Protein 4HP8 (pdb70)

Nearest PDB structures (foldseek):
  4hp8-assembly1_B  TM=9.953E-01  e=1.389E-50  Agrobacterium fabrum str. C58
  4z9y-assembly1_D  TM=9.583E-01  e=4.405E-35  Pectobacterium carotovorum subsp. carotovorum
  1g6k-assembly1_A  TM=9.245E-01  e=3.944E-25  Priestia megaterium
  3ay6-assembly1_C  TM=9.418E-01  e=3.032E-24  Priestia megaterium
  3aus-assembly1_A  TM=9.051E-01  e=5.866E-24  Priestia megaterium

InterPro domains:
  IPR002347 Short-chain dehydrogenase/reductase SDR [PF13561] (16-244)
  IPR002347 Short-chain dehydrogenase/reductase SDR [PR00080] (78-89)
  IPR002347 Short-chain dehydrogenase/reductase SDR [PR00080] (132-140)
  IPR002347 Short-chain dehydrogenase/reductase SDR [PR00080] (152-171)
  IPR002347 Short-chain dehydrogenase/reductase SDR [PR00081] (11-28)
  IPR002347 Short-chain dehydrogenase/reductase SDR [PR00081] (78-89)
  IPR002347 Short-chain dehydrogenase/reductase SDR [PR00081] (126-142)
  IPR002347 Short-chain dehydrogenase/reductase SDR [PR00081] (152-171)
  IPR002347 Short-chain dehydrogenase/reductase SDR [PR00081] (173-190)
  IPR002347 Short-chain dehydrogenase/reductase SDR [PR00081] (208-228)
  IPR011286 2-dehydro-3-deoxy-D-gluconate 5-dehydrogenase [TIGR01832] (5-247)
  IPR020904 Short-chain dehydrogenase/reductase, conserved site [PS00061] (139-167)
  IPR036291 NAD(P)-binding domain superfamily [SSF51735] (5-246)

Radius of gyration: 22.45 Å; Cα contacts (8 Å, |Δi|>4): 1219; chains: 2; bounding box: 59×67×52 Å

Foldseek 3Di:
DQLAPAPAEEEQAPCLWFLNLLQQLLNQLSHYAYEYEYQDFSVVSVVSSVVSVGHYYYDHFDQLVLLGCLPVAAVPRHFEYELDDFAFDFDAPVPDDPVRQVSRCSRLASSVVNNVVSNVVRCLVVLHAHEYEYEAAVLLVDPDGRTNNNSVSSVNLLVCQQVVLVVCLVSRYAREYEHEAAADTPRCVVQCVPVVSVVVRQVLQQQNDHHYSNLCNSVSSCRGGSVCSVPHSYYHYSHNCNVVD/DPQLAPAPAEEEFEPCLWFLSLLLQLLNQLSHYEYEYEYQDASVVSVVSSVVSVGHYYYDHFD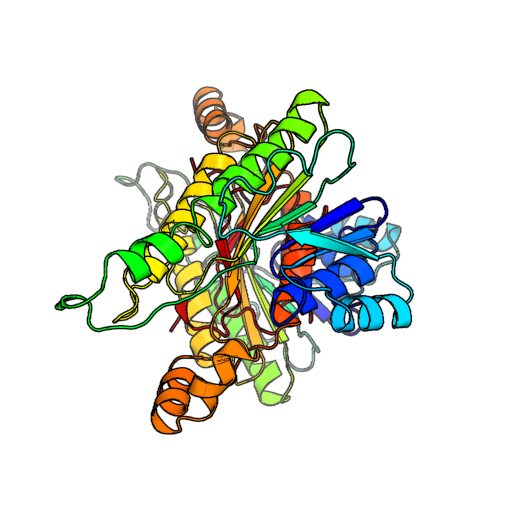LLVLLGCLPVAAVPRHFEYELDDFDFDFDAPVPDDPVRQVSRCSRLASSLVNNVVNNVVRCLVVLHAHEYEYEAAVLLPDPDGRTNNNSVSSVNLLVCQQVVLVVCLVSRYAREYEHEAAEDIPVCVVQVVPVVSVVVSLVLQQQSDHHYSNLSSVVSSCRGGSVCSVPHSYYHYPHNCNVVD

B-factor: mean 12.51, std 9.02, range [2.83, 63.89]

Organism: Agrobacterium fabrum (strain C58 / ATCC 33970) (NCBI:txid176299)

Secondary structure (DSSP, 8-state):
-TT--TT-EEEETTTTSHHHHHHHHHHHHTT-EEEEEESS--HHHHHHHHHTT--EEEEE--TTSTTTTTTSSTTT---EEEE---------GGG--HHHHHHHHIIIIIHHHHHHHHHHHHHHHHT--EEEEEE--GGGTS--SS-HHHHHHHHHHHHHHHHHHHHHGGGTEEEEEEEE-SB-SGGGHHHHTSHHHHHHHHTT-TTSS-B-THHHHHHHHHHTSGGGTT--S-EEEESTTGGG-/--TT--TT-EEEESSTTSHHHHHHHHHHHHTT-EEEEEESS--HHHHHHHHHTT--EEEEE--TTSTTTTTTSSTTS---EEEE---------GGG--HHHHHHHHIIIIIHHHHHHHHHHHHHHHHT--EEEEEE--GGGTS--SS-HHHHHHHHHHHHHHHHHHHHHGGGTEEEEEEEE-SB-SGGGHHHHTSHHHHHHHHHT-TTSS-B-HHHHHHHHHHHTSGGGTT--S-EEEESTTGGG-

CATH classification: 3.40.50.720

Structure (mmCIF, N/CA/C/O backbone):
data_4HP8
#
_entry.id   4HP8
#
_cell.length_a   93.022
_cell.length_b   93.022
_cell.length_c   109.285
_cell.angle_alpha   90.000
_cell.angle_beta   90.000
_cell.angle_gamma   90.000
#
_symmetry.space_group_name_H-M   'P 43 21 2'
#
loop_
_entity.id
_entity.type
_entity.pdbx_description
1 polymer '2-deoxy-D-gluconate 3-dehydrogenase'
2 non-polymer 'NADP NICOTINAMIDE-ADENINE-DINUCLEOTIDE PHOSPHATE'
3 non-polymer 'ACETATE ION'
4 water water
#
loop_
_atom_site.group_PDB
_atom_site.id
_atom_site.type_symbol
_atom_site.label_atom_id
_atom_site.label_alt_id
_atom_site.label_comp_id
_atom_site.label_asym_id
_atom_site.label_entity_id
_atom_site.label_seq_id
_atom_site.pdbx_PDB_ins_code
_atom_site.Cartn_x
_atom_site.Cartn_y
_atom_site.Cartn_z
_atom_site.occupancy
_atom_site.B_iso_or_equiv
_atom_site.auth_seq_id
_atom_site.auth_comp_id
_atom_site.auth_asym_id
_atom_site.auth_atom_id
_atom_site.pdbx_PDB_model_num
ATOM 1 N N . ASN A 1 3 ? 28.788 -17.668 9.560 1.00 31.15 3 ASN A N 1
ATOM 2 C CA . ASN A 1 3 ? 27.859 -16.703 10.135 1.00 20.50 3 ASN A CA 1
ATOM 3 C C . ASN A 1 3 ? 27.622 -15.586 9.118 1.00 19.39 3 ASN A C 1
ATOM 4 O O . ASN A 1 3 ? 28.499 -14.770 8.865 1.00 15.72 3 ASN A O 1
ATOM 9 N N . PRO A 1 4 ? 26.424 -15.546 8.511 1.00 19.71 4 PRO A N 1
ATOM 10 C CA . PRO A 1 4 ? 26.219 -14.553 7.454 1.00 19.23 4 PRO A CA 1
ATOM 11 C C . PRO A 1 4 ? 26.158 -13.124 7.995 1.00 12.03 4 PRO A C 1
ATO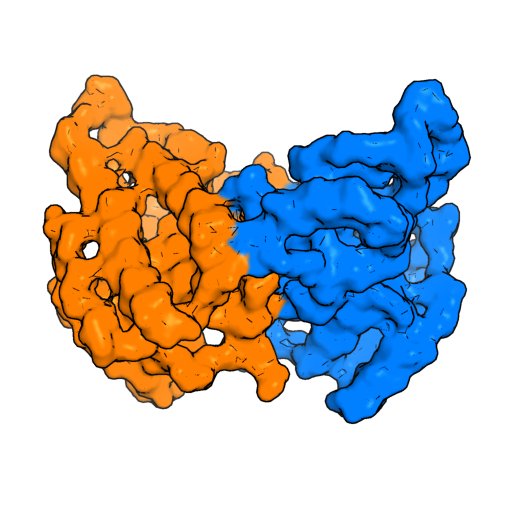M 12 O O . PRO A 1 4 ? 26.225 -12.213 7.185 1.00 13.39 4 PRO A O 1
ATOM 16 N N . PHE A 1 5 ? 26.075 -12.950 9.313 1.00 10.35 5 PHE A N 1
ATOM 17 C CA . PHE A 1 5 ? 26.039 -11.629 9.926 1.00 9.88 5 PHE A CA 1
ATOM 18 C C . PHE A 1 5 ? 27.392 -11.197 10.432 1.00 10.26 5 PHE A C 1
ATOM 19 O O . PHE A 1 5 ? 27.513 -10.101 10.988 1.00 10.70 5 PHE A O 1
ATOM 27 N N . SER A 1 6 ? 28.449 -11.987 10.257 1.00 9.08 6 SER A N 1
ATOM 28 C CA . SER A 1 6 ? 29.772 -11.590 10.710 1.00 9.27 6 SER A CA 1
ATOM 29 C C . SER A 1 6 ? 30.400 -10.516 9.850 1.00 9.30 6 SER A C 1
ATOM 30 O O . SER A 1 6 ? 30.293 -10.558 8.618 1.00 11.47 6 SER A O 1
ATOM 33 N N . LEU A 1 7 ? 31.109 -9.581 10.473 1.00 8.43 7 LEU A N 1
ATOM 34 C CA . LEU A 1 7 ? 31.831 -8.562 9.729 1.00 8.91 7 LEU A CA 1
ATOM 35 C C . LEU A 1 7 ? 33.327 -8.750 9.829 1.00 10.07 7 LEU A C 1
ATOM 36 O O . LEU A 1 7 ? 34.104 -7.819 9.545 1.00 10.79 7 LEU A O 1
ATOM 41 N N . GLU A 1 8 ? 33.766 -9.946 10.205 1.00 10.01 8 GLU A N 1
ATOM 42 C CA . GLU A 1 8 ? 35.211 -10.248 10.254 1.00 10.45 8 GLU A CA 1
ATOM 43 C C . GLU A 1 8 ? 35.838 -9.968 8.902 1.00 11.51 8 GLU A C 1
ATOM 44 O O . GLU A 1 8 ? 35.297 -10.375 7.885 1.00 13.13 8 GLU A O 1
ATOM 50 N N . GLY A 1 9 ? 36.971 -9.265 8.917 1.00 14.24 9 GLY A N 1
ATOM 51 C CA . GLY A 1 9 ? 37.681 -8.928 7.696 1.00 16.26 9 GLY A CA 1
ATOM 52 C C . GLY A 1 9 ? 37.306 -7.581 7.117 1.00 15.81 9 GLY A C 1
ATOM 53 O O . GLY A 1 9 ? 38.019 -7.067 6.266 1.00 20.51 9 GLY A O 1
ATOM 54 N N . ARG A 1 10 ? 36.182 -6.998 7.543 1.00 12.11 10 ARG A N 1
ATOM 55 C CA . ARG A 1 10 ? 35.772 -5.671 7.086 1.00 12.06 10 ARG A CA 1
ATOM 56 C C . ARG A 1 10 ? 36.394 -4.592 7.971 1.00 8.36 10 ARG A C 1
ATOM 57 O O . ARG A 1 10 ? 36.758 -4.833 9.135 1.00 9.96 10 ARG A O 1
ATOM 65 N N . LYS A 1 11 ? 36.491 -3.391 7.399 1.00 7.41 11 LYS A N 1
ATOM 66 C CA . LYS A 1 11 ? 37.007 -2.219 8.124 1.00 6.91 11 LYS A CA 1
ATOM 67 C C . LYS A 1 11 ? 36.055 -1.056 7.888 1.00 7.02 11 LYS A C 1
ATOM 68 O O . LYS A 1 11 ? 35.795 -0.626 6.752 1.00 7.57 11 LYS A O 1
ATOM 74 N N . ALA A 1 12 ? 35.484 -0.537 8.987 1.00 6.29 12 ALA A N 1
ATOM 75 C CA . ALA A 1 12 ? 34.435 0.470 8.917 1.00 6.28 12 ALA A CA 1
ATOM 76 C C . ALA A 1 12 ? 34.887 1.825 9.373 1.00 6.29 12 ALA A C 1
ATOM 77 O O . ALA A 1 12 ? 35.675 1.936 10.329 1.00 7.68 12 ALA A O 1
ATOM 79 N N . LEU A 1 13 ? 34.400 2.864 8.727 1.00 5.26 13 LEU A N 1
ATOM 80 C CA . LEU A 1 13 ? 34.463 4.243 9.235 1.00 5.25 13 LEU A CA 1
ATOM 81 C C . LEU A 1 13 ? 33.058 4.623 9.662 1.00 5.21 13 LEU A C 1
ATOM 82 O O . LEU A 1 13 ? 32.111 4.616 8.837 1.00 6.41 13 LEU A O 1
ATOM 87 N N . VAL A 1 14 ? 32.906 5.010 10.922 1.00 5.24 14 VAL A N 1
ATOM 88 C CA . VAL A 1 14 ? 31.604 5.453 11.467 1.00 4.83 14 VAL A CA 1
ATOM 89 C C . VAL A 1 14 ? 31.729 6.902 11.829 1.00 5.13 14 VAL A C 1
ATOM 90 O O . VAL A 1 14 ? 32.563 7.236 12.710 1.00 6.26 14 VAL A O 1
ATOM 94 N N . THR A 1 15 ? 30.997 7.795 11.194 1.00 5.45 15 THR A N 1
ATOM 95 C CA . THR A 1 15 ? 31.077 9.221 11.558 1.00 5.08 15 THR A CA 1
ATOM 96 C C . THR A 1 15 ? 30.125 9.535 12.708 1.00 5.96 15 THR A C 1
ATOM 97 O O . THR A 1 15 ? 29.158 8.782 12.986 1.00 6.88 15 THR A O 1
ATOM 101 N N . GLY A 1 16 ? 30.399 10.599 13.455 1.00 5.88 16 GLY A N 1
ATOM 102 C CA . GLY A 1 16 ? 29.638 10.894 14.664 1.00 6.42 16 GLY A CA 1
ATOM 103 C C . GLY A 1 16 ? 29.752 9.795 15.686 1.00 6.09 16 GLY A C 1
ATOM 104 O O . GLY A 1 16 ? 28.779 9.483 16.364 1.00 7.27 16 GLY A O 1
ATOM 105 N N . ALA A 1 17 ? 30.939 9.219 15.863 1.00 6.49 17 ALA A N 1
ATOM 106 C CA . ALA A 1 17 ? 31.065 7.974 16.602 1.00 6.90 17 ALA A CA 1
ATOM 107 C C . ALA A 1 17 ? 31.303 8.152 18.078 1.00 6.09 17 ALA A C 1
ATOM 108 O O . ALA A 1 17 ? 31.381 7.167 18.812 1.00 7.31 17 ALA A O 1
ATOM 110 N N . ASN A 1 18 ? 31.436 9.396 18.538 1.00 6.16 18 ASN A N 1
ATOM 111 C CA . ASN A 1 18 ? 31.706 9.668 19.962 1.00 5.27 18 ASN A CA 1
ATOM 112 C C . ASN A 1 18 ? 30.502 9.529 20.896 1.00 7.15 18 ASN A C 1
ATOM 113 O O . ASN A 1 18 ? 30.687 9.395 22.118 1.00 7.46 18 ASN A O 1
ATOM 118 N N . THR A 1 19 ? 29.281 9.548 20.359 1.00 6.28 19 THR A N 1
ATOM 119 C CA . THR A 1 19 ? 28.102 9.549 21.228 1.00 6.89 19 THR A CA 1
ATOM 120 C C . THR A 1 19 ? 26.910 9.029 20.442 1.00 7.51 19 THR A C 1
ATOM 121 O O . THR A 1 19 ? 27.000 8.816 19.219 1.00 6.68 19 THR A O 1
ATOM 125 N N . GLY A 1 20 ? 25.802 8.816 21.136 1.00 6.75 20 GLY A N 1
ATOM 126 C CA . GLY A 1 20 ? 24.520 8.619 20.443 1.00 5.99 20 GLY A CA 1
ATOM 127 C C . GLY A 1 20 ? 24.507 7.404 19.536 1.00 6.46 20 GLY A C 1
ATOM 128 O O . GLY A 1 20 ? 25.073 6.339 19.819 1.00 6.02 20 GLY A O 1
ATOM 129 N N . LEU A 1 21 ? 23.833 7.577 18.408 1.00 5.70 21 LEU A N 1
ATOM 130 C CA . LEU A 1 21 ? 23.699 6.460 17.454 1.00 6.03 21 LEU A CA 1
ATOM 131 C C . LEU A 1 21 ? 25.027 6.020 16.894 1.00 6.18 21 LEU A C 1
ATOM 132 O O . LEU A 1 21 ? 25.247 4.830 16.716 1.00 6.38 21 LEU A O 1
ATOM 137 N N . GLY A 1 22 ? 25.929 6.972 16.594 1.00 6.20 22 GLY A N 1
ATOM 138 C CA . GLY A 1 22 ? 27.210 6.575 16.021 1.00 6.22 22 GLY A CA 1
ATOM 139 C C . GLY A 1 22 ? 28.008 5.723 16.995 1.00 5.59 22 GLY A C 1
ATOM 140 O O . GLY A 1 22 ? 28.656 4.763 16.571 1.00 5.56 22 GLY A O 1
ATOM 141 N N . GLN A 1 23 ? 27.993 6.083 18.277 1.00 5.18 23 GLN A N 1
ATOM 142 C CA . GLN A 1 23 ? 28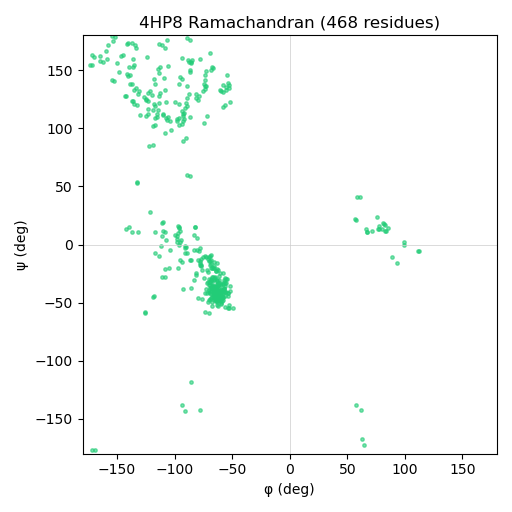.672 5.256 19.244 1.00 5.37 23 GLN A CA 1
ATOM 143 C C . GLN A 1 23 ? 28.086 3.834 19.262 1.00 6.10 23 GLN A C 1
ATOM 144 O O . GLN A 1 23 ? 28.844 2.850 19.255 1.00 6.45 23 GLN A O 1
ATOM 150 N N . ALA A 1 24 ? 26.748 3.733 19.365 1.00 4.97 24 ALA A N 1
ATOM 151 C CA . ALA A 1 24 ? 26.161 2.409 19.417 1.00 6.17 24 ALA A CA 1
ATOM 152 C C . ALA A 1 24 ? 26.455 1.590 18.161 1.00 5.91 24 ALA A C 1
ATOM 153 O O . ALA A 1 24 ? 26.698 0.375 18.215 1.00 6.30 24 ALA A O 1
ATOM 155 N N . ILE A 1 25 ? 26.428 2.245 16.999 1.00 4.91 25 ILE A N 1
ATOM 156 C CA . ILE A 1 25 ? 26.760 1.539 15.761 1.00 5.57 25 ILE A CA 1
ATOM 157 C C . ILE A 1 25 ? 28.207 1.095 15.739 1.00 5.13 25 ILE A C 1
ATOM 158 O O . ILE A 1 25 ? 28.500 -0.052 15.404 1.00 5.64 25 ILE A O 1
ATOM 163 N N . ALA A 1 26 ? 29.138 1.975 16.119 1.00 4.64 26 ALA A N 1
ATOM 164 C CA . ALA A 1 26 ? 30.547 1.569 16.159 1.00 6.09 26 ALA A CA 1
ATOM 165 C C . ALA A 1 26 ? 30.742 0.359 17.095 1.00 6.23 26 ALA A C 1
ATOM 166 O O . ALA A 1 26 ? 31.441 -0.586 16.732 1.00 7.06 26 ALA A O 1
ATOM 168 N N . VAL A 1 27 ? 30.129 0.393 18.283 1.00 6.93 27 VAL A N 1
ATOM 169 C CA . VAL A 1 27 ? 30.232 -0.708 19.216 1.00 6.97 27 VAL A CA 1
ATOM 170 C C . VAL A 1 27 ? 29.657 -1.984 18.593 1.00 6.80 27 VAL A C 1
ATOM 171 O O . VAL A 1 27 ? 30.264 -3.061 18.702 1.00 7.32 27 VAL A O 1
ATOM 175 N N . GLY A 1 28 ? 28.508 -1.895 17.942 1.00 6.33 28 GLY A N 1
ATOM 176 C CA . GLY A 1 28 ? 27.873 -3.051 17.337 1.00 7.98 28 GLY A CA 1
ATOM 177 C C . GLY A 1 28 ? 28.687 -3.613 16.185 1.00 6.85 28 GLY A C 1
ATOM 178 O O . GLY A 1 28 ? 28.836 -4.856 16.060 1.00 6.54 28 GLY A O 1
ATOM 179 N N . LEU A 1 29 ? 29.250 -2.754 15.319 1.00 6.40 29 LEU A N 1
ATOM 180 C CA . LEU A 1 29 ? 30.073 -3.263 14.230 1.00 5.54 29 LEU A CA 1
ATOM 181 C C . LEU A 1 29 ? 31.309 -3.968 14.770 1.00 6.87 29 LEU A C 1
ATOM 182 O O . LEU A 1 29 ? 31.728 -4.999 14.210 1.00 7.42 29 LEU A O 1
ATOM 187 N N . ALA A 1 30 ? 31.944 -3.400 15.785 1.00 6.94 30 ALA A N 1
ATOM 188 C CA . ALA A 1 30 ? 33.148 -4.005 16.334 1.00 7.27 30 ALA A CA 1
ATOM 189 C C . ALA A 1 30 ? 32.791 -5.348 16.969 1.00 7.45 30 ALA A C 1
ATOM 190 O O . ALA A 1 30 ? 33.568 -6.303 16.853 1.00 8.90 30 ALA A O 1
ATOM 192 N N . ALA A 1 31 ? 31.665 -5.444 17.665 1.00 6.82 31 ALA A N 1
ATOM 193 C CA . ALA A 1 31 ? 31.254 -6.729 18.259 1.00 7.70 31 ALA A CA 1
ATOM 194 C C . ALA A 1 31 ? 31.002 -7.772 17.199 1.00 8.53 31 ALA A C 1
ATOM 195 O O . ALA A 1 31 ? 31.172 -8.978 17.455 1.00 10.31 31 ALA A O 1
ATOM 197 N N . ALA A 1 32 ? 30.546 -7.361 16.016 1.00 8.06 32 ALA A N 1
ATOM 198 C CA . ALA A 1 32 ? 30.336 -8.274 14.899 1.00 7.45 32 ALA A CA 1
ATOM 199 C C . ALA A 1 32 ? 31.634 -8.635 14.201 1.00 8.32 32 ALA A C 1
ATOM 200 O O . ALA A 1 32 ? 31.598 -9.450 13.255 1.00 9.30 32 ALA A O 1
ATOM 202 N N . GLY A 1 33 ? 32.760 -8.061 14.608 1.00 7.93 33 GLY A N 1
ATOM 203 C CA . GLY A 1 33 ? 34.044 -8.493 14.074 1.00 10.82 33 GLY A CA 1
ATOM 204 C C . GLY A 1 33 ? 34.740 -7.469 13.184 1.00 9.41 33 GLY A C 1
ATOM 205 O O . GLY A 1 33 ? 35.892 -7.704 12.766 1.00 10.28 33 GLY A O 1
ATOM 206 N N . ALA A 1 34 ? 34.106 -6.328 12.859 1.00 7.76 34 ALA A N 1
ATOM 207 C CA . ALA A 1 34 ? 34.768 -5.344 11.986 1.00 7.92 34 ALA A CA 1
ATOM 208 C C . ALA A 1 34 ? 35.873 -4.631 12.744 1.00 7.62 34 ALA A C 1
ATOM 209 O O . ALA A 1 34 ? 35.734 -4.373 13.955 1.00 8.91 34 ALA A O 1
ATOM 211 N N . GLU A 1 35 ? 36.925 -4.213 12.050 1.00 7.23 35 GLU A N 1
ATOM 212 C CA . GLU A 1 35 ? 37.802 -3.161 12.602 1.00 8.26 35 GLU A CA 1
ATOM 213 C C . GLU A 1 35 ? 37.039 -1.850 12.451 1.00 7.25 35 GLU A C 1
ATOM 214 O O . GLU A 1 35 ? 36.454 -1.610 11.398 1.00 8.48 35 GLU A O 1
ATOM 220 N N . VAL A 1 36 ? 36.950 -1.010 13.473 1.00 7.04 36 VAL A N 1
ATOM 221 C CA . VAL A 1 36 ? 36.131 0.216 13.398 1.00 6.58 36 VAL A CA 1
ATOM 222 C C . VAL A 1 36 ? 36.974 1.420 13.686 1.00 8.24 36 VAL A C 1
ATOM 223 O O . VAL A 1 36 ? 37.586 1.534 14.760 1.00 10.66 36 VAL A O 1
ATOM 227 N N . VAL A 1 37 ? 37.004 2.362 12.767 1.00 6.47 37 VAL A N 1
ATOM 228 C CA . VAL A 1 37 ? 37.564 3.689 12.986 1.00 6.18 37 VAL A CA 1
ATOM 229 C C . VAL A 1 37 ? 36.427 4.627 13.338 1.00 6.43 37 VAL A C 1
ATOM 230 O O . VAL A 1 37 ? 35.449 4.788 12.573 1.00 7.13 37 VAL A O 1
ATOM 234 N N . CYS A 1 38 ? 36.531 5.225 14.517 1.00 6.22 38 CYS A N 1
ATOM 235 C CA . CYS A 1 38 ? 35.484 6.040 15.099 1.00 6.25 38 CYS A CA 1
ATOM 236 C C . CYS A 1 38 ? 35.817 7.469 14.752 1.00 6.12 38 CYS A C 1
ATOM 237 O O . CYS A 1 38 ? 36.738 8.079 15.344 1.00 7.52 38 CYS A O 1
ATOM 240 N N . ALA A 1 39 ? 35.115 7.997 13.765 1.00 7.42 39 ALA A N 1
ATOM 241 C CA . ALA A 1 39 ? 35.322 9.356 13.313 1.00 6.78 39 ALA A CA 1
ATOM 242 C C . ALA A 1 39 ? 34.457 10.327 14.077 1.00 7.08 39 ALA A C 1
ATOM 243 O O . ALA A 1 39 ? 33.265 10.080 14.301 1.00 8.03 39 ALA A O 1
ATOM 245 N N . ALA A 1 40 ? 35.029 11.466 14.486 1.00 6.52 40 ALA A N 1
ATOM 246 C CA . ALA A 1 40 ? 34.335 12.404 15.339 1.00 6.47 40 ALA A CA 1
ATOM 247 C C . ALA A 1 40 ? 35.090 13.709 15.289 1.00 8.38 40 ALA A C 1
ATOM 248 O O . ALA A 1 40 ? 36.265 13.729 14.931 1.00 9.57 40 ALA A O 1
ATOM 250 N N . ARG A 1 41 ? 34.450 14.797 15.694 1.00 7.96 41 ARG A N 1
ATOM 251 C CA . ARG A 1 41 ? 35.193 16.073 15.766 1.00 8.88 41 ARG A CA 1
ATOM 252 C C . ARG A 1 41 ? 35.835 16.258 17.124 1.00 11.99 41 ARG A C 1
ATOM 253 O O . ARG A 1 41 ? 36.575 17.250 17.344 1.00 17.45 41 ARG A O 1
ATOM 261 N N . ARG A 1 42 ? 35.551 15.385 18.076 1.00 9.60 42 ARG A N 1
ATOM 262 C CA . ARG A 1 42 ? 36.305 15.382 19.333 1.00 11.20 42 ARG A CA 1
ATOM 263 C C . ARG A 1 42 ? 36.618 13.953 19.677 1.00 10.27 42 ARG A C 1
ATOM 264 O O . ARG A 1 42 ? 35.963 13.027 19.188 1.00 11.06 42 ARG A O 1
ATOM 272 N N . ALA A 1 43 ? 37.615 13.737 20.511 1.00 9.82 43 ALA A N 1
ATOM 273 C CA . ALA A 1 43 ? 38.127 12.380 20.686 1.00 9.18 43 ALA A CA 1
ATOM 274 C C . ALA A 1 43 ? 37.029 11.475 21.206 1.00 9.38 43 ALA A C 1
ATOM 275 O O . ALA A 1 43 ? 36.339 11.793 22.162 1.00 10.08 43 ALA A O 1
ATOM 277 N N . PRO A 1 44 ? 36.876 10.288 20.601 1.00 7.71 44 PRO A N 1
ATOM 278 C CA . PRO A 1 44 ? 35.767 9.391 21.006 1.00 7.11 44 PRO A CA 1
ATOM 279 C C . PRO A 1 44 ? 36.204 8.473 22.144 1.00 7.40 44 PRO A C 1
ATOM 280 O O . PRO A 1 44 ? 36.249 7.248 22.015 1.00 8.27 44 PRO A O 1
ATOM 284 N N . ASP A 1 45 ? 36.598 9.114 23.252 1.00 7.43 45 ASP A N 1
ATOM 285 C CA . ASP A 1 45 ? 37.222 8.404 24.379 1.00 7.63 45 ASP A CA 1
ATOM 286 C C . ASP A 1 45 ? 36.322 7.273 24.892 1.00 8.12 45 ASP A C 1
ATOM 287 O O . ASP A 1 45 ? 36.754 6.110 25.018 1.00 8.52 45 ASP A O 1
ATOM 292 N N . GLU A 1 46 ? 35.086 7.602 25.220 1.00 8.32 46 GLU A N 1
ATOM 293 C CA . GLU A 1 46 ? 34.166 6.609 25.752 1.00 9.03 46 GLU A CA 1
ATOM 294 C C . GLU A 1 46 ? 33.904 5.484 24.746 1.00 8.54 46 GLU A C 1
ATOM 295 O O . GLU A 1 46 ? 33.892 4.315 25.125 1.00 9.23 46 GLU A O 1
ATOM 301 N N . THR A 1 47 ? 33.684 5.816 23.463 1.00 7.19 47 THR A N 1
ATOM 302 C CA . THR A 1 47 ? 33.438 4.753 22.497 1.00 7.30 47 THR A CA 1
ATOM 303 C C . THR A 1 47 ? 34.611 3.787 22.417 1.00 9.36 47 THR A C 1
ATOM 304 O O . THR A 1 47 ? 34.407 2.550 22.408 1.00 8.59 47 THR A O 1
ATOM 308 N N . LEU A 1 48 ? 35.831 4.307 22.371 1.00 8.07 48 LEU A N 1
ATOM 309 C CA . LEU A 1 48 ? 37.004 3.449 22.314 1.00 8.44 48 LEU A CA 1
ATOM 310 C C . LEU A 1 48 ? 37.129 2.626 23.570 1.00 9.53 48 LEU A C 1
ATOM 311 O O . LEU A 1 48 ? 37.505 1.454 23.492 1.00 10.29 48 LEU A O 1
ATOM 316 N N . ASP A 1 49 ? 36.816 3.202 24.729 1.00 9.01 49 ASP A N 1
ATOM 317 C CA . ASP A 1 49 ? 36.854 2.420 25.975 1.00 11.27 49 ASP A CA 1
ATOM 318 C C . ASP A 1 49 ? 35.874 1.260 25.916 1.00 10.90 49 ASP A C 1
ATOM 319 O O . ASP A 1 49 ? 36.219 0.107 26.291 1.00 13.68 49 ASP A O 1
ATOM 324 N N . ILE A 1 50 ? 34.652 1.510 25.446 1.00 10.29 50 ILE A N 1
ATOM 325 C CA . ILE A 1 50 ? 33.667 0.433 25.377 1.00 10.24 50 ILE A CA 1
ATOM 326 C C . ILE A 1 50 ? 34.135 -0.701 24.455 1.00 11.67 50 ILE A C 1
ATOM 327 O O . ILE A 1 50 ? 34.081 -1.913 24.811 1.00 12.45 50 ILE A O 1
ATOM 332 N N . ILE A 1 51 ? 34.627 -0.346 23.266 1.00 9.79 51 ILE A N 1
ATOM 333 C CA . ILE A 1 51 ? 35.070 -1.360 22.337 1.00 10.20 51 ILE A CA 1
ATOM 334 C C . ILE A 1 51 ? 36.252 -2.127 22.896 1.00 13.31 51 ILE A C 1
ATOM 335 O O . ILE A 1 51 ? 36.309 -3.355 22.761 1.00 12.42 51 ILE A O 1
ATOM 340 N N . ALA A 1 52 ? 37.181 -1.424 23.540 1.00 12.36 52 ALA A N 1
ATOM 341 C CA . ALA A 1 52 ? 38.345 -2.099 24.144 1.00 14.10 52 ALA A CA 1
ATOM 342 C C . ALA A 1 52 ? 37.911 -3.111 25.200 1.00 16.33 52 ALA A C 1
ATOM 343 O O . ALA A 1 52 ? 38.422 -4.245 25.213 1.00 18.20 52 ALA A O 1
ATOM 345 N N . LYS A 1 53 ? 36.965 -2.737 26.059 1.00 14.41 53 LYS A N 1
ATOM 346 C CA . LYS A 1 53 ? 36.454 -3.635 27.111 1.00 16.52 53 LYS A CA 1
ATOM 347 C C . LYS A 1 53 ? 35.785 -4.853 26.493 1.00 23.44 53 LYS A C 1
ATOM 348 O O . LYS A 1 53 ? 35.845 -5.945 27.063 1.00 21.64 53 LYS A O 1
ATOM 354 N N . ASP A 1 54 ? 35.154 -4.678 25.331 1.00 18.02 54 ASP A N 1
ATOM 355 C CA . ASP A 1 54 ? 34.468 -5.776 24.647 1.00 16.32 54 ASP A CA 1
ATOM 356 C C . ASP A 1 54 ? 35.449 -6.654 23.874 1.00 16.86 54 ASP A C 1
ATOM 357 O O . ASP A 1 54 ? 35.021 -7.621 23.249 1.00 22.93 54 ASP A O 1
ATOM 362 N N . GLY A 1 55 ? 36.722 -6.302 23.826 1.00 15.53 55 GLY A N 1
ATOM 363 C CA . GLY A 1 55 ? 37.681 -7.087 23.057 1.00 16.99 55 GLY A 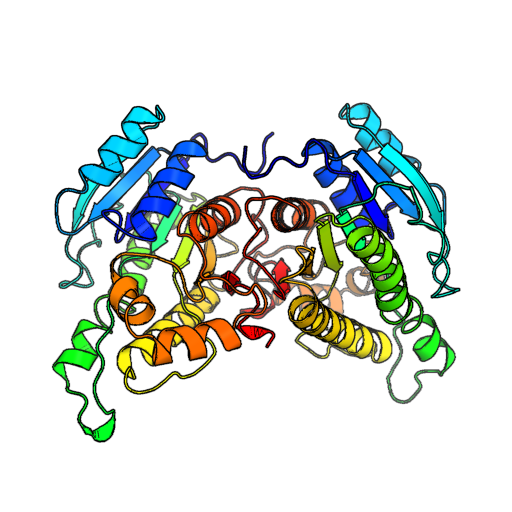CA 1
ATOM 364 C C . GLY A 1 55 ? 37.742 -6.788 21.566 1.00 16.33 55 GLY A C 1
ATOM 365 O O . GLY A 1 55 ? 38.340 -7.544 20.780 1.00 19.08 55 GLY A O 1
ATOM 366 N N . GLY A 1 56 ? 37.112 -5.692 21.149 1.00 13.77 56 GLY A N 1
ATOM 367 C CA . GLY A 1 56 ? 37.120 -5.328 19.735 1.00 13.67 56 GLY A CA 1
ATOM 368 C C . GLY A 1 56 ? 38.312 -4.501 19.305 1.00 12.51 56 GLY A C 1
ATOM 369 O O . GLY A 1 56 ? 39.168 -4.124 20.112 1.00 13.98 56 GLY A O 1
ATOM 370 N N . ASN A 1 57 ? 38.379 -4.223 18.007 1.00 12.14 57 ASN A N 1
ATOM 371 C CA . ASN A 1 57 ? 39.487 -3.544 17.402 1.00 11.91 57 ASN A CA 1
ATOM 372 C C . ASN A 1 57 ? 39.046 -2.204 16.839 1.00 10.89 57 ASN A C 1
ATOM 373 O O . ASN A 1 57 ? 38.296 -2.154 15.873 1.00 10.91 57 ASN A O 1
ATOM 378 N N . ALA A 1 58 ? 39.467 -1.112 17.464 1.00 10.32 58 ALA A N 1
ATOM 379 C CA . ALA A 1 58 ? 39.020 0.232 17.037 1.00 10.39 58 ALA A CA 1
ATOM 380 C C . ALA A 1 58 ? 40.122 1.259 17.213 1.00 9.23 58 ALA A C 1
ATOM 381 O O . ALA A 1 58 ? 41.097 1.043 17.948 1.00 11.56 58 ALA A O 1
ATOM 383 N N . SER A 1 59 ? 39.944 2.393 16.552 1.00 8.91 59 SER A N 1
ATOM 384 C CA . SER A 1 59 ? 40.844 3.539 16.630 1.00 8.99 59 SER A CA 1
ATOM 385 C C . SER A 1 59 ? 40.003 4.778 16.293 1.00 7.99 59 SER A C 1
ATOM 386 O O . SER A 1 59 ? 38.795 4.676 15.982 1.00 8.35 59 SER A O 1
ATOM 389 N N . ALA A 1 60 ? 40.625 5.934 16.319 1.00 9.42 60 ALA A N 1
ATOM 390 C CA . ALA A 1 60 ? 39.942 7.227 16.118 1.00 8.84 60 ALA A CA 1
ATOM 391 C C . ALA A 1 60 ? 40.353 7.915 14.843 1.00 9.19 60 ALA A C 1
ATOM 392 O O . ALA A 1 60 ? 41.466 7.738 14.344 1.00 10.49 60 ALA A O 1
ATOM 394 N N . LEU A 1 61 ? 39.460 8.735 14.305 1.00 7.73 61 LEU A N 1
ATOM 395 C CA . LEU A 1 61 ? 39.840 9.704 13.284 1.00 7.46 61 LEU A CA 1
ATOM 396 C C . LEU A 1 61 ? 39.168 10.999 13.591 1.00 9.96 61 LEU A C 1
ATOM 397 O O . LEU A 1 61 ? 37.931 11.060 13.710 1.00 10.75 61 LEU A O 1
ATOM 402 N N . LEU A 1 62 ? 39.931 12.079 13.744 1.00 9.94 62 LEU A N 1
ATOM 403 C CA . LEU A 1 62 ? 39.345 13.393 14.031 1.00 9.46 62 LEU A CA 1
ATOM 404 C C . LEU A 1 62 ? 39.047 14.101 12.729 1.00 9.97 62 LEU A C 1
ATOM 405 O O . LEU A 1 62 ? 39.925 14.256 11.860 1.00 12.81 62 LEU A O 1
ATOM 410 N N . ILE A 1 63 ? 37.775 14.455 12.535 1.00 11.25 63 ILE A N 1
ATOM 411 C CA . ILE A 1 63 ? 37.359 15.070 11.294 1.00 11.69 63 ILE A CA 1
ATOM 412 C C . ILE A 1 63 ? 36.155 15.930 11.590 1.00 11.78 63 ILE A C 1
ATOM 413 O O . ILE A 1 63 ? 35.297 15.601 12.420 1.00 12.97 63 ILE A O 1
ATOM 418 N N . ASP A 1 64 ? 36.124 17.084 10.940 1.00 9.17 64 ASP A N 1
ATOM 419 C CA . ASP A 1 64 ? 35.074 18.070 11.168 1.00 8.30 64 ASP A CA 1
ATOM 420 C C . ASP A 1 64 ? 34.402 18.409 9.832 1.00 7.48 64 ASP A C 1
ATOM 421 O O . ASP A 1 64 ? 34.984 19.055 8.963 1.00 8.30 64 ASP A O 1
ATOM 426 N N . PHE A 1 65 ? 33.157 17.968 9.719 1.00 7.34 65 PHE A N 1
ATOM 427 C CA . PHE A 1 65 ? 32.386 18.113 8.472 1.00 7.32 65 PHE A CA 1
ATOM 428 C C . PHE A 1 65 ? 31.767 19.491 8.281 1.00 8.54 65 PHE A C 1
ATOM 429 O O . PHE A 1 65 ? 31.027 19.694 7.319 1.00 9.65 65 PHE A O 1
ATOM 437 N N . ALA A 1 66 ? 32.065 20.447 9.163 1.00 9.04 66 ALA A N 1
ATOM 438 C CA . ALA A 1 66 ? 31.763 21.845 8.813 1.00 11.26 66 ALA A CA 1
ATOM 439 C C . ALA A 1 66 ? 32.419 22.204 7.471 1.00 11.34 66 ALA A C 1
ATOM 440 O O . ALA A 1 66 ? 31.868 23.055 6.737 1.00 10.20 66 ALA A O 1
ATOM 442 N N . ASP A 1 67 ? 33.560 21.573 7.136 1.00 8.88 67 ASP A N 1
ATOM 443 C CA . ASP A 1 67 ? 34.116 21.531 5.773 1.00 7.88 67 ASP A CA 1
ATOM 444 C C . ASP A 1 67 ? 33.521 20.254 5.190 1.00 8.18 67 ASP A C 1
ATOM 445 O O . ASP A 1 67 ? 33.941 19.136 5.556 1.00 7.66 67 ASP A O 1
ATOM 450 N N . PRO A 1 68 ? 32.569 20.362 4.254 1.00 7.47 68 PRO A N 1
ATOM 451 C CA . PRO A 1 68 ? 31.914 19.132 3.777 1.00 7.98 68 PRO A CA 1
ATOM 452 C C . PRO A 1 68 ? 32.823 18.227 2.959 1.00 8.72 68 PRO A C 1
ATOM 453 O O . PRO A 1 68 ? 32.459 17.061 2.677 1.00 8.59 68 PRO A O 1
ATOM 457 N N . LEU A 1 69 ? 33.972 18.752 2.526 1.00 7.44 69 LEU A N 1
ATOM 458 C CA . LEU A 1 69 ? 34.960 17.952 1.803 1.00 6.90 69 LEU A CA 1
ATOM 459 C C . LEU A 1 69 ? 36.068 17.423 2.705 1.00 7.40 69 LEU A C 1
ATOM 460 O O . LEU A 1 69 ? 37.099 16.960 2.208 1.00 9.04 69 LEU A O 1
ATOM 465 N N . ALA A 1 70 ? 35.841 17.452 4.019 1.00 7.12 70 ALA A N 1
ATOM 466 C CA . ALA A 1 70 ? 36.894 17.129 4.959 1.00 8.06 70 ALA A CA 1
ATOM 467 C C . ALA A 1 70 ? 37.447 15.711 4.817 1.00 8.71 70 ALA A C 1
ATOM 468 O O . ALA A 1 70 ? 38.621 15.472 5.207 1.00 9.91 70 ALA A O 1
ATOM 470 N N . ALA A 1 71 ? 36.670 14.768 4.272 1.00 7.94 71 ALA A N 1
ATOM 471 C CA . ALA A 1 71 ? 37.143 13.385 4.134 1.00 8.84 71 ALA A CA 1
ATOM 472 C C . ALA A 1 71 ? 37.730 13.051 2.778 1.00 9.08 71 ALA A C 1
ATOM 473 O O . ALA A 1 71 ? 37.931 11.873 2.465 1.00 10.18 71 ALA A O 1
ATOM 475 N N . LYS A 1 72 ? 38.025 14.074 1.978 1.00 8.84 72 LYS A N 1
ATOM 476 C CA . LYS A 1 72 ? 38.463 13.837 0.608 1.00 9.70 72 LYS A CA 1
ATOM 477 C C . LYS A 1 72 ? 39.701 12.937 0.525 1.00 11.20 72 LYS A C 1
ATOM 478 O O . LYS A 1 72 ? 39.805 12.139 -0.414 1.00 12.01 72 LYS A O 1
ATOM 484 N N . ASP A 1 73 ? 40.598 13.020 1.504 1.00 9.89 73 ASP A N 1
ATOM 485 C CA . ASP A 1 73 ? 41.810 12.206 1.505 1.00 11.93 73 ASP A CA 1
ATOM 486 C C . ASP A 1 73 ? 41.809 11.096 2.551 1.00 11.13 73 ASP A C 1
ATOM 487 O O . ASP A 1 73 ? 42.839 10.430 2.784 1.00 13.66 73 ASP A O 1
ATOM 492 N N . SER A 1 74 ? 40.652 10.847 3.169 1.00 10.38 74 SER A N 1
ATOM 493 C CA . SER A 1 74 ? 40.595 9.903 4.273 1.00 9.77 74 SER A CA 1
ATOM 494 C C . SER A 1 74 ? 40.625 8.439 3.852 1.00 9.47 74 SER A C 1
ATOM 495 O O . SER A 1 74 ? 40.852 7.571 4.696 1.00 10.94 74 SER A O 1
ATOM 498 N N . PHE A 1 75 ? 40.333 8.157 2.573 1.00 8.94 75 PHE A N 1
ATOM 499 C CA . PHE A 1 75 ? 40.150 6.781 2.126 1.00 7.29 75 PHE A CA 1
ATOM 500 C C . PHE A 1 75 ? 41.315 6.216 1.329 1.00 9.07 75 PHE A C 1
ATOM 501 O O . PHE A 1 75 ? 41.443 5.001 1.229 1.00 8.88 75 PHE A O 1
ATOM 509 N N . THR A 1 76 ? 42.157 7.085 0.761 1.00 10.68 76 THR A N 1
ATOM 510 C CA . THR A 1 76 ? 43.243 6.602 -0.101 1.00 11.54 76 THR A CA 1
ATOM 511 C C . THR A 1 76 ? 44.153 5.632 0.637 1.00 12.96 76 THR A C 1
ATOM 512 O O . THR A 1 76 ? 44.733 5.987 1.657 1.00 12.59 76 THR A O 1
ATOM 516 N N . ASP A 1 77 ? 44.218 4.389 0.135 1.00 10.36 77 ASP A N 1
ATOM 517 C CA . ASP A 1 77 ? 45.050 3.332 0.726 1.00 12.22 77 ASP A CA 1
ATOM 518 C C . ASP A 1 77 ? 44.739 3.035 2.163 1.00 13.79 77 ASP A C 1
ATOM 519 O O . ASP A 1 77 ? 45.536 2.392 2.850 1.00 14.68 77 ASP A O 1
ATOM 524 N N . ALA A 1 78 ? 43.538 3.397 2.606 1.00 10.44 78 ALA A N 1
ATOM 525 C CA . ALA A 1 78 ? 43.159 3.157 3.999 1.00 10.93 78 ALA A CA 1
ATOM 526 C C . ALA A 1 78 ? 42.406 1.846 4.245 1.00 9.32 78 ALA A C 1
ATOM 527 O O . ALA A 1 78 ? 42.255 1.423 5.400 1.00 11.35 78 ALA A O 1
ATOM 529 N N . GLY A 1 79 ? 41.896 1.207 3.200 1.00 8.74 79 GLY A N 1
ATOM 530 C CA . GLY A 1 79 ? 41.260 -0.080 3.362 1.00 9.70 79 GLY A CA 1
ATOM 531 C C . GLY A 1 79 ? 39.854 -0.105 3.931 1.00 7.04 79 GLY A C 1
ATOM 532 O O . GLY A 1 79 ? 39.404 -1.171 4.371 1.00 8.95 79 GLY A O 1
ATOM 533 N N . PHE A 1 80 ? 39.160 1.026 3.945 1.00 8.09 80 PHE A N 1
ATOM 534 C CA . PHE A 1 80 ? 37.769 1.005 4.402 1.00 6.66 80 PHE A CA 1
ATOM 535 C C . PHE A 1 80 ? 36.867 0.353 3.395 1.00 6.92 80 PHE A C 1
ATOM 536 O O . PHE A 1 80 ? 36.920 0.651 2.177 1.00 8.21 80 PHE A O 1
ATOM 544 N N . ASP A 1 81 ? 35.982 -0.479 3.908 1.00 6.99 81 ASP A N 1
ATOM 545 C CA . ASP A 1 81 ? 34.937 -1.039 3.038 1.00 7.29 81 ASP A CA 1
ATOM 546 C C . ASP A 1 81 ? 33.556 -1.071 3.670 1.00 7.32 81 ASP A C 1
ATOM 547 O O . ASP A 1 81 ? 32.644 -1.595 3.060 1.00 6.47 81 ASP A O 1
ATOM 552 N N . ILE A 1 82 ? 33.409 -0.400 4.804 1.00 6.20 82 ILE A N 1
ATOM 553 C CA . ILE A 1 82 ? 32.088 -0.036 5.340 1.00 5.42 82 ILE A CA 1
ATOM 554 C C . ILE A 1 82 ? 32.152 1.418 5.689 1.00 5.42 82 ILE A C 1
ATOM 555 O O . ILE A 1 82 ? 33.109 1.845 6.378 1.00 5.95 82 ILE A O 1
ATOM 560 N N . LEU A 1 83 ? 31.155 2.206 5.275 1.00 5.04 83 LEU A N 1
ATOM 561 C CA . LEU A 1 83 ? 31.028 3.600 5.680 1.00 5.03 83 LEU A CA 1
ATOM 562 C C . LEU A 1 83 ? 29.667 3.779 6.294 1.00 4.50 83 LEU A C 1
ATOM 563 O O . LEU A 1 83 ? 28.639 3.488 5.631 1.00 5.22 83 LEU A O 1
ATOM 568 N N . VAL A 1 84 ? 29.606 4.274 7.533 1.00 4.93 84 VAL A N 1
ATOM 569 C CA . VAL A 1 84 ? 28.348 4.649 8.146 1.00 4.75 84 VAL A CA 1
ATOM 570 C C . VAL A 1 84 ? 28.320 6.172 8.263 1.00 5.29 84 VAL A C 1
ATOM 571 O O . VAL A 1 84 ? 29.079 6.776 9.031 1.00 4.89 84 VAL A O 1
ATOM 575 N N . ASN A 1 85 ? 27.425 6.815 7.500 1.00 3.77 85 ASN A N 1
ATOM 576 C CA . ASN A 1 85 ? 27.311 8.263 7.499 1.00 4.02 85 ASN A CA 1
ATOM 577 C C . ASN A 1 85 ? 26.272 8.658 8.517 1.00 5.06 85 ASN A C 1
ATOM 578 O O . ASN A 1 85 ? 25.062 8.753 8.203 1.00 5.82 85 ASN A O 1
ATOM 583 N N . ASN A 1 86 ? 26.730 8.850 9.747 1.00 4.85 86 ASN A N 1
ATOM 584 C CA . ASN A 1 86 ? 25.877 9.147 10.888 1.00 5.14 86 ASN A CA 1
ATOM 585 C C . ASN A 1 86 ? 26.003 10.586 11.386 1.00 4.97 86 ASN A C 1
ATOM 586 O O . ASN A 1 86 ? 25.029 11.072 11.978 1.00 5.80 86 ASN A O 1
ATOM 591 N N . ALA A 1 87 ? 27.145 11.260 11.214 1.00 5.77 87 ALA A N 1
ATOM 592 C CA . ALA A 1 87 ? 27.257 12.639 11.696 1.00 6.37 87 ALA A CA 1
ATOM 593 C C . ALA A 1 87 ? 26.116 13.504 11.162 1.00 6.64 87 ALA A C 1
ATOM 594 O O . ALA A 1 87 ? 25.757 13.427 9.960 1.00 7.67 87 ALA A O 1
ATOM 596 N N . GLY A 1 88 ? 25.556 14.336 12.045 1.00 6.54 88 GLY A N 1
ATOM 597 C CA . GLY A 1 88 ? 24.414 15.175 11.642 1.00 7.44 88 GLY A CA 1
ATOM 598 C C . GLY A 1 88 ? 24.090 16.153 12.712 1.00 7.56 88 GLY A C 1
ATOM 599 O O . GLY A 1 88 ? 24.400 15.900 13.902 1.00 10.55 88 GLY A O 1
ATOM 600 N N . ILE A 1 89 ? 23.484 17.275 12.338 1.00 6.98 89 ILE A N 1
ATOM 601 C CA . ILE A 1 89 ? 23.038 18.307 13.284 1.00 6.55 89 ILE A CA 1
ATOM 602 C C . ILE A 1 89 ? 21.621 18.721 12.940 1.00 5.73 89 ILE A C 1
ATOM 603 O O . ILE A 1 89 ? 21.085 18.374 11.891 1.00 6.98 89 ILE A O 1
ATOM 608 N N . ILE A 1 90 ? 20.998 19.476 13.834 1.00 6.66 90 ILE A N 1
ATOM 609 C CA . ILE A 1 90 ? 19.650 19.973 13.645 1.00 7.38 90 ILE A CA 1
ATOM 610 C C . ILE A 1 90 ? 19.559 21.395 14.177 1.00 7.67 90 ILE A C 1
ATOM 611 O O . ILE A 1 90 ? 20.235 21.753 15.161 1.00 9.51 90 ILE A O 1
ATOM 616 N N . ARG A 1 91 ? 18.732 22.207 13.525 1.00 6.19 91 ARG A N 1
ATOM 617 C CA . ARG A 1 91 ? 18.468 23.576 13.987 1.00 6.15 91 ARG A CA 1
ATOM 618 C C . ARG A 1 91 ? 16.976 23.783 13.995 1.00 6.75 91 ARG A C 1
ATOM 619 O O . ARG A 1 91 ? 16.305 23.526 12.990 1.00 7.49 91 ARG A O 1
ATOM 627 N N . ARG A 1 92 ? 16.425 24.265 15.096 1.00 8.05 92 ARG A N 1
ATOM 628 C CA . ARG A 1 92 ? 14.966 24.391 15.266 1.00 8.97 92 ARG A CA 1
ATOM 629 C C . ARG A 1 92 ? 14.588 25.867 15.353 1.00 9.89 92 ARG A C 1
ATOM 630 O O . ARG A 1 92 ? 15.070 26.584 16.264 1.00 12.82 92 ARG A O 1
ATOM 638 N N . ALA A 1 93 ? 13.725 26.344 14.468 1.00 8.32 93 ALA A N 1
ATOM 639 C CA . ALA A 1 93 ? 13.180 27.699 14.504 1.00 9.41 93 ALA A CA 1
ATOM 640 C C . ALA A 1 93 ? 11.944 27.723 13.637 1.00 9.51 93 ALA A C 1
ATOM 641 O O . ALA A 1 93 ? 11.810 26.900 12.728 1.00 8.46 93 ALA A O 1
ATOM 643 N N . ASP A 1 94 ? 11.052 28.671 13.872 1.00 11.10 94 ASP A N 1
ATOM 644 C CA . ASP A 1 94 ? 9.909 28.791 12.968 1.00 11.95 94 ASP A CA 1
ATOM 645 C C . ASP A 1 94 ? 10.384 29.012 11.537 1.00 8.53 94 ASP A C 1
ATOM 646 O O . ASP A 1 94 ? 11.310 29.780 11.306 1.00 10.32 94 ASP A O 1
ATOM 651 N N . SER A 1 95 ? 9.749 28.338 10.591 1.00 7.32 95 SER A N 1
ATOM 652 C CA . SER A 1 95 ? 10.257 28.404 9.230 1.00 6.53 95 SER A CA 1
ATOM 653 C C . SER A 1 95 ? 10.196 29.803 8.676 1.00 7.94 95 SER A C 1
ATOM 654 O O . SER A 1 95 ? 11.064 30.190 7.856 1.00 8.73 95 SER A O 1
ATOM 657 N N . VAL A 1 96 ? 9.235 30.621 9.092 1.00 8.05 96 VAL A N 1
ATOM 658 C CA . VAL A 1 96 ? 9.144 31.974 8.551 1.00 8.93 96 VAL A CA 1
ATOM 659 C C . VAL A 1 96 ? 10.311 32.855 8.956 1.00 12.23 96 VAL A C 1
ATOM 660 O O . VAL A 1 96 ? 10.610 33.839 8.250 1.00 13.23 96 VAL A O 1
ATOM 664 N N . GLU A 1 97 ? 11.007 32.482 10.026 1.00 9.38 97 GLU A N 1
ATOM 665 C CA . GLU A 1 97 ? 12.203 33.279 10.405 1.00 12.92 97 GLU A CA 1
ATOM 666 C C . GLU A 1 97 ? 13.503 32.517 10.342 1.00 11.66 97 GLU A C 1
ATOM 667 O O . GLU A 1 97 ? 14.543 33.035 10.767 1.00 13.65 97 GLU A O 1
ATOM 673 N N . PHE A 1 98 ? 13.475 31.330 9.754 1.00 8.12 98 PHE A N 1
ATOM 674 C CA . PHE A 1 98 ? 14.669 30.492 9.684 1.00 6.89 98 PHE A CA 1
ATOM 675 C C . PHE A 1 98 ? 15.824 31.156 8.950 1.00 7.57 98 PHE A C 1
ATOM 676 O O . PHE A 1 98 ? 15.636 31.723 7.848 1.00 8.85 98 PHE A O 1
ATOM 684 N N . SER A 1 99 ? 17.007 31.124 9.535 1.00 7.68 99 SER A N 1
ATOM 685 C CA . SER A 1 99 ? 18.145 31.845 8.940 1.00 7.90 99 SER A CA 1
ATOM 686 C C . SER A 1 99 ? 18.902 31.095 7.867 1.00 8.61 99 SER A C 1
ATOM 687 O O . SER A 1 99 ? 18.893 29.845 7.809 1.00 7.15 99 SER A O 1
ATOM 690 N N . GLU A 1 100 ? 19.617 31.848 7.040 1.00 7.72 100 GLU A N 1
ATOM 691 C CA . GLU A 1 100 ? 20.524 31.234 6.089 1.00 8.33 100 GLU A CA 1
ATOM 692 C C . GLU A 1 100 ? 21.612 30.399 6.775 1.00 6.80 100 GLU A C 1
ATOM 693 O O . GLU A 1 100 ? 22.004 29.344 6.252 1.00 7.37 100 GLU A O 1
ATOM 699 N N . LEU A 1 101 ? 22.139 30.850 7.921 1.00 7.04 101 LEU A N 1
ATOM 700 C CA . LEU A 1 101 ? 23.145 30.086 8.630 1.00 5.94 101 LEU A CA 1
ATOM 701 C C . LEU A 1 101 ? 22.621 28.722 9.063 1.00 6.97 101 LEU A C 1
ATOM 702 O O . LEU A 1 101 ? 23.315 27.700 8.920 1.00 7.32 101 LEU A O 1
ATOM 707 N N . ASP A 1 102 ? 21.405 28.714 9.598 1.00 6.90 102 ASP A N 1
ATOM 708 C CA . ASP A 1 102 ? 20.820 27.464 10.052 1.00 6.63 102 ASP A CA 1
ATOM 709 C C . ASP A 1 102 ? 20.413 26.545 8.878 1.00 7.02 102 ASP A C 1
ATOM 710 O O . ASP A 1 102 ? 20.285 25.307 9.061 1.00 7.96 102 ASP A O 1
ATOM 715 N N . TRP A 1 103 ? 20.221 27.130 7.709 1.00 6.00 103 TRP A N 1
ATOM 716 C CA . TRP A 1 103 ? 20.049 26.345 6.507 1.00 5.31 103 TRP A CA 1
ATOM 717 C C . TRP A 1 103 ? 21.378 25.745 6.091 1.00 4.63 103 TRP A C 1
ATOM 718 O O . TRP A 1 103 ? 21.545 24.510 5.963 1.00 5.39 103 TRP A O 1
ATOM 729 N N . ASP A 1 104 ? 22.368 26.613 5.864 1.00 5.32 104 ASP A N 1
ATOM 730 C CA . ASP A 1 104 ? 23.622 26.137 5.265 1.00 5.71 104 ASP A CA 1
ATOM 731 C C . ASP A 1 104 ? 24.383 25.194 6.154 1.00 5.93 104 ASP A C 1
ATOM 732 O O . ASP A 1 104 ? 24.946 24.212 5.682 1.00 6.15 104 ASP A O 1
ATOM 737 N N . GLU A 1 105 ? 24.456 25.454 7.451 1.00 5.08 105 GLU A N 1
ATOM 738 C CA . GLU A 1 105 ? 25.266 24.588 8.279 1.00 5.05 105 GLU A CA 1
ATOM 739 C C . GLU A 1 105 ? 24.707 23.181 8.404 1.00 6.18 105 GLU A C 1
ATOM 740 O O . GLU A 1 105 ? 25.472 22.198 8.444 1.00 6.69 105 GLU A O 1
ATOM 746 N N . VAL A 1 106 ? 23.374 23.055 8.444 1.00 5.23 106 VAL A N 1
ATOM 747 C CA . VAL A 1 106 ? 22.709 21.758 8.475 1.00 5.48 106 VAL A CA 1
ATOM 748 C C . VAL A 1 106 ? 22.900 21.037 7.126 1.00 5.25 106 VAL A C 1
ATOM 749 O O . VAL A 1 106 ? 23.233 19.855 7.082 1.00 5.71 106 VAL A O 1
ATOM 753 N N A MET A 1 107 ? 22.724 21.768 6.026 0.54 5.02 107 MET A N 1
ATOM 754 N N B MET A 1 107 ? 22.673 21.745 6.012 0.46 5.24 107 MET A N 1
ATOM 755 C CA A MET A 1 107 ? 22.945 21.145 4.725 0.54 4.77 107 MET A CA 1
ATOM 756 C CA B MET A 1 107 ? 22.899 21.087 4.719 0.46 4.09 107 MET A CA 1
ATOM 757 C C A MET A 1 107 ? 24.372 20.661 4.545 0.54 5.87 107 MET A C 1
ATOM 758 C C B MET A 1 107 ? 24.363 20.655 4.540 0.46 5.79 107 MET A C 1
ATOM 759 O O A MET A 1 107 ? 24.611 19.570 4.001 0.54 5.51 107 MET A O 1
ATOM 760 O O B MET A 1 107 ? 24.617 19.580 3.980 0.46 5.79 107 MET A O 1
ATOM 769 N N . ASP A 1 108 ? 25.322 21.459 5.026 1.00 5.02 108 ASP A N 1
ATOM 770 C CA . ASP A 1 108 ? 26.730 21.076 4.901 1.00 6.89 108 ASP A CA 1
ATOM 771 C C . ASP A 1 108 ? 27.024 19.755 5.589 1.00 5.16 108 ASP A C 1
ATOM 772 O O . ASP A 1 108 ? 27.670 18.882 4.984 1.00 6.49 108 ASP A O 1
ATOM 777 N N . VAL A 1 109 ? 26.619 19.571 6.847 1.00 5.48 109 VAL A N 1
ATOM 778 C CA . VAL A 1 109 ? 26.951 18.357 7.554 1.00 5.51 109 VAL A CA 1
ATOM 779 C C . VAL A 1 109 ? 26.065 17.180 7.094 1.00 5.99 109 VAL A C 1
ATOM 780 O O . VAL A 1 109 ? 26.567 16.076 6.845 1.00 7.03 109 VAL A O 1
ATOM 784 N N . ASN A 1 110 ? 24.767 17.415 7.014 1.00 6.01 110 ASN A N 1
ATOM 785 C CA . ASN A 1 110 ? 23.832 16.299 6.895 1.00 5.27 110 ASN A CA 1
ATOM 786 C C . ASN A 1 110 ? 23.696 15.764 5.476 1.00 4.99 110 ASN A C 1
ATOM 787 O O . ASN A 1 110 ? 23.244 14.641 5.289 1.00 6.45 110 ASN A O 1
ATOM 792 N N . LEU A 1 111 ? 23.982 16.610 4.488 1.00 4.35 111 LEU A N 1
ATOM 793 C CA . LEU A 1 111 ? 23.692 16.252 3.087 1.00 5.40 111 LEU A CA 1
ATOM 794 C C . LEU A 1 111 ? 24.911 16.372 2.211 1.00 4.52 111 LEU A C 1
ATOM 795 O O . LEU A 1 111 ? 25.384 15.359 1.591 1.00 4.94 111 LEU A O 1
ATOM 800 N N . LYS A 1 112 ? 25.505 17.568 2.133 1.00 4.93 112 LYS A N 1
ATOM 801 C CA . LYS A 1 112 ? 26.658 17.758 1.268 1.00 4.80 112 LYS A CA 1
ATOM 802 C C . LYS A 1 112 ? 27.855 16.899 1.721 1.00 4.44 112 LYS A C 1
ATOM 803 O O . LYS A 1 112 ? 28.478 16.236 0.914 1.00 5.76 112 LYS A O 1
ATOM 809 N N . ALA A 1 113 ? 28.162 16.906 3.015 1.00 5.21 113 ALA A N 1
ATOM 810 C CA . ALA A 1 113 ? 29.281 16.136 3.514 1.00 5.43 113 ALA A CA 1
ATOM 811 C C . ALA A 1 113 ? 28.972 14.663 3.351 1.00 5.44 113 ALA A C 1
ATOM 812 O O . ALA A 1 113 ? 29.902 13.876 3.083 1.00 5.80 113 ALA A O 1
ATOM 814 N N . LEU A 1 114 ? 27.717 14.253 3.496 1.00 5.79 114 LEU A N 1
ATOM 815 C CA . LEU A 1 114 ? 27.365 12.858 3.266 1.00 5.51 114 LEU A CA 1
ATOM 816 C C . LEU A 1 114 ? 27.660 12.450 1.847 1.00 6.05 114 LEU A C 1
ATOM 817 O O . LEU A 1 114 ? 28.299 11.411 1.601 1.00 6.41 114 LEU A O 1
ATOM 822 N N . PHE A 1 115 ? 27.270 13.279 0.883 1.00 5.09 115 PHE A N 1
ATOM 823 C CA . PHE A 1 115 ? 27.558 12.935 -0.509 1.00 5.01 115 PHE A CA 1
ATOM 824 C C . PHE A 1 115 ? 29.087 12.876 -0.780 1.00 4.44 115 PHE A C 1
ATOM 825 O O . PHE A 1 115 ? 29.565 11.893 -1.336 1.00 5.14 115 PHE A O 1
ATOM 833 N N . PHE A 1 116 ? 29.840 13.902 -0.374 1.00 5.14 116 PHE A N 1
ATOM 834 C CA . PHE A 1 116 ? 31.260 13.911 -0.763 1.00 5.32 116 PHE A CA 1
ATOM 835 C C . PHE A 1 116 ? 32.080 12.924 0.025 1.00 5.07 116 PHE A C 1
ATOM 836 O O . PHE A 1 116 ? 33.056 12.405 -0.524 1.00 6.61 116 PHE A O 1
ATOM 844 N N . THR A 1 117 ? 31.693 12.626 1.258 1.00 5.76 117 THR A N 1
ATOM 845 C CA . THR A 1 117 ? 32.409 11.570 1.985 1.00 5.95 117 THR A CA 1
ATOM 846 C C . THR A 1 117 ? 32.156 10.231 1.319 1.00 4.99 117 THR A C 1
ATOM 847 O O . THR A 1 117 ? 33.083 9.438 1.093 1.00 5.34 117 THR A O 1
ATOM 851 N N . THR A 1 118 ? 30.912 9.974 0.937 1.00 5.06 118 THR A N 1
ATOM 852 C CA . THR A 1 118 ? 30.587 8.731 0.248 1.00 5.02 118 THR A CA 1
ATOM 853 C C . THR A 1 118 ? 31.305 8.640 -1.103 1.00 5.89 118 THR A C 1
ATOM 854 O O . THR A 1 118 ? 31.796 7.573 -1.492 1.00 5.98 118 THR A O 1
ATOM 858 N N . GLN A 1 119 ? 31.369 9.776 -1.808 1.00 5.18 119 GLN A N 1
ATOM 859 C CA . GLN A 1 119 ? 32.073 9.796 -3.087 1.00 6.34 119 GLN A CA 1
ATOM 860 C C . GLN A 1 119 ? 33.540 9.383 -2.910 1.00 6.29 119 GLN A C 1
ATOM 861 O O . GLN A 1 119 ? 34.041 8.570 -3.727 1.00 6.28 119 GLN A O 1
ATOM 867 N N . ALA A 1 120 ? 34.226 9.908 -1.892 1.00 5.65 120 ALA A N 1
ATOM 868 C CA . ALA A 1 120 ? 35.643 9.603 -1.711 1.00 7.40 120 ALA A CA 1
ATOM 869 C C . ALA A 1 120 ? 35.806 8.140 -1.311 1.00 6.63 120 ALA A C 1
ATOM 870 O O . ALA A 1 120 ? 36.728 7.449 -1.805 1.00 6.92 120 ALA A O 1
ATOM 872 N N . PHE A 1 121 ? 34.882 7.615 -0.499 1.00 6.05 121 PHE A N 1
ATOM 873 C CA . PHE A 1 121 ? 34.918 6.205 -0.071 1.00 5.92 121 PHE A CA 1
ATOM 874 C C . PHE A 1 121 ? 34.747 5.306 -1.293 1.00 6.44 121 PHE A C 1
ATOM 875 O O . PHE A 1 121 ? 35.538 4.334 -1.484 1.00 6.63 121 PHE A O 1
ATOM 883 N N . ALA A 1 122 ? 33.752 5.584 -2.144 1.00 6.14 122 ALA A N 1
ATOM 884 C CA . ALA A 1 122 ? 33.475 4.760 -3.311 1.00 6.76 122 ALA A CA 1
ATOM 885 C C . ALA A 1 122 ? 34.572 4.898 -4.350 1.00 6.57 122 ALA A C 1
ATOM 886 O O . ALA A 1 122 ? 34.888 3.929 -5.034 1.00 7.72 122 ALA A O 1
ATOM 888 N N . LYS A 1 123 ? 35.139 6.080 -4.546 1.00 7.11 123 LYS A N 1
ATOM 889 C CA . LYS A 1 123 ? 36.190 6.258 -5.525 1.00 7.29 123 LYS A CA 1
ATOM 890 C C . LYS A 1 123 ? 37.327 5.304 -5.229 1.00 7.89 123 LYS A C 1
ATOM 891 O O . LYS A 1 123 ? 37.915 4.691 -6.136 1.00 8.62 123 LYS A O 1
ATOM 897 N N . GLU A 1 124 ? 37.667 5.130 -3.963 1.00 7.50 124 GLU A N 1
ATOM 898 C CA . GLU A 1 124 ? 38.725 4.210 -3.569 1.00 8.42 124 GLU A CA 1
ATOM 899 C C . GLU A 1 124 ? 38.319 2.781 -3.803 1.00 7.44 124 GLU A C 1
ATOM 900 O O . GLU A 1 124 ? 39.126 2.023 -4.383 1.00 9.44 124 GLU A O 1
ATOM 906 N N . LEU A 1 125 ? 37.118 2.370 -3.402 1.00 6.84 125 LEU A N 1
ATOM 907 C CA . LEU A 1 125 ? 36.695 0.992 -3.675 1.00 9.15 125 LEU A CA 1
ATOM 908 C C . LEU A 1 125 ? 36.693 0.679 -5.140 1.00 8.85 125 LEU A C 1
ATOM 909 O O . LEU A 1 125 ? 37.178 -0.386 -5.575 1.00 9.63 125 LEU A O 1
ATOM 914 N N . LEU A 1 126 ? 36.151 1.576 -5.933 1.00 9.35 126 LEU A N 1
ATOM 915 C CA . LEU A 1 126 ? 35.992 1.326 -7.355 1.00 11.93 126 LEU A CA 1
ATOM 916 C C . LEU A 1 126 ? 37.385 1.253 -8.006 1.00 13.51 126 LEU A C 1
ATOM 917 O O . LEU A 1 126 ? 37.639 0.353 -8.833 1.00 15.43 126 LEU A O 1
ATOM 922 N N . ALA A 1 127 ? 38.343 2.081 -7.569 1.00 11.52 127 ALA A N 1
ATOM 923 C CA . ALA A 1 127 ? 39.711 2.072 -8.107 1.00 15.67 127 ALA A CA 1
ATOM 924 C C . ALA A 1 127 ? 40.429 0.800 -7.736 1.00 14.20 127 ALA A C 1
ATOM 925 O O . ALA A 1 127 ? 41.327 0.356 -8.481 1.00 17.23 127 ALA A O 1
ATOM 927 N N . LYS A 1 128 ? 40.119 0.224 -6.584 1.00 11.12 128 LYS A N 1
ATOM 928 C CA . LYS A 1 128 ? 40.776 -0.977 -6.079 1.00 12.38 128 LYS A CA 1
ATOM 929 C C . LYS A 1 128 ? 40.037 -2.240 -6.538 1.00 11.64 128 LYS A C 1
ATOM 930 O O . LYS A 1 128 ? 40.511 -3.354 -6.229 1.00 13.77 128 LYS A O 1
ATOM 936 N N . GLY A 1 129 ? 38.871 -2.100 -7.162 1.00 10.83 129 GLY A N 1
ATOM 937 C CA . GLY A 1 129 ? 38.048 -3.228 -7.621 1.00 10.33 129 GLY A CA 1
ATOM 938 C C . GLY A 1 129 ? 37.458 -4.058 -6.488 1.00 9.93 129 GLY A C 1
ATOM 939 O O . GLY A 1 129 ? 37.251 -5.264 -6.634 1.00 10.11 129 GLY A O 1
ATOM 940 N N A ARG A 1 130 ? 37.153 -3.394 -5.380 0.53 8.03 130 ARG A N 1
ATOM 941 N N B ARG A 1 130 ? 37.205 -3.411 -5.352 0.47 9.04 130 ARG A N 1
ATOM 942 C CA A ARG A 1 130 ? 36.668 -4.088 -4.198 0.53 8.47 130 ARG A CA 1
ATOM 943 C CA B ARG A 1 130 ? 36.715 -4.110 -4.165 0.47 9.56 130 ARG A CA 1
ATOM 944 C C A ARG A 1 130 ? 35.197 -3.819 -3.918 0.53 7.24 130 ARG A C 1
ATOM 945 C C B ARG A 1 130 ? 35.236 -3.813 -3.885 0.47 7.50 130 ARG A C 1
ATOM 946 O O A ARG A 1 130 ? 34.638 -2.811 -4.362 0.53 9.73 130 ARG A O 1
ATOM 947 O O B ARG A 1 130 ? 34.708 -2.777 -4.304 0.47 9.65 130 ARG A O 1
ATOM 962 N N . SER A 1 131 ? 34.573 -4.719 -3.171 1.00 7.27 131 SER A N 1
ATOM 963 C CA . SER A 1 131 ? 33.205 -4.501 -2.711 1.00 7.04 131 SER A CA 1
ATOM 964 C C . SER A 1 131 ? 33.164 -3.644 -1.443 1.00 6.73 131 SER A C 1
ATOM 965 O O . SER A 1 131 ? 34.165 -3.530 -0.692 1.00 7.48 131 SER A O 1
ATOM 968 N N . GLY A 1 132 ? 31.974 -3.124 -1.129 1.00 6.07 132 GLY A N 1
ATOM 969 C CA . GLY A 1 132 ? 31.824 -2.433 0.153 1.00 6.18 132 GLY A CA 1
ATOM 970 C C . GLY A 1 132 ? 30.381 -2.100 0.413 1.00 6.09 132 GLY A C 1
ATOM 971 O O . GLY A 1 132 ? 29.472 -2.496 -0.327 1.00 6.34 132 GLY A O 1
ATOM 972 N N . LYS A 1 133 ? 30.197 -1.405 1.527 1.00 5.51 133 LYS A N 1
ATOM 973 C CA . LYS A 1 133 ? 28.862 -1.118 2.093 1.00 4.84 133 LYS A CA 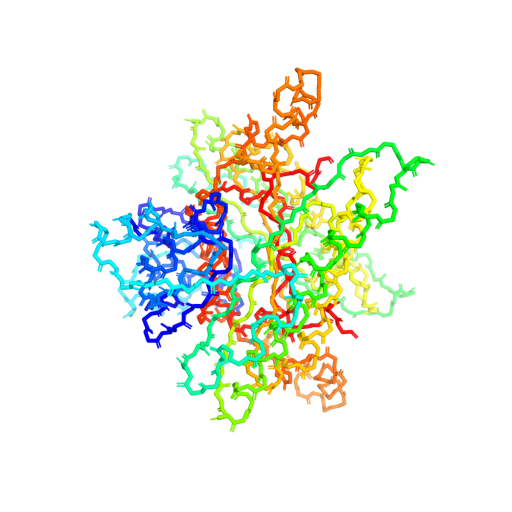1
ATOM 974 C C . LYS A 1 133 ? 28.814 0.315 2.543 1.00 5.39 133 LYS A C 1
ATOM 975 O O . LYS A 1 133 ? 29.750 0.814 3.217 1.00 5.31 133 LYS A O 1
ATOM 981 N N . VAL A 1 134 ? 27.691 0.989 2.269 1.00 4.99 134 VAL A N 1
ATOM 982 C CA . VAL A 1 134 ? 27.389 2.305 2.822 1.00 4.15 134 VAL A CA 1
ATOM 983 C C . VAL A 1 134 ? 26.091 2.178 3.578 1.00 4.84 134 VAL A C 1
ATOM 984 O O . VAL A 1 134 ? 25.090 1.654 3.024 1.00 5.71 134 VAL A O 1
ATOM 988 N N . VAL A 1 135 ? 26.081 2.705 4.796 1.00 4.71 135 VAL A N 1
ATOM 989 C CA . VAL A 1 135 ? 24.844 2.792 5.583 1.00 4.59 135 VAL A CA 1
ATOM 990 C C . VAL A 1 135 ? 24.660 4.253 5.942 1.00 4.75 135 VAL A C 1
ATOM 991 O O . VAL A 1 135 ? 25.443 4.820 6.713 1.00 5.30 135 VAL A O 1
ATOM 995 N N . ASN A 1 136 ? 23.641 4.884 5.383 1.00 4.76 136 ASN A N 1
ATOM 996 C CA . ASN A 1 136 ? 23.318 6.289 5.717 1.00 4.27 136 ASN A CA 1
ATOM 997 C C . ASN A 1 136 ? 22.305 6.373 6.810 1.00 4.04 136 ASN A C 1
ATOM 998 O O . ASN A 1 136 ? 21.357 5.560 6.832 1.00 5.35 136 ASN A O 1
ATOM 1003 N N . ILE A 1 137 ? 22.430 7.335 7.703 1.00 4.17 137 ILE A N 1
ATOM 1004 C CA . ILE A 1 137 ? 21.423 7.501 8.736 1.00 4.76 137 ILE A CA 1
ATOM 1005 C C . ILE A 1 137 ? 20.458 8.577 8.251 1.00 5.63 137 ILE A C 1
ATOM 1006 O O . ILE A 1 137 ? 20.775 9.780 8.148 1.00 6.43 137 ILE A O 1
ATOM 1011 N N . ALA A 1 138 ? 19.259 8.112 7.915 1.00 5.50 138 ALA A N 1
ATOM 1012 C CA . ALA A 1 138 ? 18.147 8.943 7.482 1.00 5.30 138 ALA A CA 1
ATOM 1013 C C . ALA A 1 138 ? 17.338 9.329 8.735 1.00 6.21 138 ALA A C 1
ATOM 1014 O O . ALA A 1 138 ? 17.915 9.552 9.801 1.00 7.51 138 ALA A O 1
ATOM 1016 N N . SER A 1 139 ? 15.997 9.405 8.667 1.00 6.24 139 SER A N 1
ATOM 1017 C CA . SER A 1 139 ? 15.198 9.917 9.755 1.00 5.94 139 SER A CA 1
ATOM 1018 C C . SER A 1 139 ? 13.729 9.628 9.431 1.00 4.54 139 SER A C 1
ATOM 1019 O O . SER A 1 139 ? 13.366 9.431 8.246 1.00 4.82 139 SER A O 1
ATOM 1022 N N . LEU A 1 140 ? 12.880 9.677 10.450 1.00 5.59 140 LEU A N 1
ATOM 1023 C CA . LEU A 1 140 ? 11.432 9.772 10.130 1.00 5.92 140 LEU A CA 1
ATOM 1024 C C . LEU A 1 140 ? 11.154 10.989 9.239 1.00 4.70 140 LEU A C 1
ATOM 1025 O O . LEU A 1 140 ? 10.186 10.976 8.472 1.00 5.06 140 LEU A O 1
ATOM 1030 N N . LEU A 1 141 ? 11.992 12.024 9.377 1.00 4.62 141 LEU A N 1
ATOM 1031 C CA . LEU A 1 141 ? 11.834 13.245 8.573 1.00 3.66 141 LEU A CA 1
ATOM 1032 C C . LEU A 1 141 ? 12.462 13.093 7.189 1.00 4.44 141 LEU A C 1
ATOM 1033 O O . LEU A 1 141 ? 12.637 14.114 6.494 1.00 4.81 141 LEU A O 1
ATOM 1038 N N . SER A 1 142 ? 12.765 11.849 6.769 1.00 4.29 142 SER A N 1
ATOM 1039 C CA . SER A 1 142 ? 12.909 11.486 5.357 1.00 4.84 142 SER A CA 1
ATOM 1040 C C . SER A 1 142 ? 11.559 11.122 4.746 1.00 4.95 142 SER A C 1
ATOM 1041 O O . SER A 1 142 ? 11.472 10.985 3.506 1.00 6.68 142 SER A O 1
ATOM 1044 N N . PHE A 1 143 ? 10.518 10.905 5.582 1.00 4.79 143 PHE A N 1
ATOM 1045 C CA . PHE A 1 143 ? 9.205 10.414 5.115 1.00 5.11 143 PHE A CA 1
ATOM 1046 C C . PHE A 1 143 ? 8.132 11.465 5.418 1.00 6.50 143 PHE A C 1
ATOM 1047 O O . PHE A 1 143 ? 7.215 11.667 4.602 1.00 6.61 143 PHE A O 1
ATOM 1055 N N . GLN A 1 144 ? 8.153 12.038 6.607 1.00 5.61 144 GLN A N 1
ATOM 1056 C CA . GLN A 1 144 ? 7.192 13.056 7.032 1.00 5.51 144 GLN A CA 1
ATOM 1057 C C . GLN A 1 144 ? 7.915 14.381 7.151 1.00 6.01 144 GLN A C 1
ATOM 1058 O O . GLN A 1 144 ? 9.153 14.428 7.041 1.00 5.83 144 GLN A O 1
ATOM 1064 N N . GLY A 1 145 ? 7.163 15.445 7.355 1.00 6.60 145 GLY A N 1
ATOM 1065 C CA . GLY A 1 145 ? 7.747 16.777 7.376 1.00 5.29 145 GLY A CA 1
ATOM 1066 C C . GLY A 1 145 ? 8.295 17.214 8.708 1.00 6.22 145 GLY A C 1
ATOM 1067 O O . GLY A 1 145 ? 9.275 17.964 8.768 1.00 6.56 145 GLY A O 1
ATOM 1068 N N . GLY A 1 146 ? 7.611 16.843 9.799 1.00 6.93 146 GLY A N 1
ATOM 1069 C CA . GLY A 1 146 ? 7.927 17.454 11.082 1.00 9.02 146 GLY A CA 1
ATOM 1070 C C . GLY A 1 146 ? 7.669 18.965 11.068 1.00 6.64 146 GLY A C 1
ATOM 1071 O O . GLY A 1 146 ? 7.012 19.494 10.153 1.00 6.63 146 GLY A O 1
ATOM 1072 N N . ILE A 1 147 ? 8.139 19.698 12.061 1.00 8.03 147 ILE A N 1
ATOM 1073 C CA . ILE A 1 147 ? 7.921 21.129 12.147 1.00 8.52 147 ILE A CA 1
ATOM 1074 C C . ILE A 1 147 ? 9.197 21.847 12.614 1.00 8.01 147 ILE A C 1
ATOM 1075 O O . ILE A 1 147 ? 9.983 21.222 13.360 1.00 8.64 147 ILE A O 1
ATOM 1080 N N . ARG A 1 148 ? 9.428 23.050 12.124 1.00 7.22 148 ARG A N 1
ATOM 1081 C CA . ARG A 1 148 ? 10.474 23.953 12.686 1.00 7.04 148 ARG A CA 1
ATOM 1082 C C . ARG A 1 148 ? 11.875 23.489 12.380 1.00 7.98 148 ARG A C 1
ATOM 1083 O O . ARG A 1 148 ? 12.826 24.076 12.931 1.00 9.11 148 ARG A O 1
ATOM 1091 N N . VAL A 1 149 ? 12.046 22.517 11.487 1.00 6.99 149 VAL A N 1
ATOM 1092 C CA . VAL A 1 149 ? 13.385 22.033 11.146 1.00 6.26 149 VAL A CA 1
ATOM 1093 C C . VAL A 1 149 ? 13.530 21.943 9.603 1.00 5.02 149 VAL A C 1
ATOM 1094 O O . VAL A 1 149 ? 13.918 20.908 9.074 1.00 5.66 149 VAL A O 1
ATOM 1098 N N . PRO A 1 150 ? 13.251 23.049 8.882 1.00 6.06 150 PRO A N 1
ATOM 1099 C CA . PRO A 1 150 ? 13.224 22.903 7.386 1.00 5.97 150 PRO A CA 1
ATOM 1100 C C . PRO A 1 150 ? 14.529 22.378 6.799 1.00 4.76 150 PRO A C 1
ATOM 1101 O O . PRO A 1 150 ? 14.476 21.507 5.923 1.00 4.58 150 PRO A O 1
ATOM 1105 N N . SER A 1 151 ? 15.698 22.830 7.251 1.00 5.04 151 SER A N 1
ATOM 1106 C CA . SER A 1 151 ? 16.915 22.305 6.630 1.00 4.31 151 SER A CA 1
ATOM 1107 C C . SER A 1 151 ? 17.137 20.846 6.982 1.00 4.70 151 SER A C 1
ATOM 1108 O O . SER A 1 151 ? 17.697 20.082 6.164 1.00 5.15 151 SER A O 1
ATOM 1111 N N . TYR A 1 152 ? 16.715 20.417 8.189 1.00 4.41 152 TYR A N 1
ATOM 1112 C CA . TYR A 1 152 ? 16.908 19.047 8.576 1.00 4.41 152 TYR A CA 1
ATOM 1113 C C . TYR A 1 152 ? 16.010 18.114 7.762 1.00 3.83 152 TYR A C 1
ATOM 1114 O O . TYR A 1 152 ? 16.454 17.108 7.233 1.00 4.36 152 TYR A O 1
ATOM 1123 N N . THR A 1 153 ? 14.722 18.459 7.641 1.00 4.27 153 THR A N 1
ATOM 1124 C CA . THR A 1 153 ? 13.811 17.632 6.852 1.00 3.97 153 THR A CA 1
ATOM 1125 C C . THR A 1 153 ? 14.234 17.575 5.382 1.00 4.01 153 THR A C 1
ATOM 1126 O O . THR A 1 153 ? 14.225 16.509 4.744 1.00 4.08 153 THR A O 1
ATOM 1130 N N . ALA A 1 154 ? 14.606 18.735 4.836 1.00 4.14 154 ALA A N 1
ATOM 1131 C CA . ALA A 1 154 ? 15.089 18.749 3.445 1.00 4.48 154 ALA A CA 1
ATOM 1132 C C . ALA A 1 154 ? 16.325 17.894 3.311 1.00 3.89 154 ALA A C 1
ATOM 1133 O O . ALA A 1 154 ? 16.449 17.124 2.384 1.00 4.06 154 ALA A O 1
ATOM 1135 N N . ALA A 1 155 ? 17.282 18.009 4.250 1.00 3.90 155 ALA A N 1
ATOM 1136 C CA . ALA A 1 155 ? 18.497 17.218 4.200 1.00 4.40 155 ALA A CA 1
ATOM 1137 C C . ALA A 1 155 ? 18.197 15.734 4.315 1.00 2.89 155 ALA A C 1
ATOM 1138 O O . ALA A 1 155 ? 18.756 14.937 3.534 1.00 4.07 155 ALA A O 1
ATOM 1140 N N . LYS A 1 156 ? 17.344 15.353 5.262 1.00 3.64 156 LYS A N 1
ATOM 1141 C CA . LYS A 1 156 ? 17.103 13.929 5.472 1.00 4.16 156 LYS A CA 1
ATOM 1142 C C . LYS A 1 156 ? 16.289 13.321 4.348 1.00 3.74 156 LYS A C 1
ATOM 1143 O O . LYS A 1 156 ? 16.509 12.159 3.995 1.00 4.32 156 LYS A O 1
ATOM 1149 N N . HIS A 1 157 ? 15.372 14.085 3.743 1.00 4.21 157 HIS A N 1
ATOM 1150 C CA . HIS A 1 157 ? 14.759 13.617 2.498 1.00 3.67 157 HIS A CA 1
ATOM 1151 C C . HIS A 1 157 ? 15.863 13.432 1.446 1.00 3.25 157 HIS A C 1
ATOM 1152 O O . HIS A 1 157 ? 15.910 12.406 0.737 1.00 4.11 157 HIS A O 1
ATOM 1159 N N . GLY A 1 158 ? 16.778 14.424 1.324 1.00 3.59 158 GLY A N 1
ATOM 1160 C CA . GLY A 1 158 ? 17.881 14.312 0.377 1.00 4.23 158 GLY A CA 1
ATOM 1161 C C . GLY A 1 158 ? 18.731 13.073 0.601 1.00 3.35 158 GLY A C 1
ATOM 1162 O O . GLY A 1 158 ? 19.211 12.454 -0.347 1.00 3.95 158 GLY A O 1
ATOM 1163 N N . VAL A 1 159 ? 18.953 12.678 1.864 1.00 4.40 159 VAL A N 1
ATOM 1164 C CA . VAL A 1 159 ? 19.751 11.496 2.178 1.00 4.20 159 VAL A CA 1
ATOM 1165 C C . VAL A 1 159 ? 19.065 10.237 1.643 1.00 3.37 159 VAL A C 1
ATOM 1166 O O . VAL A 1 159 ? 19.726 9.337 1.105 1.00 3.99 159 VAL A O 1
ATOM 1170 N N . ALA A 1 160 ? 17.738 10.177 1.817 1.00 4.25 160 ALA A N 1
ATOM 1171 C CA . ALA A 1 160 ? 17.000 9.058 1.206 1.00 4.10 160 ALA A CA 1
ATOM 1172 C C . ALA A 1 160 ? 17.170 9.028 -0.310 1.00 3.68 160 ALA A C 1
ATOM 1173 O O . ALA A 1 160 ? 17.357 7.957 -0.903 1.00 4.85 160 ALA A O 1
ATOM 1175 N N . GLY A 1 161 ? 17.117 10.216 -0.941 1.00 4.21 161 GLY A N 1
ATOM 1176 C CA . GLY A 1 161 ? 17.297 10.321 -2.397 1.00 4.25 161 GLY A CA 1
ATOM 1177 C C . GLY A 1 161 ? 18.663 9.835 -2.826 1.00 2.83 161 GLY A C 1
ATOM 1178 O O . GLY A 1 161 ? 18.792 9.046 -3.779 1.00 4.89 161 GLY A O 1
ATOM 1179 N N . LEU A 1 162 ? 19.709 10.295 -2.143 1.00 4.15 162 LEU A N 1
ATOM 1180 C CA . LEU A 1 162 ? 21.063 9.823 -2.461 1.00 4.12 162 LEU A CA 1
ATOM 1181 C C . LEU A 1 162 ? 21.225 8.330 -2.235 1.00 3.63 162 LEU A C 1
ATOM 1182 O O . LEU A 1 162 ? 21.932 7.669 -3.017 1.00 4.40 162 LEU A O 1
ATOM 1187 N N . THR A 1 163 ? 20.574 7.764 -1.221 1.00 4.42 163 THR A N 1
ATOM 1188 C CA . THR A 1 163 ? 20.683 6.342 -0.970 1.00 4.54 163 THR A CA 1
ATOM 1189 C C . THR A 1 163 ? 20.161 5.584 -2.194 1.00 4.62 163 THR A C 1
ATOM 1190 O O . THR A 1 163 ? 20.796 4.611 -2.678 1.00 5.36 163 THR A O 1
ATOM 1194 N N . LYS A 1 164 ? 19.028 6.024 -2.763 1.00 3.89 164 LYS A N 1
ATOM 1195 C CA . LYS A 1 164 ? 18.454 5.380 -3.931 1.00 4.02 164 LYS A CA 1
ATOM 1196 C C . LYS A 1 164 ? 19.307 5.559 -5.144 1.00 3.98 164 LYS A C 1
ATOM 1197 O O . LYS A 1 164 ? 19.589 4.597 -5.870 1.00 5.07 164 LYS A O 1
ATOM 1203 N N . LEU A 1 165 ? 19.733 6.797 -5.432 1.00 4.36 165 LEU A N 1
ATOM 1204 C CA . LEU A 1 165 ? 20.514 7.070 -6.630 1.00 4.71 165 LEU A CA 1
ATOM 1205 C C . LEU A 1 165 ? 21.856 6.373 -6.619 1.00 4.10 165 LEU A C 1
ATOM 1206 O O . LEU A 1 165 ? 22.292 5.825 -7.645 1.00 4.75 165 LEU A O 1
ATOM 1211 N N . LEU A 1 166 ? 22.551 6.410 -5.487 1.00 4.03 166 LEU A N 1
ATOM 1212 C CA . LEU A 1 166 ? 23.855 5.782 -5.442 1.00 4.47 166 LEU A CA 1
ATOM 1213 C C . LEU A 1 166 ? 23.738 4.265 -5.527 1.00 4.53 166 LEU A C 1
ATOM 1214 O O . LEU A 1 166 ? 24.583 3.614 -6.169 1.00 5.44 166 LEU A O 1
ATOM 1219 N N . ALA A 1 167 ? 22.701 3.667 -4.952 1.00 4.41 167 ALA A N 1
ATOM 1220 C CA . ALA A 1 167 ? 22.452 2.255 -5.229 1.00 5.00 167 ALA A CA 1
ATOM 1221 C C . ALA A 1 167 ? 22.208 2.006 -6.701 1.00 4.64 167 ALA A C 1
ATOM 1222 O O . ALA A 1 167 ? 22.737 1.056 -7.301 1.00 5.89 167 ALA A O 1
ATOM 1224 N N . ASN A 1 168 ? 21.421 2.848 -7.352 1.00 4.98 168 ASN A N 1
ATOM 1225 C CA . ASN A 1 168 ? 21.145 2.662 -8.787 1.00 5.82 168 ASN A CA 1
ATOM 1226 C C . ASN A 1 168 ? 22.450 2.638 -9.567 1.00 5.57 168 ASN A C 1
ATOM 1227 O O . ASN A 1 168 ? 22.611 1.818 -10.490 1.00 6.68 168 ASN A O 1
ATOM 1232 N N . GLU A 1 169 ? 23.398 3.514 -9.212 1.00 5.45 169 GLU A N 1
ATOM 1233 C CA . GLU A 1 169 ? 24.655 3.590 -9.987 1.00 5.97 169 GLU A CA 1
ATOM 1234 C C . GLU A 1 169 ? 25.677 2.560 -9.581 1.00 6.54 169 GLU A C 1
ATOM 1235 O O . GLU A 1 169 ? 26.492 2.151 -10.438 1.00 7.92 169 GLU A O 1
ATOM 1241 N N . TRP A 1 170 ? 25.698 2.146 -8.316 1.00 5.22 170 TRP A N 1
ATOM 1242 C CA . TRP A 1 170 ? 26.798 1.338 -7.816 1.00 5.39 170 TRP A CA 1
ATOM 1243 C C . TRP A 1 170 ? 26.477 -0.077 -7.423 1.00 5.44 170 TRP A C 1
ATOM 1244 O O . TRP A 1 170 ? 27.405 -0.857 -7.149 1.00 5.94 170 TRP A O 1
ATOM 1255 N N . ALA A 1 171 ? 25.194 -0.452 -7.362 1.00 5.02 171 ALA A N 1
ATOM 1256 C CA . ALA A 1 171 ? 24.840 -1.814 -6.961 1.00 5.91 171 ALA A CA 1
ATOM 1257 C C . ALA A 1 171 ? 25.571 -2.842 -7.822 1.00 6.53 171 ALA A C 1
ATOM 1258 O O . ALA A 1 171 ? 26.079 -3.834 -7.263 1.00 8.33 171 ALA A O 1
ATOM 1260 N N . ALA A 1 172 ? 25.674 -2.635 -9.132 1.00 5.72 172 ALA A N 1
ATOM 1261 C CA . ALA A 1 172 ? 26.321 -3.627 -9.999 1.00 6.56 172 ALA A CA 1
ATOM 1262 C C . ALA A 1 172 ? 27.815 -3.595 -9.856 1.00 9.22 172 ALA A C 1
ATOM 1263 O O . ALA A 1 172 ? 28.488 -4.473 -10.417 1.00 12.41 172 ALA A O 1
ATOM 1265 N N . LYS A 1 173 ? 28.365 -2.600 -9.182 1.00 7.91 173 LYS A N 1
ATOM 1266 C CA . LYS A 1 173 ? 29.803 -2.470 -8.973 1.00 11.40 173 LYS A CA 1
ATOM 1267 C C . LYS A 1 173 ? 30.132 -3.025 -7.602 1.00 9.41 173 LYS A C 1
ATOM 1268 O O . LYS A 1 173 ? 31.307 -2.888 -7.183 1.00 14.07 173 LYS A O 1
ATOM 1274 N N . GLY A 1 174 ? 29.198 -3.646 -6.886 1.00 8.67 174 GLY A N 1
ATOM 1275 C CA . GLY A 1 174 ? 29.483 -4.276 -5.593 1.00 9.23 174 GLY A CA 1
ATOM 1276 C C . GLY A 1 174 ? 29.505 -3.370 -4.387 1.00 8.62 174 GLY A C 1
ATOM 1277 O O . GLY A 1 174 ? 30.028 -3.798 -3.319 1.00 9.71 174 GLY A O 1
ATOM 1278 N N . ILE A 1 175 ? 28.935 -2.176 -4.489 1.00 7.28 175 ILE A N 1
ATOM 1279 C CA . ILE A 1 175 ? 28.805 -1.326 -3.298 1.00 6.15 175 ILE A CA 1
ATOM 1280 C C . ILE A 1 175 ? 27.333 -1.269 -2.950 1.00 6.12 175 ILE A C 1
ATOM 1281 O O . ILE A 1 175 ? 26.531 -0.750 -3.746 1.00 7.49 175 ILE A O 1
ATOM 1286 N N . ASN A 1 176 ? 26.931 -1.870 -1.842 1.00 5.27 176 ASN A N 1
ATOM 1287 C CA . ASN A 1 176 ? 25.532 -1.737 -1.368 1.00 5.75 176 ASN A CA 1
ATOM 1288 C C . ASN A 1 176 ? 25.334 -0.423 -0.658 1.00 5.56 176 ASN A C 1
ATOM 1289 O O . ASN A 1 176 ? 26.088 -0.157 0.313 1.00 7.01 176 ASN A O 1
ATOM 1294 N N . VAL A 1 177 ? 24.371 0.371 -1.093 1.00 3.78 177 VAL A N 1
ATOM 1295 C CA . VAL A 1 177 ? 24.070 1.636 -0.418 1.00 4.49 177 VAL A CA 1
ATOM 1296 C C . VAL A 1 177 ? 22.660 1.552 0.123 1.00 3.56 177 VAL A C 1
ATOM 1297 O O . VAL A 1 177 ? 21.720 1.397 -0.638 1.00 4.69 177 VAL A O 1
ATOM 1301 N N . ASN A 1 178 ? 22.508 1.674 1.439 1.00 3.95 178 ASN A N 1
ATOM 1302 C CA . ASN A 1 178 ? 21.209 1.586 2.095 1.00 3.96 178 ASN A CA 1
ATOM 1303 C C . ASN A 1 178 ? 21.155 2.598 3.211 1.00 4.76 178 ASN A C 1
ATOM 1304 O O . ASN A 1 178 ? 22.185 3.258 3.522 1.00 4.57 178 ASN A O 1
ATOM 1309 N N . ALA A 1 179 ? 19.994 2.772 3.815 1.00 3.72 179 ALA A N 1
ATOM 1310 C CA . ALA A 1 179 ? 19.831 3.693 4.926 1.00 3.52 179 ALA A CA 1
ATOM 1311 C C . ALA A 1 179 ? 19.019 3.084 6.026 1.00 5.40 179 ALA A C 1
ATOM 1312 O O . ALA A 1 179 ? 18.151 2.235 5.801 1.00 5.31 179 ALA A O 1
ATOM 1314 N N . ILE A 1 180 ? 19.288 3.570 7.236 1.00 4.50 180 ILE A N 1
ATOM 1315 C CA . ILE A 1 180 ? 18.424 3.311 8.383 1.00 4.35 180 ILE A CA 1
ATOM 1316 C C . ILE A 1 180 ? 17.709 4.620 8.693 1.00 5.39 180 ILE A C 1
ATOM 1317 O O . ILE A 1 180 ? 18.376 5.671 8.808 1.00 5.55 180 ILE A O 1
ATOM 1322 N N . ALA A 1 181 ? 16.393 4.580 8.906 1.00 4.56 181 ALA A N 1
ATOM 1323 C CA . ALA A 1 181 ? 15.627 5.744 9.397 1.00 4.57 181 ALA A CA 1
ATOM 1324 C C . ALA A 1 181 ? 15.240 5.449 10.847 1.00 5.06 181 ALA A C 1
ATOM 1325 O O . ALA A 1 181 ? 14.254 4.751 11.105 1.00 5.52 181 ALA A O 1
ATOM 1327 N N . PRO A 1 182 ? 16.019 5.943 11.809 1.00 4.97 182 PRO A N 1
ATOM 1328 C CA . PRO A 1 182 ? 15.645 5.740 13.220 1.00 4.70 182 PRO A CA 1
ATOM 1329 C C . PRO A 1 182 ? 14.366 6.513 13.510 1.00 5.14 182 PRO A C 1
ATOM 1330 O O . PRO A 1 182 ? 14.109 7.576 12.853 1.00 6.16 182 PRO A O 1
ATOM 1334 N N . GLY A 1 183 ? 13.584 6.038 14.478 1.00 5.54 183 GLY A N 1
ATOM 1335 C CA . GLY A 1 183 ? 12.460 6.780 15.022 1.00 5.74 183 GLY A CA 1
ATOM 1336 C C . GLY A 1 183 ? 12.946 7.825 15.977 1.00 8.05 183 GLY A C 1
ATOM 1337 O O . GLY A 1 183 ? 14.033 8.414 15.767 1.00 11.09 183 GLY A O 1
ATOM 1338 N N . TYR A 1 184 ? 12.219 8.030 17.047 1.00 5.94 184 TYR A N 1
ATOM 1339 C CA . TYR A 1 184 ? 12.608 9.000 18.066 1.00 7.73 184 TYR A CA 1
ATOM 1340 C C . TYR A 1 184 ? 13.425 8.233 19.091 1.00 7.07 184 TYR A C 1
ATOM 1341 O O . TYR A 1 184 ? 12.947 7.344 19.783 1.00 7.89 184 TYR A O 1
ATOM 1350 N N . ILE A 1 185 ? 14.722 8.561 19.160 1.00 7.98 185 ILE A N 1
ATOM 1351 C CA . ILE A 1 185 ? 15.704 7.870 19.992 1.00 6.29 185 ILE A CA 1
ATOM 1352 C C . ILE A 1 185 ? 16.239 8.861 21.021 1.00 9.54 185 ILE A C 1
ATOM 1353 O O . ILE A 1 185 ? 16.489 10.036 20.673 1.00 9.91 185 ILE A O 1
ATOM 1358 N N . GLU A 1 186 ? 16.399 8.415 22.260 1.00 9.24 186 GLU A N 1
ATOM 1359 C CA . GLU A 1 186 ? 16.950 9.320 23.285 1.00 10.12 186 GLU A CA 1
ATOM 1360 C C . GLU A 1 186 ? 18.468 9.558 23.132 1.00 11.57 186 GLU A C 1
ATOM 1361 O O . GLU A 1 186 ? 19.251 8.657 23.379 1.00 13.82 186 GLU A O 1
ATOM 1367 N N . THR A 1 187 ? 18.829 10.738 22.623 1.00 13.36 187 THR A N 1
ATOM 1368 C CA . THR A 1 187 ? 20.219 11.150 22.409 1.00 14.57 187 THR A CA 1
ATOM 1369 C C . THR A 1 187 ? 20.267 12.674 22.506 1.00 16.52 187 THR A C 1
ATOM 1370 O O . THR A 1 187 ? 19.247 13.329 22.676 1.00 15.67 187 THR A O 1
ATOM 1374 N N . ASN A 1 188 ? 21.460 13.253 22.364 1.00 14.72 188 ASN A N 1
ATOM 1375 C CA . ASN A 1 188 ? 21.550 14.726 22.347 1.00 14.23 188 ASN A CA 1
ATOM 1376 C C . ASN A 1 188 ? 20.693 15.406 21.261 1.00 18.17 188 ASN A C 1
ATOM 1377 O O . ASN A 1 188 ? 20.169 16.511 21.462 1.00 21.17 188 ASN A O 1
ATOM 1382 N N . ASN A 1 189 ? 20.507 14.752 20.126 1.00 14.16 189 ASN A N 1
ATOM 1383 C CA . ASN A 1 189 ? 19.730 15.305 19.009 1.00 15.31 189 ASN A CA 1
ATOM 1384 C C . ASN A 1 189 ? 18.285 15.656 19.434 1.00 21.58 189 ASN A C 1
ATOM 1385 O O . ASN A 1 189 ? 17.681 16.616 18.946 1.00 22.61 189 ASN A O 1
ATOM 1390 N N . THR A 1 190 ? 17.746 14.869 20.349 1.00 16.53 190 THR A N 1
ATOM 1391 C CA . THR A 1 190 ? 16.327 15.002 20.710 1.00 16.49 190 THR A CA 1
ATOM 1392 C C . THR A 1 190 ? 16.134 15.541 22.110 1.00 16.71 190 THR A C 1
ATOM 1393 O O . THR A 1 190 ? 14.986 15.612 22.599 1.00 16.58 190 THR A O 1
ATOM 1397 N N . GLU A 1 191 ? 17.219 15.957 22.755 1.00 16.32 191 GLU A N 1
ATOM 1398 C CA . GLU A 1 191 ? 17.109 16.443 24.123 1.00 18.31 191 GLU A CA 1
ATOM 1399 C C . GLU A 1 191 ? 16.100 17.589 24.288 1.00 19.40 191 GLU A C 1
ATOM 1400 O O . GLU A 1 191 ? 15.314 17.607 25.243 1.00 19.39 191 GLU A O 1
ATOM 1406 N N . ALA A 1 192 ? 16.080 18.517 23.341 1.00 17.58 192 ALA A N 1
ATOM 1407 C CA . ALA A 1 192 ? 15.156 19.648 23.452 1.00 16.50 192 ALA A CA 1
ATOM 1408 C C . ALA A 1 192 ? 13.696 19.195 23.358 1.00 17.54 192 ALA A C 1
ATOM 1409 O O . ALA A 1 192 ? 12.815 19.815 23.968 1.00 19.37 192 ALA A O 1
ATOM 1411 N N . LEU A 1 193 ? 13.421 18.125 22.615 1.00 15.97 193 LEU A N 1
ATOM 1412 C CA . LEU A 1 193 ? 12.061 17.589 22.522 1.00 15.54 193 LEU A CA 1
ATOM 1413 C C . LEU A 1 193 ? 11.635 16.893 23.810 1.00 15.74 193 LEU A C 1
ATOM 1414 O O . LEU A 1 193 ? 10.513 17.050 24.294 1.00 17.03 193 LEU A O 1
ATOM 1419 N N . ARG A 1 194 ? 12.557 16.131 24.374 1.00 14.96 194 ARG A N 1
ATOM 1420 C CA . ARG A 1 194 ? 12.272 15.360 25.569 1.00 16.66 194 ARG A CA 1
ATOM 1421 C C . ARG A 1 194 ? 12.063 16.293 26.751 1.00 21.96 194 ARG A C 1
ATOM 1422 O O . ARG A 1 194 ? 11.261 15.989 27.648 1.00 22.84 194 ARG A O 1
ATOM 1430 N N . ALA A 1 195 ? 12.743 17.445 26.736 1.00 19.21 195 ALA A N 1
ATOM 1431 C CA . ALA A 1 195 ? 12.621 18.412 27.831 1.00 20.86 195 ALA A CA 1
ATOM 1432 C C . ALA A 1 195 ? 11.323 19.220 27.775 1.00 23.72 195 ALA A C 1
ATOM 1433 O O . ALA A 1 195 ? 10.980 19.927 28.727 1.00 23.21 195 ALA A O 1
ATOM 1435 N N . ASP A 1 196 ? 10.614 19.149 26.659 1.00 20.29 196 ASP A N 1
ATOM 1436 C CA . ASP A 1 196 ? 9.380 19.879 26.473 1.00 18.16 196 ASP A CA 1
ATOM 1437 C C . ASP A 1 196 ? 8.259 18.889 26.769 1.00 19.21 196 ASP A C 1
ATOM 1438 O O . ASP A 1 196 ? 8.008 17.991 25.949 1.00 20.24 196 ASP A O 1
ATOM 1443 N N . ALA A 1 197 ? 7.593 19.014 27.918 1.00 18.89 197 ALA A N 1
ATOM 1444 C CA . ALA A 1 197 ? 6.673 17.954 28.360 1.00 21.01 197 ALA A CA 1
ATOM 1445 C C . ALA A 1 197 ? 5.568 17.684 27.351 1.00 21.08 197 ALA A C 1
ATOM 1446 O O . ALA A 1 197 ? 5.212 16.524 27.074 1.00 20.92 197 ALA A O 1
ATOM 1448 N N . ALA A 1 198 ? 5.043 18.735 26.740 1.00 21.09 198 ALA A N 1
ATOM 1449 C CA . ALA A 1 198 ? 3.967 18.547 25.786 1.00 20.45 198 ALA A CA 1
ATOM 1450 C C . ALA A 1 198 ? 4.475 17.830 24.526 1.00 19.33 198 ALA A C 1
ATOM 1451 O O . ALA A 1 198 ? 3.836 16.897 24.017 1.00 19.05 198 ALA A O 1
ATOM 1453 N N . ARG A 1 199 ? 5.608 18.265 24.003 1.00 19.44 199 ARG A N 1
ATOM 1454 C CA . ARG A 1 199 ? 6.099 17.683 22.764 1.00 19.56 199 ARG A CA 1
ATOM 1455 C C . ARG A 1 199 ? 6.509 16.235 23.027 1.00 17.20 199 ARG A C 1
ATOM 1456 O O . ARG A 1 199 ? 6.299 15.351 22.189 1.00 15.54 199 ARG A O 1
ATOM 1464 N N . ASN A 1 200 ? 7.107 15.997 24.195 1.00 15.59 200 ASN A N 1
ATOM 1465 C CA . ASN A 1 200 ? 7.542 14.662 24.578 1.00 14.82 200 ASN A CA 1
ATOM 1466 C C . ASN A 1 200 ? 6.366 13.669 24.594 1.00 14.33 200 ASN A C 1
ATOM 1467 O O . ASN A 1 200 ? 6.472 12.538 24.070 1.00 17.12 200 ASN A O 1
ATOM 1472 N N . LYS A 1 201 ? 5.253 14.092 25.192 1.00 14.22 201 LYS A N 1
ATOM 1473 C CA . LYS A 1 201 ? 4.039 13.303 25.255 1.00 17.27 201 LYS A CA 1
ATOM 1474 C C . LYS A 1 201 ? 3.467 13.054 23.879 1.00 13.74 201 LYS A C 1
ATOM 1475 O O . LYS A 1 201 ? 3.054 11.921 23.539 1.00 16.13 201 LYS A O 1
ATOM 1481 N N . ALA A 1 202 ? 3.494 14.077 23.034 1.00 14.70 202 ALA A N 1
ATOM 1482 C CA . ALA A 1 202 ? 2.950 13.919 21.687 1.00 14.67 202 ALA A CA 1
ATOM 1483 C C . ALA A 1 202 ? 3.804 12.921 20.897 1.00 14.71 202 ALA A C 1
ATOM 1484 O O . ALA A 1 202 ? 3.281 12.136 20.072 1.00 15.57 202 ALA A O 1
ATOM 1486 N N . ILE A 1 203 ? 5.112 12.936 21.107 1.00 13.63 203 ILE A N 1
ATOM 1487 C CA . ILE A 1 203 ? 5.952 11.962 20.459 1.00 13.43 203 ILE A CA 1
ATOM 1488 C C . ILE A 1 203 ? 5.687 10.546 21.000 1.00 12.65 203 ILE A C 1
ATOM 1489 O O . ILE A 1 203 ? 5.412 9.573 20.236 1.00 10.55 203 ILE A O 1
ATOM 1494 N N . LEU A 1 204 ? 5.751 10.379 22.298 1.00 13.78 204 LEU A N 1
ATOM 1495 C CA . LEU A 1 204 ? 5.580 9.080 22.889 1.00 11.16 204 LEU A CA 1
ATOM 1496 C C . LEU A 1 204 ? 4.294 8.356 22.473 1.00 11.67 204 LEU A C 1
ATOM 1497 O O . LEU A 1 204 ? 4.268 7.136 22.158 1.00 13.21 204 LEU A O 1
ATOM 1502 N N . GLU A 1 205 ? 3.189 9.095 22.460 1.00 11.60 205 GLU A N 1
ATOM 1503 C CA . GLU A 1 205 ? 1.916 8.475 22.171 1.00 11.16 205 GLU A CA 1
ATOM 1504 C C . GLU A 1 205 ? 1.728 8.091 20.672 1.00 11.62 205 GLU A C 1
ATOM 1505 O O . GLU A 1 205 ? 0.809 7.360 20.318 1.00 13.15 205 GLU A O 1
ATOM 1511 N N . ARG A 1 206 ? 2.645 8.547 19.827 1.00 8.87 206 ARG A N 1
ATOM 1512 C CA . ARG A 1 206 ? 2.685 8.156 18.431 1.00 7.69 206 ARG A CA 1
ATOM 1513 C C . ARG A 1 206 ? 3.634 6.974 18.139 1.00 7.39 206 ARG A C 1
ATOM 1514 O O . ARG A 1 206 ? 3.836 6.591 16.995 1.00 7.51 206 ARG A O 1
ATOM 1522 N N . ILE A 1 207 ? 4.227 6.401 19.186 1.00 7.47 207 ILE A N 1
ATOM 1523 C CA . ILE A 1 207 ? 5.136 5.225 19.076 1.00 6.30 207 ILE A CA 1
ATOM 1524 C C . ILE A 1 207 ? 4.405 3.981 19.539 1.00 5.97 207 ILE A C 1
ATOM 1525 O O . ILE A 1 207 ? 4.258 3.785 20.748 1.00 7.15 207 ILE A O 1
ATOM 1530 N N . PRO A 1 208 ? 3.996 3.082 18.628 1.00 5.98 208 PRO A N 1
ATOM 1531 C CA . PRO A 1 208 ? 3.264 1.868 19.067 1.00 6.57 208 PRO A CA 1
ATOM 1532 C C . PRO A 1 208 ? 4.019 1.036 20.094 1.00 6.62 208 PRO A C 1
ATOM 1533 O O . PRO A 1 208 ? 3.356 0.498 21.007 1.00 7.22 208 PRO A O 1
ATOM 1537 N N . ALA A 1 209 ? 5.345 0.941 20.019 1.00 6.03 209 ALA A N 1
ATOM 1538 C CA . ALA A 1 209 ? 6.069 0.143 20.999 1.00 5.71 209 ALA A CA 1
ATOM 1539 C C . ALA A 1 209 ? 5.963 0.729 22.394 1.00 8.03 209 ALA A C 1
ATOM 1540 O O . ALA A 1 209 ? 6.256 0.024 23.343 1.00 8.74 209 ALA A O 1
ATOM 1542 N N . GLY A 1 210 ? 5.602 2.000 22.534 1.00 7.19 210 GLY A N 1
ATOM 1543 C CA . GLY A 1 210 ? 5.364 2.580 23.851 1.00 7.44 210 GLY A CA 1
ATOM 1544 C C . GLY A 1 210 ? 6.596 3.088 24.547 1.00 7.99 210 GLY A C 1
ATOM 1545 O O . GLY A 1 210 ? 6.538 3.375 25.761 1.00 9.58 210 GLY A O 1
ATOM 1546 N N . ARG A 1 211 ? 7.707 3.238 23.841 1.00 7.29 211 ARG A N 1
ATOM 1547 C CA . ARG A 1 211 ? 8.923 3.814 24.423 1.00 7.59 211 ARG A CA 1
ATOM 1548 C C . ARG A 1 211 ? 9.714 4.560 23.367 1.00 7.60 211 ARG A C 1
ATOM 1549 O O . ARG A 1 211 ? 9.698 4.142 22.205 1.00 6.50 211 ARG A O 1
ATOM 1557 N N . TRP A 1 212 ? 10.416 5.613 23.766 1.00 8.66 212 TRP A N 1
ATOM 1558 C CA . TRP A 1 212 ? 11.525 6.141 23.004 1.00 8.69 212 TRP A CA 1
ATOM 1559 C C . TRP A 1 212 ? 12.543 5.045 22.732 1.00 7.47 212 TRP A C 1
ATOM 1560 O O . TRP A 1 212 ? 12.765 4.122 23.527 1.00 9.03 212 TRP A O 1
ATOM 1571 N N . GLY A 1 213 ? 13.188 5.106 21.566 1.00 6.97 213 GLY A N 1
ATOM 1572 C CA . GLY A 1 213 ? 14.294 4.207 21.300 1.00 7.99 213 GLY A CA 1
ATOM 1573 C C . GLY A 1 213 ? 15.504 4.528 22.144 1.00 6.46 213 GLY A C 1
ATOM 1574 O O . GLY A 1 213 ? 15.657 5.610 22.725 1.00 7.53 213 GLY A O 1
ATOM 1575 N N . HIS A 1 214 ? 16.384 3.553 22.152 1.00 7.65 214 HIS A N 1
ATOM 1576 C CA . HIS A 1 214 ? 17.715 3.698 22.706 1.00 6.63 214 HIS A CA 1
ATOM 1577 C C . HIS A 1 214 ? 18.705 3.569 21.569 1.00 7.65 214 HIS A C 1
ATOM 1578 O O . HIS A 1 214 ? 18.431 2.878 20.607 1.00 7.37 214 HIS A O 1
ATOM 1585 N N . SER A 1 215 ? 19.867 4.205 21.663 1.00 7.14 215 SER A N 1
ATOM 1586 C CA . SER A 1 215 ? 20.848 4.083 20.588 1.00 7.60 215 SER A CA 1
ATOM 1587 C C . SER A 1 215 ? 21.154 2.637 20.219 1.00 7.14 215 SER A C 1
ATOM 1588 O O . SER A 1 215 ? 21.369 2.321 19.054 1.00 6.19 215 SER A O 1
ATOM 1591 N N . GLU A 1 216 ? 21.169 1.743 21.225 1.00 6.42 216 GLU A N 1
ATOM 1592 C CA . GLU A 1 216 ? 21.482 0.334 20.946 1.00 6.68 216 GLU A CA 1
ATOM 1593 C C . GLU A 1 216 ? 20.455 -0.290 20.020 1.00 6.87 216 GLU A C 1
ATOM 1594 O O . GLU A 1 216 ? 20.783 -1.275 19.353 1.00 8.23 216 GLU A O 1
ATOM 1600 N N . ASP A 1 217 ? 19.245 0.260 19.921 1.00 6.38 217 ASP A N 1
ATOM 1601 C CA . ASP A 1 217 ? 18.220 -0.285 19.027 1.00 5.64 217 ASP A CA 1
ATOM 1602 C C . ASP A 1 217 ? 18.584 -0.154 17.543 1.00 4.87 217 ASP A C 1
ATOM 1603 O O . ASP A 1 217 ? 17.932 -0.778 16.710 1.00 6.30 217 ASP A O 1
ATOM 1608 N N . ILE A 1 218 ? 19.581 0.667 17.207 1.00 5.75 218 ILE A N 1
ATOM 1609 C CA . ILE A 1 218 ? 19.923 0.978 15.816 1.00 5.20 218 ILE A CA 1
ATOM 1610 C C . ILE A 1 218 ? 21.090 0.075 15.370 1.00 7.08 218 ILE A C 1
ATOM 1611 O O . ILE A 1 218 ? 21.334 -0.133 14.178 1.00 6.75 218 ILE A O 1
ATOM 1616 N N . ALA A 1 219 ? 21.847 -0.482 16.322 1.00 6.32 219 ALA A N 1
ATOM 1617 C CA . ALA A 1 219 ? 23.068 -1.227 15.981 1.00 5.69 219 ALA A CA 1
ATOM 1618 C C . ALA A 1 219 ? 22.818 -2.456 15.146 1.00 5.71 219 ALA A C 1
ATOM 1619 O O . ALA A 1 219 ? 23.594 -2.721 14.188 1.00 6.38 219 ALA A O 1
ATOM 1621 N N . GLY A 1 220 ? 21.782 -3.214 15.458 1.00 5.61 220 GLY A N 1
ATOM 1622 C CA . GLY A 1 220 ? 21.545 -4.468 14.768 1.00 5.94 220 GLY A CA 1
ATOM 1623 C C . GLY A 1 220 ? 21.290 -4.246 13.283 1.00 6.98 220 GLY A C 1
ATOM 1624 O O . GLY A 1 220 ? 21.854 -4.970 12.429 1.00 6.03 220 GLY A O 1
ATOM 1625 N N . ALA A 1 221 ? 20.490 -3.254 12.918 1.00 5.84 221 ALA A N 1
ATOM 1626 C CA . ALA A 1 221 ? 20.244 -2.938 11.517 1.00 5.49 221 ALA A CA 1
ATOM 1627 C C . ALA A 1 221 ? 21.510 -2.497 10.812 1.00 5.55 221 ALA A C 1
ATOM 1628 O O . ALA A 1 221 ? 21.689 -2.816 9.633 1.00 5.28 221 ALA A O 1
ATOM 1630 N N . ALA A 1 222 ? 22.404 -1.803 11.500 1.00 5.10 222 ALA A N 1
ATOM 1631 C CA . ALA A 1 222 ? 23.647 -1.385 10.846 1.00 5.98 222 ALA A CA 1
ATOM 1632 C C . ALA A 1 222 ? 24.544 -2.592 10.593 1.00 5.09 222 ALA A C 1
ATOM 1633 O O . ALA A 1 222 ? 25.172 -2.655 9.542 1.00 5.51 222 ALA A O 1
ATOM 1635 N N . VAL A 1 223 ? 24.639 -3.525 11.541 1.00 5.10 223 VAL A N 1
ATOM 1636 C CA . VAL A 1 223 ? 25.386 -4.776 11.303 1.00 5.16 223 VAL A CA 1
ATOM 1637 C C . VAL A 1 223 ? 24.744 -5.499 10.132 1.00 4.20 223 VAL A C 1
ATOM 1638 O O . VAL A 1 223 ? 25.464 -5.921 9.190 1.00 6.07 223 VAL A O 1
ATOM 1642 N N . PHE A 1 224 ? 23.429 -5.690 10.165 1.00 4.68 224 PHE A N 1
ATOM 1643 C CA . PHE A 1 224 ? 22.758 -6.415 9.100 1.00 4.63 224 PHE A CA 1
ATOM 1644 C C . PHE A 1 224 ? 23.092 -5.822 7.734 1.00 6.10 224 PHE A C 1
ATOM 1645 O O . PHE A 1 224 ? 23.497 -6.562 6.813 1.00 5.11 224 PHE A O 1
ATOM 1653 N N . LEU A 1 225 ? 22.866 -4.515 7.578 1.00 5.10 225 LEU A N 1
ATOM 1654 C CA . LEU A 1 225 ? 23.042 -3.876 6.277 1.00 5.49 225 LEU A CA 1
ATOM 1655 C C . LEU A 1 225 ? 24.499 -3.828 5.830 1.00 5.87 225 LEU A C 1
ATOM 1656 O O . LEU A 1 225 ? 24.766 -3.620 4.644 1.00 6.33 225 LEU A O 1
ATOM 1661 N N . SER A 1 226 ? 25.444 -4.035 6.747 1.00 4.99 226 SER A N 1
ATOM 1662 C CA . SER A 1 226 ? 26.867 -4.118 6.425 1.00 5.16 226 SER A CA 1
ATOM 1663 C C . SER A 1 226 ? 27.341 -5.539 6.115 1.00 6.20 226 SER A C 1
ATOM 1664 O O . SER A 1 226 ? 28.520 -5.704 5.784 1.00 7.40 226 SER A O 1
ATOM 1667 N N . SER A 1 227 ? 26.456 -6.525 6.207 1.00 6.26 227 SER A N 1
ATOM 1668 C CA . SER A 1 227 ? 26.862 -7.928 6.191 1.00 5.98 227 SER A CA 1
ATOM 1669 C C . SER A 1 227 ? 26.487 -8.626 4.886 1.00 7.17 227 SER A C 1
ATOM 1670 O O . SER A 1 227 ? 25.652 -8.136 4.102 1.00 6.85 227 SER A O 1
ATOM 1673 N N . ALA A 1 228 ? 27.023 -9.836 4.697 1.00 7.37 228 ALA A N 1
ATOM 1674 C CA . ALA A 1 228 ? 26.647 -10.665 3.564 1.00 7.21 228 ALA A CA 1
ATOM 1675 C C . ALA A 1 228 ? 25.200 -11.080 3.596 1.00 8.65 228 ALA A C 1
ATOM 1676 O O . ALA A 1 228 ? 24.621 -11.355 2.532 1.00 9.30 228 ALA A O 1
ATOM 1678 N N . ALA A 1 229 ? 24.544 -11.083 4.757 1.00 7.48 229 ALA A N 1
ATOM 1679 C CA . ALA A 1 229 ? 23.137 -11.415 4.848 1.00 8.37 229 ALA A CA 1
ATOM 1680 C C . ALA A 1 229 ? 22.250 -10.363 4.204 1.00 7.21 229 ALA A C 1
ATOM 1681 O O . ALA A 1 229 ? 21.039 -10.605 4.034 1.00 8.81 229 ALA A O 1
ATOM 1683 N N . ALA A 1 230 ? 22.834 -9.219 3.825 1.00 5.60 230 ALA A N 1
ATOM 1684 C CA . ALA A 1 230 ? 22.101 -8.148 3.135 1.00 5.76 230 ALA A CA 1
ATOM 1685 C C . ALA A 1 230 ? 22.672 -7.878 1.751 1.00 6.24 230 ALA A C 1
ATOM 1686 O O . ALA A 1 230 ? 22.496 -6.784 1.221 1.00 5.96 230 ALA A O 1
ATOM 1688 N N A ASP A 1 231 ? 23.460 -8.794 1.160 0.58 4.58 231 ASP A N 1
ATOM 1689 N N B ASP A 1 231 ? 23.166 -8.946 1.125 0.42 6.82 231 ASP A N 1
ATOM 1690 C CA A ASP A 1 231 ? 24.073 -8.511 -0.152 0.58 4.95 231 ASP A CA 1
ATOM 1691 C CA B ASP A 1 231 ? 23.895 -8.799 -0.111 0.42 7.89 231 ASP A CA 1
ATOM 1692 C C A ASP A 1 231 ? 23.051 -8.185 -1.274 0.58 5.93 231 ASP A C 1
ATOM 1693 C C B ASP A 1 231 ? 23.044 -8.229 -1.211 0.42 5.08 231 ASP A C 1
ATOM 1694 O O A ASP A 1 231 ? 23.464 -7.541 -2.250 0.58 7.14 231 ASP A O 1
ATOM 1695 O O B ASP A 1 231 ? 23.537 -7.467 -2.065 0.42 5.24 231 ASP A O 1
ATOM 1704 N N . TYR A 1 232 ? 21.774 -8.600 -1.185 1.00 5.05 232 TYR A N 1
ATOM 1705 C CA . TYR A 1 232 ? 20.829 -8.214 -2.246 1.00 5.17 232 TYR A CA 1
ATOM 1706 C C . TYR A 1 232 ? 19.979 -7.002 -1.843 1.00 4.70 232 TYR A C 1
ATOM 1707 O O . TYR A 1 232 ? 19.074 -6.582 -2.589 1.00 5.79 232 TYR A O 1
ATOM 1716 N N . VAL A 1 233 ? 20.289 -6.413 -0.676 1.00 4.62 233 VAL A N 1
ATOM 1717 C CA . VAL A 1 233 ? 19.572 -5.213 -0.250 1.00 5.64 233 VAL A CA 1
ATOM 1718 C C . VAL A 1 233 ? 20.322 -4.003 -0.805 1.00 4.33 233 VAL A C 1
ATOM 1719 O O . VAL A 1 233 ? 21.498 -3.793 -0.469 1.00 4.79 233 VAL A O 1
ATOM 1723 N N . HIS A 1 234 ? 19.633 -3.221 -1.643 1.00 3.96 234 HIS A N 1
ATOM 1724 C CA . HIS A 1 234 ? 20.231 -2.045 -2.297 1.00 4.31 234 HIS A CA 1
ATOM 1725 C C . HIS A 1 234 ? 19.210 -0.950 -2.396 1.00 5.13 234 HIS A C 1
ATOM 1726 O O . HIS A 1 234 ? 18.089 -1.190 -2.903 1.00 5.23 234 HIS A O 1
ATOM 1733 N N . GLY A 1 235 ? 19.558 0.230 -1.939 1.00 3.88 235 GLY A N 1
ATOM 1734 C CA . GLY A 1 235 ? 18.681 1.379 -2.066 1.00 4.57 235 GLY A CA 1
ATOM 1735 C C . GLY A 1 235 ? 17.536 1.400 -1.100 1.00 5.62 235 GLY A C 1
ATOM 1736 O O . GLY A 1 235 ? 16.591 2.187 -1.294 1.00 7.00 235 GLY A O 1
ATOM 1737 N N . ALA A 1 236 ? 17.565 0.567 -0.070 1.00 5.14 236 ALA A N 1
ATOM 1738 C CA . ALA A 1 236 ? 16.473 0.488 0.870 1.00 4.69 236 ALA A CA 1
ATOM 1739 C C . ALA A 1 236 ? 16.621 1.510 1.961 1.00 5.67 236 ALA A C 1
ATOM 1740 O O . ALA A 1 236 ? 17.738 1.850 2.394 1.00 5.90 236 ALA A O 1
ATOM 1742 N N . ILE A 1 237 ? 15.482 1.947 2.479 1.00 5.98 237 ILE A N 1
ATOM 1743 C CA . ILE A 1 237 ? 15.429 2.835 3.638 1.00 6.39 237 ILE A CA 1
ATOM 1744 C C . ILE A 1 237 ? 14.671 2.061 4.718 1.00 6.89 237 ILE A C 1
ATOM 1745 O O . ILE A 1 237 ? 13.399 1.973 4.657 1.00 9.50 237 ILE A O 1
ATOM 1750 N N . LEU A 1 238 ? 15.377 1.507 5.669 1.00 5.45 238 LEU A N 1
ATOM 1751 C CA . LEU A 1 238 ? 14.756 0.687 6.698 1.00 5.73 238 LEU A CA 1
ATOM 1752 C C . LEU A 1 238 ? 14.422 1.526 7.916 1.00 6.12 238 LEU A C 1
ATOM 1753 O O . LEU A 1 238 ? 15.348 2.000 8.598 1.00 6.47 238 LEU A O 1
ATOM 1758 N N . ASN A 1 239 ? 13.138 1.692 8.230 1.00 5.64 239 ASN A N 1
ATOM 1759 C CA . ASN A 1 239 ? 12.762 2.424 9.447 1.00 5.76 239 ASN A CA 1
ATOM 1760 C C . ASN A 1 239 ? 12.842 1.538 10.656 1.00 4.99 239 ASN A C 1
ATOM 1761 O O . ASN A 1 239 ? 12.321 0.405 10.663 1.00 6.18 239 ASN A O 1
ATOM 1766 N N . VAL A 1 240 ? 13.529 2.033 11.684 1.00 4.63 240 VAL A N 1
ATOM 1767 C CA . VAL A 1 240 ? 13.703 1.320 12.962 1.00 4.95 240 VAL A CA 1
ATOM 1768 C C . VAL A 1 240 ? 13.117 2.283 13.995 1.00 5.29 240 VAL A C 1
ATOM 1769 O O . VAL A 1 240 ? 13.826 3.140 14.573 1.00 5.67 240 VAL A O 1
ATOM 1773 N N . ASP A 1 241 ? 11.785 2.211 14.162 1.00 4.66 241 ASP A N 1
ATOM 1774 C CA . ASP A 1 241 ? 11.036 3.348 14.693 1.00 5.49 241 ASP A CA 1
ATOM 1775 C C . ASP A 1 241 ? 9.954 2.997 15.672 1.00 4.62 241 ASP A C 1
ATOM 1776 O O . ASP A 1 241 ? 9.114 3.863 15.971 1.00 5.58 241 ASP A O 1
ATOM 1781 N N . GLY A 1 242 ? 9.945 1.781 16.215 1.00 4.86 242 GLY A N 1
ATOM 1782 C CA . GLY A 1 242 ? 8.957 1.441 17.223 1.00 4.68 242 GLY A CA 1
ATOM 1783 C C . GLY A 1 242 ? 7.533 1.417 16.691 1.00 4.31 242 GLY A C 1
ATOM 1784 O O . GLY A 1 242 ? 6.599 1.354 17.476 1.00 5.31 242 GLY A O 1
ATOM 1785 N N . GLY A 1 243 ? 7.387 1.438 15.354 1.00 4.20 243 GLY A N 1
ATOM 1786 C CA . GLY A 1 243 ? 6.078 1.495 14.756 1.00 5.08 243 GLY A CA 1
ATOM 1787 C C . GLY A 1 243 ? 5.587 2.864 14.292 1.00 4.56 243 GLY A C 1
ATOM 1788 O O . GLY A 1 243 ? 4.460 2.979 13.771 1.00 4.67 243 GLY A O 1
ATOM 1789 N N . TRP A 1 244 ? 6.434 3.902 14.439 1.00 5.28 244 TRP A N 1
ATOM 1790 C CA . TRP A 1 244 ? 5.943 5.257 14.166 1.00 5.11 244 TRP A CA 1
ATOM 1791 C C . TRP A 1 244 ? 5.283 5.398 12.795 1.00 5.53 244 TRP A C 1
ATOM 1792 O O . TRP A 1 244 ? 4.164 5.926 12.707 1.00 5.30 244 TRP A O 1
ATOM 1803 N N . LEU A 1 245 ? 5.962 4.972 11.719 1.00 5.06 245 LEU A N 1
ATOM 1804 C CA . LEU A 1 245 ? 5.374 5.215 10.396 1.00 4.83 245 LEU A CA 1
ATOM 1805 C C . LEU A 1 245 ? 4.124 4.387 10.142 1.00 6.67 245 LEU A C 1
ATOM 1806 O O . LEU A 1 245 ? 3.369 4.724 9.224 1.00 8.47 245 LEU A O 1
ATOM 1811 N N . ALA A 1 246 ? 3.882 3.327 10.903 1.00 6.19 246 ALA A N 1
ATOM 1812 C CA . ALA A 1 246 ? 2.659 2.537 10.766 1.00 8.61 246 ALA A CA 1
ATOM 1813 C C . ALA A 1 246 ? 1.477 3.230 11.384 1.00 8.57 246 ALA A C 1
ATOM 1814 O O . ALA A 1 246 ? 0.329 2.865 11.129 1.00 10.76 246 ALA A O 1
ATOM 1816 N N . ARG A 1 247 ? 1.688 4.168 12.312 1.00 8.66 247 ARG A N 1
ATOM 1817 C CA . ARG A 1 247 ? 0.657 4.713 13.139 1.00 8.44 247 ARG A CA 1
ATOM 1818 C C . ARG A 1 247 ? 0.062 6.034 12.649 1.00 9.55 247 ARG A C 1
ATOM 1819 O O . ARG A 1 247 ? 0.711 6.816 11.941 1.00 9.93 247 ARG A O 1
ATOM 1828 N N . LYS B 1 2 ? 25.039 -13.620 23.670 1.00 47.43 2 LYS B N 1
ATOM 1829 C CA . LYS B 1 2 ? 25.044 -12.207 23.320 1.00 40.86 2 LYS B CA 1
ATOM 1830 C C . LYS B 1 2 ? 25.207 -11.987 21.811 1.00 36.29 2 LYS B C 1
ATOM 1831 O O . LYS B 1 2 ? 25.646 -10.923 21.366 1.00 37.94 2 LYS B O 1
ATOM 1837 N N . ASN B 1 3 ? 24.872 -13.004 21.025 1.00 22.34 3 ASN B N 1
ATOM 1838 C CA . ASN B 1 3 ? 24.755 -12.823 19.581 1.00 15.45 3 ASN B CA 1
ATOM 1839 C C . ASN B 1 3 ? 23.333 -12.349 19.303 1.00 12.93 3 ASN B C 1
ATOM 1840 O O . ASN B 1 3 ? 22.367 -13.120 19.505 1.00 13.77 3 ASN B O 1
ATOM 1845 N N . PRO B 1 4 ? 23.174 -11.065 18.896 1.00 12.68 4 PRO B N 1
ATOM 1846 C CA . PRO B 1 4 ? 21.802 -10.565 18.725 1.00 14.67 4 PRO B CA 1
ATOM 1847 C C . PRO B 1 4 ? 21.059 -11.199 17.539 1.00 9.07 4 PRO B C 1
ATOM 1848 O O . PRO B 1 4 ? 19.825 -10.983 17.476 1.00 10.65 4 PRO B O 1
ATOM 1852 N N . PHE B 1 5 ? 21.726 -11.951 16.666 1.00 8.72 5 PHE B N 1
ATOM 1853 C CA . PHE B 1 5 ? 21.079 -12.630 15.559 1.00 9.39 5 PHE B CA 1
ATOM 1854 C C . PHE B 1 5 ? 20.727 -14.071 15.845 1.00 9.72 5 PHE B C 1
ATOM 1855 O O . PHE B 1 5 ? 20.226 -14.777 14.971 1.00 11.20 5 PHE B O 1
ATOM 1863 N N . SER B 1 6 ? 21.055 -14.546 17.051 1.00 9.24 6 SER B N 1
ATOM 1864 C CA . SER B 1 6 ? 20.766 -15.929 17.389 1.00 9.81 6 SER B CA 1
ATOM 1865 C C . SER B 1 6 ? 19.295 -16.164 17.661 1.00 9.71 6 SER B C 1
ATOM 1866 O O . SER B 1 6 ? 18.663 -15.402 18.343 1.00 11.99 6 SER B O 1
ATOM 1869 N N . LEU B 1 7 ? 18.783 -17.277 17.150 1.00 9.98 7 LEU B N 1
ATOM 1870 C CA . LEU B 1 7 ? 17.399 -17.681 17.413 1.00 9.59 7 LEU B CA 1
ATOM 1871 C C . LEU B 1 7 ? 17.340 -18.910 18.301 1.00 10.43 7 LEU B C 1
ATOM 1872 O O . LEU B 1 7 ? 16.311 -19.575 18.382 1.00 11.46 7 LEU B O 1
ATOM 1877 N N . GLU B 1 8 ? 18.422 -19.193 19.023 1.00 10.78 8 GLU B N 1
ATOM 1878 C CA . GLU B 1 8 ? 18.403 -20.295 19.979 1.00 13.04 8 GLU B CA 1
ATOM 1879 C C . GLU B 1 8 ? 17.260 -20.106 20.968 1.00 10.77 8 GLU B C 1
ATOM 1880 O O . GLU B 1 8 ? 17.009 -19.001 21.469 1.00 14.05 8 GLU B O 1
ATOM 1886 N N . GLY B 1 9 ? 16.555 -21.203 21.218 1.00 11.78 9 GLY B N 1
ATOM 1887 C CA . GLY B 1 9 ? 15.455 -21.172 22.163 1.00 14.64 9 GLY B CA 1
ATOM 1888 C C . GLY B 1 9 ? 14.118 -20.801 21.530 1.00 14.03 9 GLY B C 1
ATOM 1889 O O . GLY B 1 9 ? 13.078 -20.877 22.194 1.00 15.64 9 GLY B O 1
ATOM 1890 N N . ARG B 1 10 ? 14.127 -20.334 20.273 1.00 11.42 10 ARG B N 1
ATOM 1891 C CA . ARG B 1 10 ? 12.899 -19.905 19.619 1.00 9.83 10 ARG B CA 1
ATOM 1892 C C . ARG B 1 10 ? 12.292 -21.051 18.813 1.00 10.75 10 ARG B C 1
ATOM 1893 O O . ARG B 1 10 ? 12.966 -22.043 18.484 1.00 12.07 10 ARG B O 1
ATOM 1901 N N . LYS B 1 11 ? 11.000 -20.943 18.492 1.00 8.78 11 LYS B N 1
ATOM 1902 C CA . LYS B 1 11 ? 10.309 -21.988 17.741 1.00 9.35 11 LYS B CA 1
ATOM 1903 C C . LYS B 1 11 ? 9.483 -21.313 16.670 1.00 6.90 11 LYS B C 1
ATOM 1904 O O . LYS B 1 11 ? 8.597 -20.509 16.950 1.00 8.56 11 LYS B O 1
ATOM 1910 N N . ALA B 1 12 ? 9.752 -21.663 15.417 1.00 7.46 12 ALA B N 1
ATOM 1911 C CA . ALA B 1 12 ? 9.145 -20.970 14.281 1.00 7.02 12 ALA B CA 1
ATOM 1912 C C . ALA B 1 12 ? 8.196 -21.871 13.517 1.00 8.52 12 ALA B C 1
ATOM 1913 O O . ALA B 1 12 ? 8.490 -23.068 13.330 1.00 9.21 12 ALA B O 1
ATOM 1915 N N . LEU B 1 13 ? 7.139 -21.282 12.955 1.00 6.92 13 LEU B N 1
ATOM 1916 C CA . LEU B 1 13 ? 6.333 -21.937 11.919 1.00 7.87 13 LEU B CA 1
ATOM 1917 C C . LEU B 1 13 ? 6.549 -21.142 10.646 1.00 7.92 13 LEU B C 1
ATOM 1918 O O . LEU B 1 13 ? 6.328 -19.919 10.639 1.00 8.08 13 LEU B O 1
ATOM 1923 N N . VAL B 1 14 ? 6.915 -21.843 9.586 1.00 7.63 14 VAL B N 1
ATOM 1924 C CA . VAL B 1 14 ? 7.119 -21.239 8.265 1.00 8.08 14 VAL B CA 1
ATOM 1925 C C . VAL B 1 14 ? 6.104 -21.866 7.320 1.00 7.93 14 VAL B C 1
ATOM 1926 O O . VAL B 1 14 ? 6.102 -23.093 7.121 1.00 8.41 14 VAL B O 1
ATOM 1930 N N . THR B 1 15 ? 5.239 -21.061 6.705 1.00 7.81 15 THR B N 1
ATOM 1931 C CA . THR B 1 15 ? 4.292 -21.604 5.735 1.00 8.55 15 THR B CA 1
ATOM 1932 C C . THR B 1 15 ? 4.929 -21.619 4.354 1.00 8.97 15 THR B C 1
ATOM 1933 O O . THR B 1 15 ? 5.884 -20.869 4.059 1.00 8.72 15 THR B O 1
ATOM 1937 N N . GLY B 1 16 ? 4.390 -22.454 3.473 1.00 8.48 16 GLY B N 1
ATOM 1938 C CA . GLY B 1 16 ? 5.028 -22.656 2.174 1.00 9.71 16 GLY B CA 1
ATOM 1939 C C . GLY B 1 16 ? 6.450 -23.153 2.266 1.00 9.64 16 GLY B C 1
ATOM 1940 O O . GLY B 1 16 ? 7.324 -22.721 1.499 1.00 10.10 16 GLY B O 1
ATOM 1941 N N . ALA B 1 17 ? 6.688 -24.080 3.192 1.00 8.71 17 ALA B N 1
ATOM 1942 C CA . ALA B 1 17 ? 8.074 -24.400 3.541 1.00 9.20 17 ALA B CA 1
ATOM 1943 C C . ALA B 1 17 ? 8.724 -25.518 2.756 1.00 9.51 17 ALA B C 1
ATOM 1944 O O . ALA B 1 17 ? 9.924 -25.795 2.940 1.00 12.16 17 ALA B O 1
ATOM 1946 N N . ASN B 1 18 ? 7.965 -26.119 1.845 1.00 8.80 18 ASN B N 1
ATOM 1947 C CA . ASN B 1 18 ? 8.478 -27.215 1.027 1.00 9.96 18 ASN B CA 1
ATOM 1948 C C . ASN B 1 18 ? 9.364 -26.790 -0.114 1.00 11.95 18 ASN B C 1
ATOM 1949 O O . ASN B 1 18 ? 10.063 -27.624 -0.677 1.00 13.56 18 ASN B O 1
ATOM 1954 N N . THR B 1 19 ? 9.354 -25.509 -0.499 1.00 9.72 19 THR B N 1
ATOM 1955 C CA . THR B 1 19 ? 10.053 -25.086 -1.724 1.00 11.09 19 THR B CA 1
ATOM 1956 C C . THR B 1 19 ? 10.332 -23.592 -1.683 1.00 8.53 19 THR B C 1
ATOM 1957 O O . THR B 1 19 ? 9.801 -22.880 -0.821 1.00 9.30 19 THR B O 1
ATOM 1961 N N . GLY B 1 20 ? 11.188 -23.118 -2.581 1.00 9.37 20 GLY B N 1
ATOM 1962 C CA . GLY B 1 20 ? 11.340 -21.698 -2.838 1.00 9.03 20 GLY B CA 1
ATOM 1963 C C . GLY B 1 20 ? 11.718 -20.875 -1.618 1.00 9.33 20 GLY B C 1
ATOM 1964 O O . GLY B 1 20 ? 12.591 -21.294 -0.830 1.00 9.53 20 GLY B O 1
ATOM 1965 N N . LEU B 1 21 ? 11.099 -19.713 -1.467 1.00 7.79 21 LEU B N 1
ATOM 1966 C CA . LEU B 1 21 ? 11.507 -18.845 -0.356 1.00 7.86 21 LEU B CA 1
ATOM 1967 C C . LEU B 1 21 ? 11.212 -19.470 0.983 1.00 8.07 21 LEU B C 1
ATOM 1968 O O . LEU B 1 21 ? 12.027 -19.318 1.910 1.00 9.10 21 LEU B O 1
ATOM 1973 N N . GLY B 1 22 ? 10.094 -20.192 1.106 1.00 7.20 22 GLY B N 1
ATOM 1974 C CA . GLY B 1 22 ? 9.741 -20.776 2.397 1.00 8.44 22 GLY B CA 1
ATOM 1975 C C . GLY B 1 22 ? 10.779 -21.797 2.824 1.00 8.83 22 GLY B C 1
ATOM 1976 O O . GLY B 1 22 ? 11.163 -21.862 3.993 1.00 8.64 22 GLY B O 1
ATOM 1977 N N . GLN B 1 23 ? 11.238 -22.608 1.865 1.00 8.50 23 GLN B N 1
ATOM 1978 C CA . GLN B 1 23 ? 12.279 -23.587 2.155 1.00 8.64 23 GLN B CA 1
ATOM 1979 C C . GLN B 1 23 ? 13.533 -22.858 2.631 1.00 9.84 23 GLN B C 1
ATOM 1980 O O . GLN B 1 23 ? 14.127 -23.230 3.662 1.00 9.34 23 GLN B O 1
ATOM 1986 N N . ALA B 1 24 ? 13.969 -21.829 1.917 1.00 9.37 24 ALA B N 1
ATOM 1987 C CA . ALA B 1 24 ? 15.190 -21.152 2.316 1.00 8.57 24 ALA B CA 1
ATOM 1988 C C . ALA B 1 24 ? 15.044 -20.490 3.678 1.00 8.10 24 ALA B C 1
ATOM 1989 O O . ALA B 1 24 ? 16.010 -20.496 4.477 1.00 9.04 24 ALA B O 1
ATOM 1991 N N . ILE B 1 25 ? 13.874 -19.880 3.944 1.00 7.17 25 ILE B N 1
ATOM 1992 C CA . ILE B 1 25 ? 13.667 -19.240 5.226 1.00 8.51 25 ILE B CA 1
ATOM 1993 C C . ILE B 1 25 ? 13.693 -20.273 6.348 1.00 8.78 25 ILE B C 1
ATOM 1994 O O . ILE B 1 25 ? 14.350 -20.057 7.372 1.00 8.71 25 ILE B O 1
ATOM 1999 N N . ALA B 1 26 ? 13.055 -21.411 6.154 1.00 7.94 26 ALA B N 1
ATOM 2000 C CA . ALA B 1 26 ? 13.074 -22.455 7.176 1.00 8.50 26 ALA B CA 1
ATOM 2001 C C . ALA B 1 26 ? 14.510 -22.902 7.446 1.00 10.05 26 ALA B C 1
ATOM 2002 O O . ALA B 1 26 ? 14.916 -23.064 8.601 1.00 9.56 26 ALA B O 1
ATOM 2004 N N . VAL B 1 27 ? 15.296 -23.101 6.392 1.00 9.90 27 VAL B N 1
ATOM 2005 C CA . VAL B 1 27 ? 16.672 -23.543 6.520 1.00 10.32 27 VAL B CA 1
ATOM 2006 C C . VAL B 1 27 ? 17.487 -22.481 7.268 1.00 8.94 27 VAL B C 1
ATOM 2007 O O . VAL B 1 27 ? 18.288 -22.809 8.159 1.00 11.45 27 VAL B O 1
ATOM 2011 N N . GLY B 1 28 ? 17.269 -21.207 6.947 1.00 8.64 28 GLY B N 1
ATOM 2012 C CA . GLY B 1 28 ? 18.018 -20.135 7.591 1.00 9.30 28 GLY B CA 1
ATOM 2013 C C . GLY B 1 28 ? 17.647 -19.973 9.060 1.00 8.79 28 GLY B C 1
ATOM 2014 O O . GLY B 1 28 ? 18.508 -19.761 9.912 1.00 10.01 28 GLY B O 1
ATOM 2015 N N . LEU B 1 29 ? 16.364 -20.066 9.377 1.00 8.28 29 LEU B N 1
ATOM 2016 C CA . LEU B 1 29 ? 15.961 -19.947 10.782 1.00 8.43 29 LEU B CA 1
ATOM 2017 C C . LEU B 1 29 ? 16.539 -21.094 11.611 1.00 9.13 29 LEU B C 1
ATOM 2018 O O . LEU B 1 29 ? 16.984 -20.904 12.757 1.00 9.18 29 LEU B O 1
ATOM 2023 N N . ALA B 1 30 ? 16.521 -22.308 11.049 1.00 8.97 30 ALA B N 1
ATOM 2024 C CA . ALA B 1 30 ? 17.062 -23.474 11.764 1.00 9.14 30 ALA B CA 1
ATOM 2025 C C . ALA B 1 30 ? 18.568 -23.283 11.963 1.00 10.75 30 ALA B C 1
ATOM 2026 O O . ALA B 1 30 ? 19.114 -23.636 13.036 1.00 11.94 30 ALA B O 1
ATOM 2028 N N . ALA B 1 31 ? 19.274 -22.783 10.955 1.00 9.52 31 ALA B N 1
ATOM 2029 C CA . ALA B 1 31 ? 20.730 -22.569 11.080 1.00 11.94 31 ALA B CA 1
ATOM 2030 C C . ALA B 1 31 ? 21.077 -21.518 12.117 1.00 11.11 31 ALA B C 1
ATOM 2031 O O . ALA B 1 31 ? 22.117 -21.586 12.725 1.00 13.65 31 ALA B O 1
ATOM 2033 N N . ALA B 1 32 ? 20.166 -20.559 12.341 1.00 10.44 32 ALA B N 1
ATOM 2034 C CA . ALA B 1 32 ? 20.293 -19.551 13.389 1.00 9.76 32 ALA B CA 1
ATOM 2035 C C . ALA B 1 32 ? 19.922 -20.077 14.770 1.00 10.18 32 ALA B C 1
ATOM 2036 O O . ALA B 1 32 ? 20.088 -19.357 15.768 1.00 11.19 32 ALA B O 1
ATOM 2038 N N . GLY B 1 33 ? 19.425 -21.315 14.846 1.00 9.71 33 GLY B N 1
ATOM 2039 C CA . GLY B 1 33 ? 19.217 -21.957 16.116 1.00 10.18 33 GLY B CA 1
ATOM 2040 C C . GLY B 1 33 ? 17.777 -22.204 16.492 1.00 10.59 33 GLY B C 1
ATOM 2041 O O . GLY B 1 33 ? 17.545 -22.796 17.548 1.00 12.18 33 GLY B O 1
ATOM 2042 N N . ALA B 1 34 ? 16.810 -21.734 15.718 1.00 9.55 34 ALA B N 1
ATOM 2043 C CA . ALA B 1 34 ? 15.382 -21.996 16.014 1.00 11.41 34 ALA B CA 1
ATOM 2044 C C . ALA B 1 34 ? 14.994 -23.430 15.709 1.00 9.56 34 ALA B C 1
ATOM 2045 O O . ALA B 1 34 ? 15.478 -24.045 14.763 1.00 10.58 34 ALA B O 1
ATOM 2047 N N . GLU B 1 35 ? 14.079 -23.976 16.507 1.00 10.17 35 GLU B N 1
ATOM 2048 C CA . GLU B 1 35 ? 13.344 -25.156 16.079 1.00 9.63 35 GLU B CA 1
ATOM 2049 C C . GLU B 1 35 ? 12.362 -24.654 15.020 1.00 9.74 35 GLU B C 1
ATOM 2050 O O . GLU B 1 35 ? 11.735 -23.599 15.214 1.00 10.69 35 GLU B O 1
ATOM 2056 N N . VAL B 1 36 ? 12.235 -25.375 13.930 1.00 9.32 36 VAL B N 1
ATOM 2057 C CA . VAL B 1 36 ? 11.394 -24.928 12.830 1.00 8.77 36 VAL B CA 1
ATOM 2058 C C . VAL B 1 36 ? 10.355 -25.984 12.461 1.00 10.69 36 VAL B C 1
ATOM 2059 O O . VAL B 1 36 ? 10.711 -27.136 12.152 1.00 15.51 36 VAL B O 1
ATOM 2063 N N . VAL B 1 37 ? 9.088 -25.615 12.451 1.00 9.05 37 VAL B N 1
ATOM 2064 C CA . VAL B 1 37 ? 8.057 -26.457 11.894 1.00 9.89 37 VAL B CA 1
ATOM 2065 C C . VAL B 1 37 ? 7.740 -25.955 10.499 1.00 9.71 37 VAL B C 1
ATOM 2066 O O . VAL B 1 37 ? 7.420 -24.763 10.286 1.00 9.81 37 VAL B O 1
ATOM 2070 N N . CYS B 1 38 ? 7.897 -26.861 9.540 1.00 9.76 38 CYS B N 1
ATOM 2071 C CA . CYS B 1 38 ? 7.756 -26.589 8.115 1.00 11.51 38 CYS B CA 1
ATOM 2072 C C . CYS B 1 38 ? 6.328 -26.907 7.711 1.00 12.45 38 CYS B C 1
ATOM 2073 O O . CYS B 1 38 ? 5.971 -28.084 7.585 1.00 12.84 38 CYS B O 1
ATOM 2076 N N . ALA B 1 39 ? 5.515 -25.878 7.526 1.00 11.01 39 ALA B N 1
ATOM 2077 C CA . ALA B 1 39 ? 4.112 -26.038 7.137 1.00 10.54 39 ALA B CA 1
ATOM 2078 C C . ALA B 1 39 ? 3.982 -26.101 5.625 1.00 11.41 39 ALA B C 1
ATOM 2079 O O . ALA B 1 39 ? 4.551 -25.249 4.916 1.00 12.36 39 ALA B O 1
ATOM 2081 N N . ALA B 1 40 ? 3.276 -27.106 5.116 1.00 12.60 40 ALA B N 1
ATOM 2082 C CA . ALA B 1 40 ? 3.183 -27.313 3.682 1.00 13.83 40 ALA B CA 1
ATOM 2083 C C . ALA B 1 40 ? 1.949 -28.153 3.400 1.00 14.61 40 ALA B C 1
ATOM 2084 O O . ALA B 1 40 ? 1.451 -28.834 4.287 1.00 17.37 40 ALA B O 1
ATOM 2086 N N . ARG B 1 41 ? 1.462 -28.110 2.161 1.00 15.59 41 ARG B N 1
ATOM 2087 C CA . ARG B 1 41 ? 0.367 -28.994 1.739 1.00 19.94 41 ARG B CA 1
ATOM 2088 C C . ARG B 1 41 ? 0.792 -30.438 1.694 1.00 27.94 41 ARG B C 1
ATOM 2089 O O . ARG B 1 41 ? 0.023 -31.337 2.064 1.00 30.67 41 ARG B O 1
ATOM 2097 N N . ARG B 1 42 ? 2.014 -30.665 1.245 1.00 25.20 42 ARG B N 1
ATOM 2098 C CA . ARG B 1 42 ? 2.528 -32.027 1.136 1.00 29.67 42 ARG B CA 1
ATOM 2099 C C . ARG B 1 42 ? 3.807 -32.114 1.932 1.00 30.85 42 ARG B C 1
ATOM 2100 O O . ARG B 1 42 ? 4.422 -31.079 2.195 1.00 24.35 42 ARG B O 1
ATOM 2108 N N . ALA B 1 43 ? 4.217 -33.335 2.279 1.00 26.95 43 ALA B N 1
ATOM 2109 C CA . ALA B 1 43 ? 5.381 -33.557 3.138 1.00 21.98 43 ALA B CA 1
ATOM 2110 C C . ALA B 1 43 ? 6.589 -32.796 2.601 1.00 19.31 43 ALA B C 1
ATOM 2111 O O . ALA B 1 43 ? 6.981 -32.927 1.446 1.00 22.83 43 ALA B O 1
ATOM 2113 N N . PRO B 1 44 ? 7.164 -31.911 3.437 1.00 17.19 44 PRO B N 1
ATOM 2114 C CA . PRO B 1 44 ? 8.285 -31.069 3.014 1.00 14.80 44 PRO B CA 1
ATOM 2115 C C . PRO B 1 44 ? 9.596 -31.809 3.209 1.00 15.65 44 PRO B C 1
ATOM 2116 O O . PRO B 1 44 ? 10.472 -31.355 3.943 1.00 15.31 44 PRO B O 1
ATOM 2120 N N . ASP B 1 45 ? 9.724 -32.956 2.554 1.00 16.07 45 ASP B N 1
ATOM 2121 C CA . ASP B 1 45 ? 10.833 -33.845 2.861 1.00 17.24 45 ASP B CA 1
ATOM 2122 C C . ASP B 1 45 ? 12.180 -33.280 2.448 1.00 13.51 45 ASP B C 1
ATOM 2123 O O . ASP B 1 45 ? 13.173 -33.431 3.184 1.00 17.43 45 ASP B O 1
ATOM 2128 N N . GLU B 1 46 ? 12.238 -32.640 1.293 1.00 15.61 46 GLU B N 1
ATOM 2129 C CA . GLU B 1 46 ? 13.468 -32.014 0.861 1.00 15.96 46 GLU B CA 1
ATOM 2130 C C . GLU B 1 46 ? 13.941 -30.959 1.863 1.00 16.48 46 GLU B C 1
ATOM 2131 O O . GLU B 1 46 ? 15.107 -30.932 2.248 1.00 17.31 46 GLU B O 1
ATOM 2137 N N . THR B 1 47 ? 13.023 -30.103 2.329 1.00 14.10 47 THR B N 1
ATOM 2138 C CA . THR B 1 47 ? 13.389 -29.101 3.318 1.00 13.50 47 THR B CA 1
ATOM 2139 C C . THR B 1 47 ? 13.895 -29.747 4.606 1.00 14.06 47 THR B C 1
ATOM 2140 O O . THR B 1 47 ? 14.929 -29.343 5.181 1.00 13.61 47 THR B O 1
ATOM 2144 N N . LEU B 1 48 ? 13.166 -30.739 5.096 1.00 14.09 48 LEU B N 1
ATOM 2145 C CA . LEU B 1 48 ? 13.581 -31.394 6.323 1.00 15.50 48 LEU B CA 1
ATOM 2146 C C . LEU B 1 48 ? 14.955 -32.071 6.158 1.00 16.20 48 LEU B C 1
ATOM 2147 O O . LEU B 1 48 ? 15.777 -32.050 7.079 1.00 16.62 48 LEU B O 1
ATOM 2152 N N . ASP B 1 49 ? 15.219 -32.622 4.982 1.00 17.04 49 ASP B N 1
ATOM 2153 C CA . ASP B 1 49 ? 16.520 -33.266 4.753 1.00 20.69 49 ASP B CA 1
ATOM 2154 C C . ASP B 1 49 ? 17.669 -32.265 4.816 1.00 22.32 49 ASP B C 1
ATOM 2155 O O . ASP B 1 49 ? 18.737 -32.553 5.396 1.00 21.15 49 ASP B O 1
ATOM 2160 N N . ILE B 1 50 ? 17.459 -31.076 4.243 1.00 17.42 50 ILE B N 1
ATOM 2161 C CA . ILE B 1 50 ? 18.488 -30.034 4.274 1.00 15.57 50 ILE B CA 1
ATOM 2162 C C . ILE B 1 50 ? 18.775 -29.661 5.717 1.00 17.56 50 ILE B C 1
ATOM 2163 O O . ILE B 1 50 ? 19.942 -29.592 6.147 1.00 20.73 50 ILE B O 1
ATOM 2168 N N . ILE B 1 51 ? 17.711 -29.424 6.486 1.00 13.82 51 ILE B N 1
ATOM 2169 C CA . ILE B 1 51 ? 17.906 -28.987 7.873 1.00 15.41 51 ILE B CA 1
ATOM 2170 C C . ILE B 1 51 ? 18.591 -30.081 8.707 1.00 19.40 51 ILE B C 1
ATOM 2171 O O . ILE B 1 51 ? 19.486 -29.802 9.489 1.00 19.21 51 ILE B O 1
ATOM 2176 N N . ALA B 1 52 ? 18.193 -31.329 8.500 1.00 16.90 52 ALA B N 1
ATOM 2177 C CA . ALA B 1 52 ? 18.778 -32.429 9.261 1.00 19.54 52 ALA B CA 1
ATOM 2178 C C . ALA B 1 52 ? 20.276 -32.569 8.976 1.00 19.54 52 ALA B C 1
ATOM 2179 O O . ALA B 1 52 ? 21.054 -32.811 9.904 1.00 21.79 52 ALA B O 1
ATOM 2181 N N . LYS B 1 53 ? 20.685 -32.378 7.729 1.00 20.52 53 LYS B N 1
ATOM 2182 C CA . LYS B 1 53 ? 22.108 -32.418 7.363 1.00 27.23 53 LYS B CA 1
ATOM 2183 C C . LYS B 1 53 ? 22.944 -31.283 7.949 1.00 28.86 53 LYS B C 1
ATOM 2184 O O . LYS B 1 53 ? 24.156 -31.431 8.141 1.00 30.66 53 LYS B O 1
ATOM 2190 N N . ASP B 1 54 ? 22.303 -30.140 8.198 1.00 23.26 54 ASP B N 1
ATOM 2191 C CA . ASP B 1 54 ? 22.955 -28.991 8.803 1.00 24.24 54 ASP B CA 1
ATOM 2192 C C . ASP B 1 54 ? 22.993 -29.139 10.318 1.00 25.23 54 ASP B C 1
ATOM 2193 O O . ASP B 1 54 ? 23.533 -28.269 11.006 1.00 28.48 54 ASP B O 1
ATOM 2198 N N . GLY B 1 55 ? 22.373 -30.191 10.842 1.00 20.68 55 GLY B N 1
ATOM 2199 C CA . GLY B 1 55 ? 22.308 -30.415 12.277 1.00 24.49 55 GLY B CA 1
ATOM 2200 C C . GLY B 1 55 ? 21.210 -29.654 13.002 1.00 25.94 55 GLY B C 1
ATOM 2201 O O . GLY B 1 55 ? 21.248 -29.533 14.219 1.00 24.61 55 GLY B O 1
ATOM 2202 N N . GLY B 1 56 ? 20.222 -29.146 12.269 1.00 19.86 56 GLY B N 1
ATOM 2203 C CA . GLY B 1 56 ? 19.162 -28.379 12.893 1.00 19.54 56 GLY B CA 1
ATOM 2204 C C . GLY B 1 56 ? 17.995 -29.225 13.343 1.00 16.52 56 GLY B C 1
ATOM 2205 O O . GLY B 1 56 ? 17.980 -30.445 13.154 1.00 17.77 56 GLY B O 1
ATOM 2206 N N . ASN B 1 57 ? 17.012 -28.576 13.965 1.00 15.77 57 ASN B N 1
ATOM 2207 C CA . ASN B 1 57 ? 15.877 -29.245 14.579 1.00 15.10 57 ASN B CA 1
ATOM 2208 C C . ASN B 1 57 ? 14.589 -28.796 13.854 1.00 15.15 57 ASN B C 1
ATOM 2209 O O . ASN B 1 57 ? 14.192 -27.622 13.947 1.00 15.37 57 ASN B O 1
ATOM 2214 N N . ALA B 1 58 ? 13.973 -29.676 13.078 1.00 15.26 58 ALA B N 1
ATOM 2215 C CA . ALA B 1 58 ? 12.779 -29.298 12.339 1.00 13.05 58 ALA B CA 1
ATOM 2216 C C . ALA B 1 58 ? 11.805 -30.487 12.212 1.00 13.21 58 ALA B C 1
ATOM 2217 O O . ALA B 1 58 ? 12.183 -31.670 12.373 1.00 15.67 58 ALA B O 1
ATOM 2219 N N . SER B 1 59 ? 10.553 -30.198 11.895 1.00 13.05 59 SER B N 1
ATOM 2220 C CA . SER B 1 59 ? 9.523 -31.197 11.644 1.00 13.10 59 SER B CA 1
ATOM 2221 C C . SER B 1 59 ? 8.480 -30.608 10.724 1.00 14.15 59 SER B C 1
ATOM 2222 O O . SER B 1 59 ? 8.559 -29.417 10.403 1.00 13.31 59 SER B O 1
ATOM 2225 N N . ALA B 1 60 ? 7.519 -31.413 10.308 1.00 14.64 60 ALA B N 1
ATOM 2226 C CA . ALA B 1 60 ? 6.523 -30.994 9.331 1.00 12.29 60 ALA B CA 1
ATOM 2227 C C . ALA B 1 60 ? 5.178 -30.746 9.973 1.00 14.69 60 ALA B C 1
ATOM 2228 O O . ALA B 1 60 ? 4.834 -31.357 11.003 1.00 16.10 60 ALA B O 1
ATOM 2230 N N . LEU B 1 61 ? 4.389 -29.880 9.340 1.00 15.24 61 LEU B N 1
ATOM 2231 C CA . LEU B 1 61 ? 2.975 -29.747 9.665 1.00 14.38 61 LEU B CA 1
ATOM 2232 C C . LEU B 1 61 ? 2.240 -29.663 8.351 1.00 13.92 61 LEU B C 1
ATOM 2233 O O . LEU B 1 61 ? 2.523 -28.794 7.533 1.00 14.08 61 LEU B O 1
ATOM 2238 N N . LEU B 1 62 ? 1.289 -30.552 8.111 1.00 15.29 62 LEU B N 1
ATOM 2239 C CA . LEU B 1 62 ? 0.566 -30.533 6.866 1.00 14.71 62 LEU B CA 1
ATOM 2240 C C . LEU B 1 62 ? -0.640 -29.642 7.014 1.00 16.61 62 LEU B C 1
ATOM 2241 O O . LEU B 1 62 ? -1.441 -29.785 7.929 1.00 19.89 62 LEU B O 1
ATOM 2246 N N . ILE B 1 63 ? -0.767 -28.678 6.117 1.00 18.59 63 ILE B N 1
ATOM 2247 C CA . ILE B 1 63 ? -1.818 -27.694 6.254 1.00 16.42 63 ILE B CA 1
ATOM 2248 C C . ILE B 1 63 ? -2.130 -27.171 4.875 1.00 18.68 63 ILE B C 1
ATOM 2249 O O . ILE B 1 63 ? -1.227 -27.007 4.045 1.00 20.23 63 ILE B O 1
ATOM 2254 N N . ASP B 1 64 ? -3.401 -26.934 4.621 1.00 13.00 64 ASP B N 1
ATOM 2255 C CA . ASP B 1 64 ? -3.849 -26.506 3.308 1.00 14.04 64 ASP B CA 1
ATOM 2256 C C . ASP B 1 64 ? -4.735 -25.273 3.448 1.00 11.34 64 ASP B C 1
ATOM 2257 O O . ASP B 1 64 ? -5.857 -25.339 3.948 1.00 12.96 64 ASP B O 1
ATOM 2262 N N . PHE B 1 65 ? -4.213 -24.155 2.970 1.00 10.60 65 PHE B N 1
ATOM 2263 C CA . PHE B 1 65 ? -4.850 -22.839 3.147 1.00 11.82 65 PHE B CA 1
ATOM 2264 C C . PHE B 1 65 ? -5.942 -22.553 2.126 1.00 13.34 65 PHE B C 1
ATOM 2265 O O . PHE B 1 65 ? -6.489 -21.438 2.105 1.00 17.41 65 PHE B O 1
ATOM 2273 N N . ALA B 1 66 ? -6.306 -23.555 1.338 1.00 15.30 66 ALA B N 1
ATOM 2274 C CA . ALA B 1 66 ? -7.545 -23.461 0.576 1.00 19.19 66 ALA B CA 1
ATOM 2275 C C . ALA B 1 66 ? -8.698 -23.215 1.549 1.00 21.59 66 ALA B C 1
ATOM 2276 O O . ALA B 1 66 ? -9.684 -22.562 1.171 1.00 19.47 66 ALA B O 1
ATOM 2278 N N . ASP B 1 67 ? -8.561 -23.739 2.779 1.00 16.55 67 ASP B N 1
ATOM 2279 C CA . ASP B 1 67 ? -9.341 -23.289 3.929 1.00 14.75 67 ASP B CA 1
ATOM 2280 C C . ASP B 1 67 ? -8.509 -22.214 4.623 1.00 11.00 67 ASP B C 1
ATOM 2281 O O . ASP B 1 67 ? -7.526 -22.526 5.280 1.00 11.00 67 ASP B O 1
ATOM 2286 N N . PRO B 1 68 ? -8.910 -20.951 4.486 1.00 11.10 68 PRO B N 1
ATOM 2287 C CA . PRO B 1 68 ? -8.043 -19.902 5.031 1.00 11.73 68 PRO B CA 1
ATOM 2288 C C . PRO B 1 68 ? -7.974 -19.886 6.545 1.00 12.06 68 PRO B C 1
ATOM 2289 O O . PRO B 1 68 ? -7.099 -19.219 7.089 1.00 12.00 68 PRO B O 1
ATOM 2293 N N . LEU B 1 69 ? -8.886 -20.599 7.205 1.00 10.87 69 LEU B N 1
ATOM 2294 C CA . LEU B 1 69 ? -8.853 -20.747 8.657 1.00 11.57 69 LEU B CA 1
ATOM 2295 C C . LEU B 1 69 ? -8.173 -22.035 9.102 1.00 11.03 69 LEU B C 1
ATOM 2296 O O . LEU B 1 69 ? -8.307 -22.435 10.257 1.00 12.80 69 LEU B O 1
ATOM 2301 N N . ALA B 1 70 ? -7.443 -22.685 8.198 1.00 9.88 70 ALA B N 1
ATOM 2302 C CA . ALA B 1 70 ? -6.852 -23.991 8.530 1.00 12.26 70 ALA B CA 1
ATOM 2303 C C . ALA B 1 70 ? -5.922 -24.032 9.720 1.00 13.67 70 ALA B C 1
ATOM 2304 O O . ALA B 1 70 ? -5.753 -25.101 10.333 1.00 14.09 70 ALA B O 1
ATOM 2306 N N . ALA B 1 71 ? -5.318 -22.895 10.071 1.00 12.53 71 ALA B N 1
ATOM 2307 C CA . ALA B 1 71 ? -4.362 -22.888 11.179 1.00 11.36 71 ALA B CA 1
ATOM 2308 C C . ALA B 1 71 ? -4.969 -22.480 12.499 1.00 13.32 71 ALA B C 1
ATOM 2309 O O . ALA B 1 71 ? -4.226 -22.242 13.462 1.00 12.64 71 ALA B O 1
ATOM 2311 N N . LYS B 1 72 ? -6.296 -22.407 12.587 1.00 12.59 72 LYS B N 1
ATOM 2312 C CA . LYS B 1 72 ? -6.943 -21.882 13.796 1.00 15.80 72 LYS B CA 1
ATOM 2313 C C . LYS B 1 72 ? -6.554 -22.576 15.082 1.00 14.18 72 LYS B C 1
ATOM 2314 O O . LYS B 1 72 ? -6.463 -21.915 16.109 1.00 15.20 72 LYS B O 1
ATOM 2320 N N . ASP B 1 73 ? -6.279 -23.878 15.027 1.00 13.40 73 ASP B N 1
ATOM 2321 C CA . ASP B 1 73 ? -5.917 -24.629 16.210 1.00 13.43 73 ASP B CA 1
ATOM 2322 C C . ASP B 1 73 ? -4.464 -25.057 16.238 1.00 14.93 73 ASP B C 1
ATOM 2323 O O . ASP B 1 73 ? -4.065 -25.856 17.069 1.00 17.31 73 ASP B O 1
ATOM 2328 N N . SER B 1 74 ? -3.649 -24.515 15.343 1.00 12.33 74 SER B N 1
ATOM 2329 C CA . SER B 1 74 ? -2.259 -24.963 15.217 1.00 13.85 74 SER B CA 1
ATOM 2330 C C . SER B 1 74 ? -1.315 -24.410 16.293 1.00 12.04 74 SER B C 1
ATOM 2331 O O . SER B 1 74 ? -0.184 -24.897 16.443 1.00 13.87 74 SER B O 1
ATOM 2334 N N . PHE B 1 75 ? -1.743 -23.388 17.033 1.00 11.12 75 PHE B N 1
ATOM 2335 C CA . PHE B 1 75 ? -0.840 -22.681 17.934 1.00 11.05 75 PHE B CA 1
ATOM 2336 C C . PHE B 1 75 ? -1.105 -22.947 19.413 1.00 12.51 75 PHE B C 1
ATOM 2337 O O . PHE B 1 75 ? -0.221 -22.711 20.211 1.00 10.64 75 PHE B O 1
ATOM 2345 N N . THR B 1 76 ? -2.316 -23.397 19.782 1.00 13.73 76 THR B N 1
ATOM 2346 C CA . THR B 1 76 ? -2.643 -23.646 21.186 1.00 15.47 76 THR B CA 1
ATOM 2347 C C . THR B 1 76 ? -1.658 -24.618 21.820 1.00 13.21 76 THR B C 1
ATOM 2348 O O . THR B 1 76 ? -1.480 -25.748 21.365 1.00 15.00 76 THR B O 1
ATOM 2352 N N . ASP B 1 77 ? -0.997 -24.123 22.860 1.00 12.64 77 ASP B N 1
ATOM 2353 C CA . ASP B 1 77 ? -0.003 -24.865 23.628 1.00 12.42 77 ASP B CA 1
ATOM 2354 C C . ASP B 1 77 ? 1.140 -25.413 22.800 1.00 15.47 77 ASP B C 1
ATOM 2355 O O . ASP B 1 77 ? 1.837 -26.322 23.232 1.00 17.45 77 ASP B O 1
ATOM 2360 N N . ALA B 1 78 ? 1.388 -24.822 21.625 1.00 12.00 78 ALA B N 1
ATOM 2361 C CA . ALA B 1 78 ? 2.404 -25.348 20.739 1.00 12.07 78 ALA B CA 1
ATOM 2362 C C . ALA B 1 78 ? 3.784 -24.689 20.870 1.00 12.27 78 ALA B C 1
ATOM 2363 O O . ALA B 1 78 ? 4.787 -25.184 20.332 1.00 14.71 78 ALA B O 1
ATOM 2365 N N . GLY B 1 79 ? 3.857 -23.559 21.555 1.00 10.68 79 GLY B N 1
ATOM 2366 C CA . GLY B 1 79 ? 5.137 -22.933 21.800 1.00 10.91 79 GLY B CA 1
ATOM 2367 C C . GLY B 1 79 ? 5.728 -22.102 20.671 1.00 10.56 79 GLY B C 1
ATOM 2368 O O . GLY B 1 79 ? 6.909 -21.747 20.766 1.00 11.36 79 GLY B O 1
ATOM 2369 N N . PHE B 1 80 ? 4.951 -21.768 19.636 1.00 8.73 80 PHE B N 1
ATOM 2370 C CA . PHE B 1 80 ? 5.528 -20.965 18.564 1.00 8.56 80 PHE B CA 1
ATOM 2371 C C . PHE B 1 80 ? 5.721 -19.526 18.996 1.00 9.52 80 PHE B C 1
ATOM 2372 O O . PHE B 1 80 ? 4.801 -18.925 19.559 1.00 9.32 80 PHE B O 1
ATOM 2380 N N . ASP B 1 81 ? 6.897 -18.962 18.697 1.00 7.52 81 ASP B N 1
ATOM 2381 C CA . ASP B 1 81 ? 7.091 -17.525 18.885 1.00 8.71 81 ASP B CA 1
ATOM 2382 C C . ASP B 1 81 ? 7.707 -16.826 17.696 1.00 7.16 81 ASP B C 1
ATOM 2383 O O . ASP B 1 81 ? 8.016 -15.626 17.796 1.00 7.62 81 ASP B O 1
ATOM 2388 N N . ILE B 1 82 ? 7.794 -17.524 16.570 1.00 6.26 82 ILE B N 1
ATOM 2389 C CA . ILE B 1 82 ? 8.125 -16.855 15.294 1.00 6.66 82 ILE B CA 1
ATOM 2390 C C . ILE B 1 82 ? 7.149 -17.435 14.289 1.00 6.62 82 ILE B C 1
ATOM 2391 O O . ILE B 1 82 ? 6.964 -18.667 14.219 1.00 7.17 82 ILE B O 1
ATOM 2396 N N . LEU B 1 83 ? 6.522 -16.558 13.493 1.00 6.31 83 LEU B N 1
ATOM 2397 C CA . LEU B 1 83 ? 5.646 -17.001 12.383 1.00 5.48 83 LEU B CA 1
ATOM 2398 C C . LEU B 1 83 ? 6.118 -16.335 11.121 1.00 6.05 83 LEU B C 1
ATOM 2399 O O . LEU B 1 83 ? 6.229 -15.087 11.095 1.00 6.89 83 LEU B O 1
ATOM 2404 N N . VAL B 1 84 ? 6.371 -17.109 10.063 1.00 5.70 84 VAL B N 1
ATOM 2405 C CA . VAL B 1 84 ? 6.679 -16.513 8.742 1.00 6.55 84 VAL B CA 1
ATOM 2406 C C . VAL B 1 84 ? 5.573 -16.896 7.788 1.00 5.72 84 VAL B C 1
ATOM 2407 O O . VAL B 1 84 ? 5.372 -18.096 7.484 1.00 7.08 84 VAL B O 1
ATOM 2411 N N . ASN B 1 85 ? 4.794 -15.903 7.368 1.00 5.42 85 ASN B N 1
ATOM 2412 C CA . ASN B 1 85 ? 3.690 -16.110 6.449 1.00 6.68 85 ASN B CA 1
ATOM 2413 C C . ASN B 1 85 ? 4.197 -15.959 5.027 1.00 6.80 85 ASN B C 1
ATOM 2414 O O . ASN B 1 85 ? 4.236 -14.843 4.454 1.00 6.61 85 ASN B O 1
ATOM 2419 N N . ASN B 1 86 ? 4.609 -17.093 4.441 1.00 6.11 86 ASN B N 1
ATOM 2420 C CA . ASN B 1 86 ? 5.213 -17.134 3.133 1.00 6.90 86 ASN B CA 1
ATOM 2421 C C . ASN B 1 86 ? 4.336 -17.789 2.084 1.00 6.40 86 ASN B C 1
ATOM 2422 O O . ASN B 1 86 ? 4.480 -17.439 0.911 1.00 7.09 86 ASN B O 1
ATOM 2427 N N . ALA B 1 87 ? 3.444 -18.714 2.424 1.00 7.45 87 ALA B N 1
ATOM 2428 C CA . ALA B 1 87 ? 2.610 -19.371 1.391 1.00 6.31 87 ALA B CA 1
ATOM 2429 C C . ALA B 1 87 ? 1.892 -18.311 0.553 1.00 7.92 87 ALA B C 1
ATOM 2430 O O . ALA B 1 87 ? 1.377 -17.312 1.084 1.00 9.34 87 ALA B O 1
ATOM 2432 N N . GLY B 1 88 ? 1.828 -18.538 -0.752 1.00 8.40 88 GLY B N 1
ATOM 2433 C CA . GLY B 1 88 ? 1.187 -17.568 -1.628 1.00 8.42 88 GLY B CA 1
ATOM 2434 C C . GLY B 1 88 ? 1.098 -18.129 -3.028 1.00 8.08 88 GLY B C 1
ATOM 2435 O O . GLY B 1 88 ? 1.897 -19.033 -3.400 1.00 10.24 88 GLY B O 1
ATOM 2436 N N . ILE B 1 89 ? 0.125 -17.646 -3.788 1.00 7.60 89 ILE B N 1
ATOM 2437 C CA . ILE B 1 89 ? -0.005 -18.010 -5.209 1.00 8.28 89 ILE B CA 1
ATOM 2438 C C . ILE B 1 89 ? -0.260 -16.758 -6.023 1.00 7.50 89 ILE B C 1
ATOM 2439 O O . ILE B 1 89 ? -0.570 -15.695 -5.499 1.00 8.50 89 ILE B O 1
ATOM 2444 N N . ILE B 1 90 ? -0.221 -16.920 -7.345 1.00 8.22 90 ILE B N 1
ATOM 2445 C CA . ILE B 1 90 ? -0.467 -15.830 -8.263 1.00 8.30 90 ILE B CA 1
ATOM 2446 C C . ILE B 1 90 ? -1.289 -16.371 -9.441 1.00 9.13 90 ILE B C 1
ATOM 2447 O O . ILE B 1 90 ? -1.136 -17.536 -9.821 1.00 10.35 90 ILE B O 1
ATOM 2452 N N . ARG B 1 91 ? -2.191 -15.556 -9.985 1.00 8.10 91 ARG B N 1
ATOM 2453 C CA . ARG B 1 91 ? -2.982 -15.919 -11.173 1.00 7.47 91 ARG B CA 1
ATOM 2454 C C . ARG B 1 91 ? -2.947 -14.764 -12.127 1.00 9.87 91 ARG B C 1
ATOM 2455 O O . ARG B 1 91 ? -3.140 -13.588 -11.749 1.00 9.23 91 ARG B O 1
ATOM 2463 N N . ARG B 1 92 ? -2.711 -15.068 -13.408 1.00 10.18 92 ARG B N 1
ATOM 2464 C CA . ARG B 1 92 ? -2.499 -14.046 -14.424 1.00 9.73 92 ARG B CA 1
ATOM 2465 C C . ARG B 1 92 ? -3.556 -14.167 -15.490 1.00 11.41 92 ARG B C 1
ATOM 2466 O O . ARG B 1 92 ? -3.732 -15.261 -16.062 1.00 12.76 92 ARG B O 1
ATOM 2474 N N . ALA B 1 93 ? -4.222 -13.059 -15.797 1.00 9.46 93 ALA B N 1
ATOM 2475 C CA . ALA B 1 93 ? -5.178 -12.947 -16.923 1.00 9.63 93 ALA B CA 1
ATOM 2476 C C . ALA B 1 93 ? -5.406 -11.466 -17.156 1.00 10.23 93 ALA B C 1
ATOM 2477 O O . ALA B 1 93 ? -5.223 -10.657 -16.235 1.00 9.50 93 ALA B O 1
ATOM 2479 N N . ASP B 1 94 ? -5.837 -11.077 -18.345 1.00 10.95 94 ASP B N 1
ATOM 2480 C CA . ASP B 1 94 ? -6.221 -9.685 -18.566 1.00 11.71 94 ASP B CA 1
ATOM 2481 C C . ASP B 1 94 ? -7.226 -9.250 -17.514 1.00 10.16 94 ASP B C 1
ATOM 2482 O O . ASP B 1 94 ? -8.196 -9.990 -17.234 1.00 10.74 94 ASP B O 1
ATOM 2487 N N . SER B 1 95 ? -7.036 -8.064 -16.944 1.00 9.31 95 SER B N 1
ATOM 2488 C CA . SER B 1 95 ? -7.916 -7.652 -15.864 1.00 8.62 95 SER B CA 1
ATOM 2489 C C . SER B 1 95 ? -9.348 -7.549 -16.296 1.00 8.21 95 SER B C 1
ATOM 2490 O O . SER B 1 95 ? -10.256 -7.816 -15.484 1.00 8.81 95 SER B O 1
ATOM 2493 N N . VAL B 1 96 ? -9.599 -7.214 -17.561 1.00 8.87 96 VAL B N 1
ATOM 2494 C CA . VAL B 1 96 ? -10.974 -7.068 -18.038 1.00 10.68 96 VAL B CA 1
ATOM 2495 C C . VAL B 1 96 ? -11.720 -8.419 -18.057 1.00 12.10 96 VAL B C 1
ATOM 2496 O O . VAL B 1 96 ? -12.964 -8.460 -18.050 1.00 12.80 96 VAL B O 1
ATOM 2500 N N . GLU B 1 97 ? -10.959 -9.520 -18.070 1.00 10.19 97 GLU B N 1
ATOM 2501 C CA . GLU B 1 97 ? -11.499 -10.900 -18.119 1.00 12.22 97 GLU B CA 1
ATOM 2502 C C . GLU B 1 97 ? -11.275 -11.714 -16.844 1.00 13.25 97 GLU B C 1
ATOM 2503 O O . GLU B 1 97 ? -11.714 -12.876 -16.748 1.00 13.68 97 GLU B O 1
ATOM 2509 N N . PHE B 1 98 ? -10.616 -11.125 -15.854 1.00 9.62 98 PHE B N 1
ATOM 2510 C CA . PHE B 1 98 ? -10.177 -11.848 -14.664 1.00 8.52 98 PHE B CA 1
ATOM 2511 C C . PHE B 1 98 ? -11.361 -12.505 -13.943 1.00 10.71 98 PHE B C 1
ATOM 2512 O O . PHE B 1 98 ? -12.387 -11.844 -13.679 1.00 10.89 98 PHE B O 1
ATOM 2520 N N .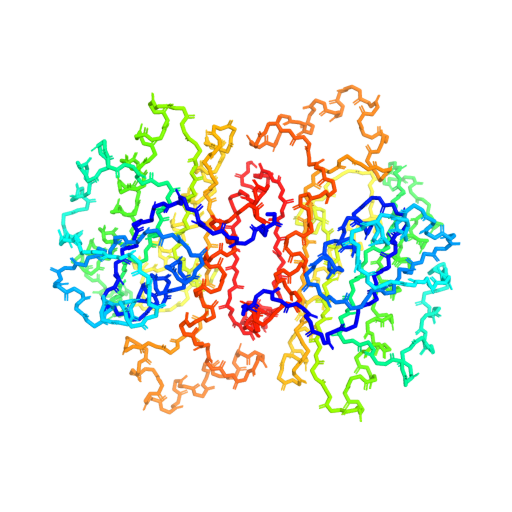 SER B 1 99 ? -11.227 -13.787 -13.609 1.00 9.52 99 SER B N 1
ATOM 2521 C CA . SER B 1 99 ? -12.369 -14.506 -13.054 1.00 10.47 99 SER B CA 1
ATOM 2522 C C . SER B 1 99 ? -12.539 -14.367 -11.538 1.00 9.60 99 SER B C 1
ATOM 2523 O O . SER B 1 99 ? -11.606 -14.043 -10.799 1.00 9.12 99 SER B O 1
ATOM 2526 N N . GLU B 1 100 ? -13.760 -14.569 -11.074 1.00 10.42 100 GLU B N 1
ATOM 2527 C CA . GLU B 1 100 ? -14.003 -14.628 -9.657 1.00 10.63 100 GLU B CA 1
ATOM 2528 C C . GLU B 1 100 ? -13.187 -15.695 -8.942 1.00 9.14 100 GLU B C 1
ATOM 2529 O O . GLU B 1 100 ? -12.724 -15.456 -7.825 1.00 9.30 100 GLU B O 1
ATOM 2535 N N . LEU B 1 101 ? -12.997 -16.839 -9.563 1.00 10.41 101 LEU B N 1
ATOM 2536 C CA . LEU B 1 101 ? -12.193 -17.903 -8.989 1.00 11.80 101 LEU B CA 1
ATOM 2537 C C . LEU B 1 101 ? -10.719 -17.465 -8.765 1.00 9.83 101 LEU B C 1
ATOM 2538 O O . LEU B 1 101 ? -10.094 -17.695 -7.716 1.00 9.93 101 LEU B O 1
ATOM 2543 N N . ASP B 1 102 ? -10.150 -16.810 -9.766 1.00 9.09 102 ASP B N 1
ATOM 2544 C CA . ASP B 1 102 ? -8.759 -16.329 -9.676 1.00 10.70 102 ASP B CA 1
ATOM 2545 C C . ASP B 1 102 ? -8.623 -15.164 -8.702 1.00 9.28 102 ASP B C 1
ATOM 2546 O O . ASP B 1 102 ? -7.508 -14.902 -8.182 1.00 10.47 102 ASP B O 1
ATOM 2551 N N . TRP B 1 103 ? -9.707 -14.447 -8.470 1.00 7.44 103 TRP B N 1
ATOM 2552 C CA . TRP B 1 103 ? -9.758 -13.489 -7.393 1.00 7.88 103 TRP B CA 1
ATOM 2553 C C . TRP B 1 103 ? -9.768 -14.152 -6.031 1.00 8.02 103 TRP B C 1
ATOM 2554 O O . TRP B 1 103 ? -8.875 -13.935 -5.194 1.00 7.73 103 TRP B O 1
ATOM 2565 N N . ASP B 1 104 ? -10.773 -14.992 -5.801 1.00 8.07 104 ASP B N 1
ATOM 2566 C CA . ASP B 1 104 ? -10.999 -15.614 -4.509 1.00 8.10 104 ASP B CA 1
ATOM 2567 C C . ASP B 1 104 ? -9.862 -16.516 -4.066 1.00 8.29 104 ASP B C 1
ATOM 2568 O O . ASP B 1 104 ? -9.440 -16.479 -2.894 1.00 9.09 104 ASP B O 1
ATOM 2573 N N . GLU B 1 105 ? -9.341 -17.347 -4.970 1.00 8.52 105 GLU B N 1
ATOM 2574 C CA . GLU B 1 105 ? -8.322 -18.318 -4.514 1.00 9.46 105 GLU B CA 1
ATOM 2575 C C . GLU B 1 105 ? -7.015 -17.611 -4.089 1.00 9.61 105 GLU B C 1
ATOM 2576 O O . GLU B 1 105 ? -6.370 -17.997 -3.103 1.00 9.92 105 GLU B O 1
ATOM 2582 N N . VAL B 1 106 ? -6.638 -16.556 -4.810 1.00 8.59 106 VAL B N 1
ATOM 2583 C CA . VAL B 1 106 ? -5.467 -15.767 -4.440 1.00 7.71 106 VAL B CA 1
ATOM 2584 C C . VAL B 1 106 ? -5.701 -15.005 -3.132 1.00 8.34 106 VAL B C 1
ATOM 2585 O O . VAL B 1 106 ? -4.837 -15.006 -2.254 1.00 8.04 106 VAL B O 1
ATOM 2589 N N A MET B 1 107 ? -6.863 -14.397 -2.961 0.56 7.11 107 MET B N 1
ATOM 2590 N N B MET B 1 107 ? -6.854 -14.336 -3.005 0.44 5.71 107 MET B N 1
ATOM 2591 C CA A MET B 1 107 ? -7.138 -13.719 -1.705 0.56 6.79 107 MET B CA 1
ATOM 2592 C CA B MET B 1 107 ? -7.175 -13.648 -1.752 0.44 7.78 107 MET B CA 1
ATOM 2593 C C A MET B 1 107 ? -7.143 -14.661 -0.538 0.56 7.82 107 MET B C 1
ATOM 2594 C C B MET B 1 107 ? -7.178 -14.620 -0.567 0.44 7.61 107 MET B C 1
ATOM 2595 O O A MET B 1 107 ? -6.675 -14.324 0.558 0.56 7.88 107 MET B O 1
ATOM 2596 O O B MET B 1 107 ? -6.699 -14.259 0.514 0.44 8.38 107 MET B O 1
ATOM 2605 N N . ASP B 1 108 ? -7.701 -15.841 -0.747 1.00 8.29 108 ASP B N 1
ATOM 2606 C CA . ASP B 1 108 ? -7.799 -16.801 0.342 1.00 8.41 108 ASP B CA 1
ATOM 2607 C C . ASP B 1 108 ? -6.402 -17.170 0.864 1.00 8.20 108 ASP B C 1
ATOM 2608 O O . ASP B 1 108 ? -6.161 -17.175 2.077 1.00 9.05 108 ASP B O 1
ATOM 2613 N N . VAL B 1 109 ? -5.467 -17.478 -0.025 1.00 7.66 109 VAL B N 1
ATOM 2614 C CA . VAL B 1 109 ? -4.164 -17.924 0.452 1.00 8.27 109 VAL B CA 1
ATOM 2615 C C . VAL B 1 109 ? -3.317 -16.728 0.890 1.00 8.09 109 VAL B C 1
ATOM 2616 O O . VAL B 1 109 ? -2.669 -16.769 1.933 1.00 8.84 109 VAL B O 1
ATOM 2620 N N . ASN B 1 110 ? -3.285 -15.687 0.065 1.00 6.71 110 ASN B N 1
ATOM 2621 C CA . ASN B 1 110 ? -2.286 -14.637 0.235 1.00 6.98 110 ASN B CA 1
ATOM 2622 C C . ASN B 1 110 ? -2.660 -13.629 1.280 1.00 6.44 110 ASN B C 1
ATOM 2623 O O . ASN B 1 110 ? -1.759 -12.970 1.802 1.00 8.29 110 ASN B O 1
ATOM 2628 N N . LEU B 1 111 ? -3.941 -13.432 1.553 1.00 6.11 111 LEU B N 1
ATOM 2629 C CA . LEU B 1 111 ? -4.362 -12.347 2.431 1.00 6.08 111 LEU B CA 1
ATOM 2630 C C . LEU B 1 111 ? -5.239 -12.853 3.576 1.00 7.20 111 LEU B C 1
ATOM 2631 O O . LEU B 1 111 ? -4.893 -12.653 4.756 1.00 6.70 111 LEU B O 1
ATOM 2636 N N . LYS B 1 112 ? -6.360 -13.509 3.279 1.00 7.46 112 LYS B N 1
ATOM 2637 C CA . LYS B 1 112 ? -7.234 -13.980 4.356 1.00 7.64 112 LYS B CA 1
ATOM 2638 C C . LYS B 1 112 ? -6.544 -15.011 5.246 1.00 7.85 112 LYS B C 1
ATOM 2639 O O . LYS B 1 112 ? -6.568 -14.910 6.492 1.00 7.45 112 LYS B O 1
ATOM 2645 N N . ALA B 1 113 ? -5.919 -16.025 4.645 1.00 7.30 113 ALA B N 1
ATOM 2646 C CA . ALA B 1 113 ? -5.218 -17.023 5.452 1.00 7.35 113 ALA B CA 1
ATOM 2647 C C . ALA B 1 113 ? -4.077 -16.381 6.211 1.00 7.84 113 ALA B C 1
ATOM 2648 O O . ALA B 1 113 ? -3.768 -16.791 7.340 1.00 8.20 113 ALA B O 1
ATOM 2650 N N . LEU B 1 114 ? -3.407 -15.383 5.617 1.00 7.20 114 LEU B N 1
ATOM 2651 C CA . LEU B 1 114 ? -2.302 -14.718 6.312 1.00 7.14 114 LEU B CA 1
ATOM 2652 C C . LEU B 1 114 ? -2.874 -14.037 7.563 1.00 6.68 114 LEU B C 1
ATOM 2653 O O . LEU B 1 114 ? -2.294 -14.148 8.658 1.00 7.42 114 LEU B O 1
ATOM 2658 N N . PHE B 1 115 ? -3.995 -13.336 7.452 1.00 6.86 115 PHE B N 1
ATOM 2659 C CA . PHE B 1 115 ? -4.583 -12.683 8.628 1.00 5.93 115 PHE B CA 1
ATOM 2660 C C . PHE B 1 115 ? -4.996 -13.707 9.678 1.00 5.40 115 PHE B C 1
ATOM 2661 O O . PHE B 1 115 ? -4.618 -13.568 10.871 1.00 7.26 115 PHE B O 1
ATOM 2669 N N . PHE B 1 116 ? -5.757 -14.711 9.312 1.00 7.36 116 PHE B N 1
ATOM 2670 C CA . PHE B 1 116 ? -6.272 -15.638 10.333 1.00 8.15 116 PHE B CA 1
ATOM 2671 C C . PHE B 1 116 ? -5.225 -16.529 10.952 1.00 8.61 116 PHE B C 1
ATOM 2672 O O . PHE B 1 116 ? -5.338 -16.900 12.122 1.00 8.14 116 PHE B O 1
ATOM 2680 N N . THR B 1 117 ? -4.182 -16.865 10.197 1.00 7.90 117 THR B N 1
ATOM 2681 C CA . THR B 1 117 ? -3.053 -17.600 10.762 1.00 8.31 117 THR B CA 1
ATOM 2682 C C . THR B 1 117 ? -2.317 -16.729 11.760 1.00 7.92 117 THR B C 1
ATOM 2683 O O . THR B 1 117 ? -2.008 -17.171 12.886 1.00 7.77 117 THR B O 1
ATOM 2687 N N . THR B 1 118 ? -2.076 -15.468 11.386 1.00 7.91 118 THR B N 1
ATOM 2688 C CA . THR B 1 118 ? -1.441 -14.537 12.336 1.00 5.99 118 THR B CA 1
ATOM 2689 C C . THR B 1 118 ? -2.306 -14.318 13.564 1.00 6.58 118 THR B C 1
ATOM 2690 O O . THR B 1 118 ? -1.759 -14.268 14.677 1.00 7.61 118 THR B O 1
ATOM 2694 N N . GLN B 1 119 ? -3.614 -14.215 13.403 1.00 6.69 119 GLN B N 1
ATOM 2695 C CA . GLN B 1 119 ? -4.513 -14.049 14.528 1.00 6.85 119 GLN B CA 1
ATOM 2696 C C . GLN B 1 119 ? -4.376 -15.188 15.523 1.00 9.06 119 GLN B C 1
ATOM 2697 O O . GLN B 1 119 ? -4.276 -14.936 16.738 1.00 8.90 119 GLN B O 1
ATOM 2703 N N . ALA B 1 120 ? -4.382 -16.425 15.054 1.00 7.91 120 ALA B N 1
ATOM 2704 C CA . ALA B 1 120 ? -4.267 -17.567 15.940 1.00 8.42 120 ALA B CA 1
ATOM 2705 C C . ALA B 1 120 ? -2.898 -17.600 16.625 1.00 8.40 120 ALA B C 1
ATOM 2706 O O . ALA B 1 120 ? -2.819 -17.935 17.824 1.00 8.95 120 ALA B O 1
ATOM 2708 N N . PHE B 1 121 ? -1.843 -17.309 15.880 1.00 7.87 121 PHE B N 1
ATOM 2709 C CA . PHE B 1 121 ? -0.499 -17.249 16.485 1.00 7.17 121 PHE B CA 1
ATOM 2710 C C . PHE B 1 121 ? -0.413 -16.227 17.595 1.00 7.97 121 PHE B C 1
ATOM 2711 O O . PHE B 1 121 ? 0.096 -16.517 18.706 1.00 7.59 121 PHE B O 1
ATOM 2719 N N . ALA B 1 122 ? -0.904 -15.027 17.313 1.00 7.65 122 ALA B N 1
ATOM 2720 C CA . ALA B 1 122 ? -0.856 -13.963 18.324 1.00 7.69 122 ALA B CA 1
ATOM 2721 C C . ALA B 1 122 ? -1.788 -14.224 19.486 1.00 8.82 122 ALA B C 1
ATOM 2722 O O . ALA B 1 122 ? -1.467 -13.792 20.607 1.00 9.27 122 ALA B O 1
ATOM 2724 N N . LYS B 1 123 ? -2.942 -14.876 19.267 1.00 7.47 123 LYS B N 1
ATOM 2725 C CA . LYS B 1 123 ? -3.873 -15.128 20.360 1.00 8.00 123 LYS B CA 1
ATOM 2726 C C . LYS B 1 123 ? -3.115 -15.885 21.427 1.00 9.99 123 LYS B C 1
ATOM 2727 O O . LYS B 1 123 ? -3.302 -15.630 22.656 1.00 9.99 123 LYS B O 1
ATOM 2733 N N . GLU B 1 124 ? -2.344 -16.876 21.002 1.00 9.96 124 GLU B N 1
ATOM 2734 C CA . GLU B 1 124 ? -1.626 -17.693 21.980 1.00 9.39 124 GLU B CA 1
ATOM 2735 C C . GLU B 1 124 ? -0.568 -16.896 22.735 1.00 8.82 124 GLU B C 1
ATOM 2736 O O . GLU B 1 124 ? -0.439 -17.008 23.957 1.00 10.69 124 GLU B O 1
ATOM 2742 N N . LEU B 1 125 ? 0.172 -16.053 22.031 1.00 8.64 125 LEU B N 1
ATOM 2743 C CA . LEU B 1 125 ? 1.160 -15.210 22.703 1.00 7.84 125 LEU B CA 1
ATOM 2744 C C . LEU B 1 125 ? 0.530 -14.211 23.654 1.00 8.78 125 LEU B C 1
ATOM 2745 O O . LEU B 1 125 ? 0.996 -14.052 24.807 1.00 9.08 125 LEU B O 1
ATOM 2750 N N . LEU B 1 126 ? -0.500 -13.532 23.182 1.00 8.12 126 LEU B N 1
ATOM 2751 C CA . LEU B 1 126 ? -1.133 -12.501 23.980 1.00 9.08 126 LEU B CA 1
ATOM 2752 C C . LEU B 1 126 ? -1.774 -13.114 25.219 1.00 10.12 126 LEU B C 1
ATOM 2753 O O . LEU B 1 126 ? -1.720 -12.508 26.323 1.00 12.12 126 LEU B O 1
ATOM 2758 N N . ALA B 1 127 ? -2.347 -14.315 25.111 1.00 9.47 127 ALA B N 1
ATOM 2759 C CA . ALA B 1 127 ? -3.033 -14.921 26.235 1.00 8.76 127 ALA B CA 1
ATOM 2760 C C . ALA B 1 127 ? -2.043 -15.233 27.335 1.00 9.73 127 ALA B C 1
ATOM 2761 O O . ALA B 1 127 ? -2.417 -15.270 28.527 1.00 10.09 127 ALA B O 1
ATOM 2763 N N . LYS B 1 128 ? -0.802 -15.502 26.984 1.00 9.30 128 LYS B N 1
ATOM 2764 C CA . LYS B 1 128 ? 0.219 -15.947 27.927 1.00 9.53 128 LYS B CA 1
ATOM 2765 C C . LYS B 1 128 ? 1.212 -14.872 28.309 1.00 9.17 128 LYS B C 1
ATOM 2766 O O . LYS B 1 128 ? 2.081 -15.089 29.164 1.00 11.09 128 LYS B O 1
ATOM 2772 N N . GLY B 1 129 ? 1.134 -13.702 27.700 1.00 8.76 129 GLY B N 1
ATOM 2773 C CA . GLY B 1 129 ? 2.091 -12.651 27.967 1.00 10.26 129 GLY B CA 1
ATOM 2774 C C . GLY B 1 129 ? 3.450 -12.858 27.318 1.00 10.62 129 GLY B C 1
ATOM 2775 O O . GLY B 1 129 ? 4.457 -12.354 27.836 1.00 14.16 129 GLY B O 1
ATOM 2776 N N . ARG B 1 130 ? 3.501 -13.637 26.259 1.00 8.62 130 ARG B N 1
ATOM 2777 C CA . ARG B 1 130 ? 4.782 -13.956 25.615 1.00 9.02 130 ARG B CA 1
ATOM 2778 C C . ARG B 1 130 ? 5.102 -13.058 24.451 1.00 7.70 130 ARG B C 1
ATOM 2779 O O . ARG B 1 130 ? 4.180 -12.680 23.685 1.00 8.42 130 ARG B O 1
ATOM 2787 N N . SER B 1 131 ? 6.381 -12.740 24.281 1.00 7.44 131 SER B N 1
ATOM 2788 C CA . SER B 1 131 ? 6.841 -11.988 23.113 1.00 7.62 131 SER B CA 1
ATOM 2789 C C . SER B 1 131 ? 6.940 -12.882 21.873 1.00 7.96 131 SER B C 1
ATOM 2790 O O . SER B 1 131 ? 7.031 -14.103 21.950 1.00 9.34 131 SER B O 1
ATOM 2793 N N . GLY B 1 132 ? 6.940 -12.277 20.690 1.00 6.63 132 GLY B N 1
ATOM 2794 C CA . GLY B 1 132 ? 7.106 -13.063 19.490 1.00 6.83 132 GLY B CA 1
ATOM 2795 C C . GLY B 1 132 ? 7.340 -12.192 18.287 1.00 6.63 132 GLY B C 1
ATOM 2796 O O . GLY B 1 132 ? 7.454 -10.959 18.370 1.00 7.41 132 GLY B O 1
ATOM 2797 N N . LYS B 1 133 ? 7.437 -12.855 17.145 1.00 5.59 133 LYS B N 1
ATOM 2798 C CA . LYS B 1 133 ? 7.824 -12.186 15.880 1.00 6.28 133 LYS B CA 1
ATOM 2799 C C . LYS B 1 133 ? 6.968 -12.729 14.757 1.00 6.49 133 LYS B C 1
ATOM 2800 O O . LYS B 1 133 ? 6.740 -13.953 14.658 1.00 6.73 133 LYS B O 1
ATOM 2806 N N . VAL B 1 134 ? 6.505 -11.839 13.874 1.00 5.64 134 VAL B N 1
ATOM 2807 C CA . VAL B 1 134 ? 5.817 -12.191 12.650 1.00 5.19 134 VAL B CA 1
ATOM 2808 C C . VAL B 1 134 ? 6.562 -11.590 11.487 1.00 5.78 134 VAL B C 1
ATOM 2809 O O . VAL B 1 134 ? 6.902 -10.366 11.539 1.00 6.28 134 VAL B O 1
ATOM 2813 N N . VAL B 1 135 ? 6.853 -12.398 10.475 1.00 5.36 135 VAL B N 1
ATOM 2814 C CA . VAL B 1 135 ? 7.473 -11.871 9.251 1.00 4.76 135 VAL B CA 1
ATOM 2815 C C . VAL B 1 135 ? 6.543 -12.252 8.134 1.00 5.17 135 VAL B C 1
ATOM 2816 O O . VAL B 1 135 ? 6.342 -13.444 7.829 1.00 6.32 135 VAL B O 1
ATOM 2820 N N . ASN B 1 136 ? 5.949 -11.274 7.451 1.00 5.28 136 ASN B N 1
ATOM 2821 C CA . ASN B 1 136 ? 5.068 -11.495 6.305 1.00 4.73 136 ASN B CA 1
ATOM 2822 C C . ASN B 1 136 ? 5.862 -11.351 5.042 1.00 4.97 136 ASN B C 1
ATOM 2823 O O . ASN B 1 136 ? 6.707 -10.454 4.921 1.00 6.27 136 ASN B O 1
ATOM 2828 N N . ILE B 1 137 ? 5.624 -12.243 4.068 1.00 4.48 137 ILE B N 1
ATOM 2829 C CA . ILE B 1 137 ? 6.276 -12.085 2.761 1.00 5.66 137 ILE B CA 1
ATOM 2830 C C . ILE B 1 137 ? 5.358 -11.284 1.841 1.00 5.16 137 ILE B C 1
ATOM 2831 O O . ILE B 1 137 ? 4.249 -11.714 1.457 1.00 6.45 137 ILE B O 1
ATOM 2836 N N . ALA B 1 138 ? 5.796 -10.048 1.539 1.00 5.95 138 ALA B N 1
ATOM 2837 C CA . ALA B 1 138 ? 5.065 -9.106 0.706 1.00 5.84 138 ALA B CA 1
ATOM 2838 C C . ALA B 1 138 ? 5.590 -9.276 -0.735 1.00 5.68 138 ALA B C 1
ATOM 2839 O O . ALA B 1 138 ? 5.784 -10.403 -1.180 1.00 7.90 138 ALA B O 1
ATOM 2841 N N . SER B 1 139 ? 5.805 -8.184 -1.470 1.00 5.46 139 SER B N 1
ATOM 2842 C CA . SER B 1 139 ? 6.196 -8.236 -2.897 1.00 6.19 139 SER B CA 1
ATOM 2843 C C . SER B 1 139 ? 6.536 -6.830 -3.333 1.00 4.64 139 SER B C 1
ATOM 2844 O O . SER B 1 139 ? 6.104 -5.849 -2.710 1.00 5.13 139 SER B O 1
ATOM 2847 N N . LEU B 1 140 ? 7.230 -6.694 -4.461 1.00 5.72 140 LEU B N 1
ATOM 2848 C CA . LEU B 1 140 ? 7.270 -5.393 -5.136 1.00 5.21 140 LEU B CA 1
ATOM 2849 C C . LEU B 1 140 ? 5.851 -4.896 -5.424 1.00 5.19 140 LEU B C 1
ATOM 2850 O O . LEU B 1 140 ? 5.635 -3.680 -5.491 1.00 5.78 140 LEU B O 1
ATOM 2855 N N . LEU B 1 141 ? 4.920 -5.823 -5.615 1.00 5.04 141 LEU B N 1
ATOM 2856 C CA . LEU B 1 141 ? 3.537 -5.472 -5.901 1.00 4.83 141 LEU B CA 1
ATOM 2857 C C . LEU B 1 141 ? 2.738 -5.155 -4.630 1.00 5.69 141 LEU B C 1
ATOM 2858 O O . LEU B 1 141 ? 1.492 -5.095 -4.676 1.00 6.10 141 LEU B O 1
ATOM 2863 N N . SER B 1 142 ? 3.447 -4.927 -3.511 1.00 4.60 142 SER B N 1
ATOM 2864 C CA . SER B 1 142 ? 2.899 -4.164 -2.384 1.00 4.95 142 SER B CA 1
ATOM 2865 C C . SER B 1 142 ? 3.112 -2.668 -2.568 1.00 5.19 142 SER B C 1
ATOM 2866 O O . SER B 1 142 ? 2.545 -1.868 -1.801 1.00 7.03 142 SER B O 1
ATOM 2869 N N . PHE B 1 143 ? 3.961 -2.278 -3.520 1.00 5.54 143 PHE B N 1
ATOM 2870 C CA . PHE B 1 143 ? 4.348 -0.871 -3.761 1.00 6.02 143 PHE B CA 1
ATOM 2871 C C . PHE B 1 143 ? 3.969 -0.373 -5.149 1.00 5.67 143 PHE B C 1
ATOM 2872 O O . PHE B 1 143 ? 3.484 0.768 -5.316 1.00 6.84 143 PHE B O 1
ATOM 2880 N N . GLN B 1 144 ? 4.236 -1.187 -6.165 1.00 5.67 144 GLN B N 1
ATOM 2881 C CA . GLN B 1 144 ? 3.858 -0.885 -7.546 1.00 4.93 144 GLN B CA 1
ATOM 2882 C C . GLN B 1 144 ? 2.690 -1.763 -7.964 1.00 5.79 144 GLN B C 1
ATOM 2883 O O . GLN B 1 144 ? 2.273 -2.665 -7.226 1.00 6.08 144 GLN B O 1
ATOM 2889 N N . GLY B 1 145 ? 2.171 -1.560 -9.167 1.00 6.32 145 GLY B N 1
ATOM 2890 C CA . GLY B 1 145 ? 0.941 -2.228 -9.574 1.00 5.85 145 GLY B CA 1
ATOM 2891 C C . GLY B 1 145 ? 1.119 -3.543 -10.310 1.00 7.25 145 GLY B C 1
ATOM 2892 O O . GLY B 1 145 ? 0.291 -4.436 -10.169 1.00 7.39 145 GLY B O 1
ATOM 2893 N N . GLY B 1 146 ? 2.132 -3.648 -11.174 1.00 7.06 146 GLY B N 1
ATOM 2894 C CA . GLY B 1 146 ? 2.168 -4.802 -12.103 1.00 7.18 146 GLY B CA 1
ATOM 2895 C C . GLY B 1 146 ? 1.002 -4.757 -13.072 1.00 7.85 146 GLY B C 1
ATOM 2896 O O . GLY B 1 146 ? 0.300 -3.740 -13.166 1.00 6.97 146 GLY B O 1
ATOM 2897 N N . ILE B 1 147 ? 0.815 -5.813 -13.871 1.00 8.63 147 ILE B N 1
ATOM 2898 C CA . ILE B 1 147 ? -0.319 -5.884 -14.781 1.00 9.14 147 ILE B CA 1
ATOM 2899 C C . ILE B 1 147 ? -0.845 -7.332 -14.748 1.00 8.36 147 ILE B C 1
ATOM 2900 O O . ILE B 1 147 ? -0.073 -8.281 -14.478 1.00 9.24 147 ILE B O 1
ATOM 2905 N N . ARG B 1 148 ? -2.123 -7.508 -15.030 1.00 7.06 148 ARG B N 1
ATOM 2906 C CA . ARG B 1 148 ? -2.718 -8.853 -15.253 1.00 7.39 148 ARG B CA 1
ATOM 2907 C C . ARG B 1 148 ? -2.748 -9.742 -14.030 1.00 7.88 148 ARG B C 1
ATOM 2908 O O . ARG B 1 148 ? -3.105 -10.915 -14.132 1.00 8.36 148 ARG B O 1
ATOM 2916 N N . VAL B 1 149 ? -2.455 -9.163 -12.862 1.00 6.64 149 VAL B N 1
ATOM 2917 C CA . VAL B 1 149 ? -2.477 -9.921 -11.604 1.00 7.16 149 VAL B CA 1
ATOM 2918 C C . VAL B 1 149 ? -3.250 -9.150 -10.534 1.00 6.59 149 VAL B C 1
ATOM 2919 O O . VAL B 1 149 ? -2.781 -8.988 -9.393 1.00 7.67 149 VAL B O 1
ATOM 2923 N N . PRO B 1 150 ? -4.484 -8.724 -10.826 1.00 6.25 150 PRO B N 1
ATOM 2924 C CA . PRO B 1 150 ? -5.152 -7.806 -9.883 1.00 6.79 150 PRO B CA 1
ATOM 2925 C C . PRO B 1 150 ? -5.334 -8.401 -8.484 1.00 6.51 150 PRO B C 1
ATOM 2926 O O . PRO B 1 150 ? -5.129 -7.689 -7.492 1.00 6.59 150 PRO B O 1
ATOM 2930 N N . SER B 1 151 ? -5.701 -9.665 -8.347 1.00 6.98 151 SER B N 1
ATOM 2931 C CA . SER B 1 151 ? -5.856 -10.190 -6.993 1.00 6.40 151 SER B CA 1
ATOM 2932 C C . SER B 1 151 ? -4.521 -10.302 -6.266 1.00 6.37 151 SER B C 1
ATOM 2933 O O . SER B 1 151 ? -4.495 -10.098 -5.036 1.00 7.16 151 SER B O 1
ATOM 2936 N N . TYR B 1 152 ? -3.418 -10.524 -6.962 1.00 5.55 152 TYR B N 1
ATOM 2937 C CA . TYR B 1 152 ? -2.125 -10.625 -6.310 1.00 6.28 152 TYR B CA 1
ATOM 2938 C C . TYR B 1 152 ? -1.679 -9.252 -5.815 1.00 5.56 152 TYR B C 1
ATOM 2939 O O . TYR B 1 152 ? -1.258 -9.120 -4.670 1.00 5.78 152 TYR B O 1
ATOM 2948 N N . THR B 1 153 ? -1.734 -8.217 -6.665 1.00 5.87 153 THR B N 1
ATOM 2949 C CA . THR B 1 153 ? -1.362 -6.842 -6.240 1.00 5.33 153 THR B CA 1
ATOM 2950 C C . THR B 1 153 ? -2.238 -6.374 -5.120 1.00 5.14 153 THR B C 1
ATOM 2951 O O . THR B 1 153 ? -1.749 -5.811 -4.110 1.00 5.62 153 THR B O 1
ATOM 2955 N N . ALA B 1 154 ? -3.555 -6.623 -5.219 1.00 5.29 154 ALA B N 1
ATOM 2956 C CA . ALA B 1 154 ? -4.448 -6.208 -4.127 1.00 4.93 154 ALA B CA 1
ATOM 2957 C C . ALA B 1 154 ? -4.101 -6.959 -2.857 1.00 5.03 154 ALA B C 1
ATOM 2958 O O . ALA B 1 154 ? -4.032 -6.317 -1.801 1.00 5.56 154 ALA B O 1
ATOM 2960 N N . ALA B 1 155 ? -3.852 -8.264 -2.920 1.00 5.27 155 ALA B N 1
ATOM 2961 C CA . ALA B 1 155 ? -3.539 -9.037 -1.748 1.00 4.55 155 ALA B CA 1
ATOM 2962 C C . ALA B 1 155 ? -2.198 -8.575 -1.164 1.00 5.15 155 ALA B C 1
ATOM 2963 O O . ALA B 1 155 ? -2.089 -8.424 0.077 1.00 5.45 155 ALA B O 1
ATOM 2965 N N . LYS B 1 156 ? -1.162 -8.363 -2.001 1.00 5.37 156 LYS B N 1
ATOM 2966 C CA . LYS B 1 156 ? 0.143 -7.989 -1.442 1.00 5.38 156 LYS B CA 1
ATOM 2967 C C . LYS B 1 156 ? 0.150 -6.574 -0.893 1.00 4.89 156 LYS B C 1
ATOM 2968 O O . LYS B 1 156 ? 0.816 -6.314 0.109 1.00 5.43 156 LYS B O 1
ATOM 2974 N N . HIS B 1 157 ? -0.614 -5.655 -1.473 1.00 5.43 157 HIS B N 1
ATOM 2975 C CA . HIS B 1 157 ? -0.855 -4.364 -0.807 1.00 3.99 157 HIS B CA 1
ATOM 2976 C C . HIS B 1 157 ? -1.556 -4.614 0.514 1.00 4.62 157 HIS B C 1
ATOM 2977 O O . HIS B 1 157 ? -1.128 -4.036 1.549 1.00 4.82 157 HIS B O 1
ATOM 2984 N N . GLY B 1 158 ? -2.567 -5.474 0.536 1.00 5.04 158 GLY B N 1
ATOM 2985 C CA . GLY B 1 158 ? -3.239 -5.802 1.792 1.00 4.71 158 GLY B CA 1
ATOM 2986 C C . GLY B 1 158 ? -2.287 -6.343 2.840 1.00 4.93 158 GLY B C 1
ATOM 2987 O O . GLY B 1 158 ? -2.440 -6.032 4.041 1.00 5.57 158 GLY B O 1
ATOM 2988 N N . VAL B 1 159 ? -1.310 -7.163 2.465 1.00 4.75 159 VAL B N 1
ATOM 2989 C CA . VAL B 1 159 ? -0.339 -7.712 3.411 1.00 5.28 159 VAL B CA 1
ATOM 2990 C C . VAL B 1 159 ? 0.483 -6.588 4.027 1.00 5.28 159 VAL B C 1
ATOM 2991 O O . VAL B 1 159 ? 0.732 -6.608 5.246 1.00 5.46 159 VAL B O 1
ATOM 2995 N N . ALA B 1 160 ? 0.932 -5.620 3.235 1.00 4.79 160 ALA B N 1
ATOM 2996 C CA . ALA B 1 160 ? 1.614 -4.486 3.803 1.00 4.76 160 ALA B CA 1
ATOM 2997 C C . ALA B 1 160 ? 0.710 -3.728 4.791 1.00 4.48 160 ALA B C 1
ATOM 2998 O O . ALA B 1 160 ? 1.158 -3.317 5.871 1.00 5.24 160 ALA B O 1
ATOM 3000 N N . GLY B 1 161 ? -0.569 -3.552 4.451 1.00 4.56 161 GLY B N 1
ATOM 3001 C CA . GLY B 1 161 ? -1.480 -2.891 5.374 1.00 5.04 161 GLY B CA 1
ATOM 3002 C C . GLY B 1 161 ? -1.636 -3.644 6.686 1.00 5.44 161 GLY B C 1
ATOM 3003 O O . GLY B 1 161 ? -1.626 -2.999 7.754 1.00 5.52 161 GLY B O 1
ATOM 3004 N N . LEU B 1 162 ? -1.825 -4.964 6.637 1.00 5.54 162 LEU B N 1
ATOM 3005 C CA . LEU B 1 162 ? -1.929 -5.726 7.871 1.00 5.01 162 LEU B CA 1
ATOM 3006 C C . LEU B 1 162 ? -0.655 -5.652 8.660 1.00 4.78 162 LEU B C 1
ATOM 3007 O O . LEU B 1 162 ? -0.718 -5.665 9.910 1.00 6.04 162 LEU B O 1
ATOM 3012 N N . THR B 1 163 ? 0.514 -5.634 7.991 1.00 4.77 163 THR B N 1
ATOM 3013 C CA . THR B 1 163 ? 1.762 -5.553 8.727 1.00 5.14 163 THR B CA 1
ATOM 3014 C C . THR B 1 163 ? 1.757 -4.281 9.585 1.00 5.49 163 THR B C 1
ATOM 3015 O O . THR B 1 163 ? 2.175 -4.302 10.758 1.00 6.02 163 THR B O 1
ATOM 3019 N N . LYS B 1 164 ? 1.346 -3.151 9.000 1.00 4.92 164 LYS B N 1
ATOM 3020 C CA . LYS B 1 164 ? 1.278 -1.883 9.725 1.00 4.74 164 LYS B CA 1
ATOM 3021 C C . LYS B 1 164 ? 0.238 -1.886 10.839 1.00 6.06 164 LYS B C 1
ATOM 3022 O O . LYS B 1 164 ? 0.547 -1.489 11.972 1.00 5.62 164 LYS B O 1
ATOM 3028 N N . LEU B 1 165 ? -0.981 -2.356 10.553 1.00 5.29 165 LEU B N 1
ATOM 3029 C CA . LEU B 1 165 ? -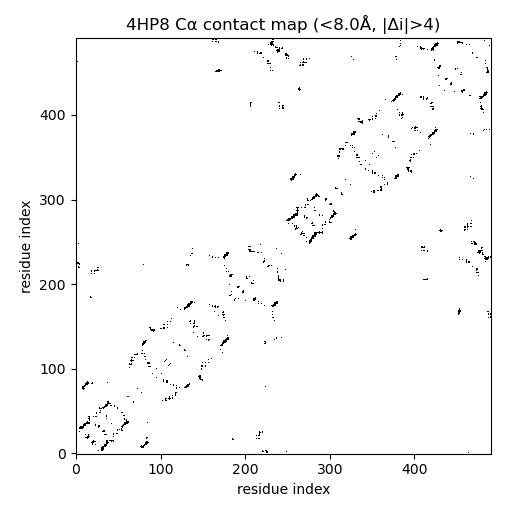2.030 -2.332 11.569 1.00 4.61 165 LEU B CA 1
ATOM 3030 C C . LEU B 1 165 ? -1.687 -3.243 12.735 1.00 5.34 165 LEU B C 1
ATOM 3031 O O . LEU B 1 165 ? -1.889 -2.872 13.898 1.00 5.84 165 LEU B O 1
ATOM 3036 N N . LEU B 1 166 ? -1.196 -4.444 12.452 1.00 4.69 166 LEU B N 1
ATOM 3037 C CA . LEU B 1 166 ? -0.948 -5.368 13.530 1.00 5.62 166 LEU B CA 1
ATOM 3038 C C . LEU B 1 166 ? 0.240 -4.897 14.378 1.00 5.21 166 LEU B C 1
ATOM 3039 O O . LEU B 1 166 ? 0.217 -5.085 15.595 1.00 6.61 166 LEU B O 1
ATOM 3044 N N . ALA B 1 167 ? 1.242 -4.286 13.760 1.00 5.34 167 ALA B N 1
ATOM 3045 C CA . ALA B 1 167 ? 2.307 -3.664 14.535 1.00 4.99 167 ALA B CA 1
ATOM 3046 C C . ALA B 1 167 ? 1.720 -2.539 15.426 1.00 6.33 167 ALA B C 1
ATOM 3047 O O . ALA B 1 167 ? 2.046 -2.404 16.624 1.00 6.40 167 ALA B O 1
ATOM 3049 N N A ASN B 1 168 ? 0.816 -1.701 14.915 0.49 6.10 168 ASN B N 1
ATOM 3050 N N B ASN B 1 168 ? 0.872 -1.726 14.794 0.51 5.78 168 ASN B N 1
ATOM 3051 C CA A ASN B 1 168 ? 0.267 -0.653 15.789 0.49 4.27 168 ASN B CA 1
ATOM 3052 C CA B ASN B 1 168 ? 0.263 -0.641 15.517 0.51 6.89 168 ASN B CA 1
ATOM 3053 C C A ASN B 1 168 ? -0.418 -1.260 16.994 0.49 4.70 168 ASN B C 1
ATOM 3054 C C B ASN B 1 168 ? -0.463 -1.140 16.791 0.51 7.17 168 ASN B C 1
ATOM 3055 O O A ASN B 1 168 ? -0.386 -0.761 18.137 0.49 7.10 168 ASN B O 1
ATOM 3056 O O B ASN B 1 168 ? -0.359 -0.462 17.838 0.51 6.73 168 ASN B O 1
ATOM 3065 N N . GLU B 1 169 ? -1.141 -2.311 16.724 1.00 6.83 169 GLU B N 1
ATOM 3066 C CA . GLU B 1 169 ? -1.980 -2.853 17.775 1.00 7.27 169 GLU B CA 1
ATOM 3067 C C . GLU B 1 169 ? -1.198 -3.678 18.774 1.00 6.60 169 GLU B C 1
ATOM 3068 O O . GLU B 1 169 ? -1.595 -3.719 19.952 1.00 9.21 169 GLU B O 1
ATOM 3074 N N . TRP B 1 170 ? -0.117 -4.352 18.350 1.00 6.68 170 TRP B N 1
ATOM 3075 C CA . TRP B 1 170 ? 0.552 -5.342 19.200 1.00 5.82 170 TRP B CA 1
ATOM 3076 C C . TRP B 1 170 ? 1.985 -4.993 19.559 1.00 7.03 170 TRP B C 1
ATOM 3077 O O . TRP B 1 170 ? 2.585 -5.714 20.388 1.00 7.33 170 TRP B O 1
ATOM 3088 N N . ALA B 1 171 ? 2.584 -3.939 18.983 1.00 7.24 171 ALA B N 1
ATOM 3089 C CA . ALA B 1 171 ? 3.988 -3.645 19.312 1.00 6.57 171 ALA B CA 1
ATOM 3090 C C . ALA B 1 171 ? 4.232 -3.531 20.815 1.00 6.21 171 ALA B C 1
ATOM 3091 O O . ALA B 1 171 ? 5.251 -4.033 21.312 1.00 7.97 171 ALA B O 1
ATOM 3093 N N . ALA B 1 172 ? 3.321 -2.869 21.530 1.00 6.49 172 ALA B N 1
ATOM 3094 C CA . ALA B 1 172 ? 3.550 -2.666 22.970 1.00 8.29 172 ALA B CA 1
ATOM 3095 C C . ALA B 1 172 ? 3.405 -3.968 23.748 1.00 7.70 172 ALA B C 1
ATOM 3096 O O . ALA B 1 172 ? 3.773 -3.996 24.954 1.00 10.46 172 ALA B O 1
ATOM 3098 N N . LYS B 1 173 ? 2.869 -5.018 23.139 1.00 8.17 173 LYS B N 1
ATOM 3099 C CA . LYS B 1 173 ? 2.731 -6.322 23.790 1.00 8.63 173 LYS B CA 1
ATOM 3100 C C . LYS B 1 173 ? 3.888 -7.224 23.406 1.00 8.87 173 LYS B C 1
ATOM 3101 O O . LYS B 1 173 ? 3.885 -8.420 23.736 1.00 11.78 173 LYS B O 1
ATOM 3107 N N . GLY B 1 174 ? 4.902 -6.687 22.751 1.00 7.96 174 GLY B N 1
ATOM 3108 C CA . GLY B 1 174 ? 6.096 -7.470 22.467 1.00 8.78 174 GLY B CA 1
ATOM 3109 C C . GLY B 1 174 ? 6.002 -8.400 21.277 1.00 7.84 174 GLY B C 1
ATOM 3110 O O . GLY B 1 174 ? 6.815 -9.328 21.165 1.00 8.90 174 GLY B O 1
ATOM 3111 N N . ILE B 1 175 ? 5.033 -8.146 20.402 1.00 7.40 175 ILE B N 1
ATOM 3112 C CA . ILE B 1 175 ? 4.955 -8.910 19.143 1.00 6.98 175 ILE B CA 1
ATOM 3113 C C . ILE B 1 175 ? 5.377 -8.003 18.005 1.00 6.31 175 ILE B C 1
ATOM 3114 O O . ILE B 1 175 ? 4.660 -7.061 17.678 1.00 8.09 175 ILE B O 1
ATOM 3119 N N . ASN B 1 176 ? 6.555 -8.247 17.433 1.00 5.55 176 ASN B N 1
ATOM 3120 C CA . ASN B 1 176 ? 7.033 -7.450 16.275 1.00 4.09 176 ASN B CA 1
ATOM 3121 C C . ASN B 1 176 ? 6.400 -7.990 15.039 1.00 5.16 176 ASN B C 1
ATOM 3122 O O . ASN B 1 176 ? 6.544 -9.188 14.767 1.00 7.51 176 ASN B O 1
ATOM 3127 N N . VAL B 1 177 ? 5.738 -7.157 14.247 1.00 5.22 177 VAL B N 1
ATOM 3128 C CA . VAL B 1 177 ? 5.138 -7.574 12.980 1.00 5.05 177 VAL B CA 1
ATOM 3129 C C . VAL B 1 177 ? 5.810 -6.763 11.887 1.00 4.96 177 VAL B C 1
ATOM 3130 O O . VAL B 1 177 ? 5.642 -5.526 11.858 1.00 5.23 177 VAL B O 1
ATOM 3134 N N . ASN B 1 178 ? 6.541 -7.426 10.981 1.00 4.79 178 ASN B N 1
ATOM 3135 C CA . ASN B 1 178 ? 7.242 -6.777 9.887 1.00 4.18 178 ASN B CA 1
ATOM 3136 C C . ASN B 1 178 ? 7.033 -7.586 8.636 1.00 4.76 178 ASN B C 1
ATOM 3137 O O . ASN B 1 178 ? 6.504 -8.722 8.671 1.00 5.56 178 ASN B O 1
ATOM 3142 N N . ALA B 1 179 ? 7.490 -7.054 7.514 1.00 4.94 179 ALA B N 1
ATOM 3143 C CA . ALA B 1 179 ? 7.425 -7.749 6.227 1.00 4.60 179 ALA B CA 1
ATOM 3144 C C . ALA B 1 179 ? 8.706 -7.643 5.458 1.00 4.97 179 ALA B C 1
ATOM 3145 O O . ALA B 1 179 ? 9.466 -6.661 5.589 1.00 5.89 179 ALA B O 1
ATOM 3147 N N . ILE B 1 180 ? 8.933 -8.625 4.588 1.00 5.29 180 ILE B N 1
ATOM 3148 C CA . ILE B 1 180 ? 9.982 -8.551 3.568 1.00 5.36 180 ILE B CA 1
ATOM 3149 C C . ILE B 1 180 ? 9.276 -8.486 2.261 1.00 5.66 180 ILE B C 1
ATOM 3150 O O . ILE B 1 180 ? 8.387 -9.295 1.966 1.00 5.70 180 ILE B O 1
ATOM 3155 N N . ALA B 1 181 ? 9.658 -7.516 1.424 1.00 5.33 181 ALA B N 1
ATOM 3156 C CA . ALA B 1 181 ? 9.195 -7.465 0.022 1.00 5.44 181 ALA B CA 1
ATOM 3157 C C . ALA B 1 181 ? 10.340 -7.946 -0.863 1.00 5.45 181 ALA B C 1
ATOM 3158 O O . ALA B 1 181 ? 11.242 -7.179 -1.192 1.00 5.85 181 ALA B O 1
ATOM 3160 N N . PRO B 1 182 ? 10.316 -9.214 -1.269 1.00 5.90 182 PRO B N 1
ATOM 3161 C CA . PRO B 1 182 ? 11.351 -9.673 -2.208 1.00 4.95 182 PRO B CA 1
ATOM 3162 C C . PRO B 1 182 ? 11.128 -8.960 -3.537 1.00 5.62 182 PRO B C 1
ATOM 3163 O O . PRO B 1 182 ? 9.993 -8.625 -3.953 1.00 5.97 182 PRO B O 1
ATOM 3167 N N . GLY B 1 183 ? 12.233 -8.793 -4.282 1.00 6.00 183 GLY B N 1
ATOM 3168 C CA . GLY B 1 183 ? 12.162 -8.352 -5.671 1.00 6.02 183 GLY B CA 1
ATOM 3169 C C . GLY B 1 183 ? 11.948 -9.518 -6.597 1.00 8.32 183 GLY B C 1
ATOM 3170 O O . GLY B 1 183 ? 10.935 -10.211 -6.482 1.00 17.52 183 GLY B O 1
ATOM 3171 N N . TYR B 1 184 ? 12.857 -9.792 -7.495 1.00 5.74 184 TYR B N 1
ATOM 3172 C CA . TYR B 1 184 ? 12.793 -10.934 -8.400 1.00 5.96 184 TYR B CA 1
ATOM 3173 C C . TYR B 1 184 ? 13.795 -11.941 -7.902 1.00 5.43 184 TYR B C 1
ATOM 3174 O O . TYR B 1 184 ? 15.018 -11.668 -7.950 1.00 6.49 184 TYR B O 1
ATOM 3183 N N . ILE B 1 185 ? 13.310 -13.074 -7.345 1.00 5.70 185 ILE B N 1
ATOM 3184 C CA . ILE B 1 185 ? 14.186 -14.062 -6.724 1.00 6.56 185 ILE B CA 1
ATOM 3185 C C . ILE B 1 185 ? 14.059 -15.387 -7.477 1.00 7.55 185 ILE B C 1
ATOM 3186 O O . ILE B 1 185 ? 12.957 -15.758 -7.915 1.00 8.15 185 ILE B O 1
ATOM 3191 N N . GLU B 1 186 ? 15.184 -16.083 -7.608 1.00 7.27 186 GLU B N 1
ATOM 3192 C CA . GLU B 1 186 ? 15.183 -17.401 -8.274 1.00 7.89 186 GLU B CA 1
ATOM 3193 C C . GLU B 1 186 ? 14.503 -18.471 -7.399 1.00 8.33 186 GLU B C 1
ATOM 3194 O O . GLU B 1 186 ? 15.020 -18.868 -6.346 1.00 10.61 186 GLU B O 1
ATOM 3200 N N . THR B 1 187 ? 13.339 -18.925 -7.835 1.00 7.40 187 THR B N 1
ATOM 3201 C CA . THR B 1 187 ? 12.669 -20.076 -7.205 1.00 10.19 187 THR B CA 1
ATOM 3202 C C . THR B 1 187 ? 12.072 -20.879 -8.344 1.00 12.64 187 THR B C 1
ATOM 3203 O O . THR B 1 187 ? 12.058 -20.419 -9.491 1.00 10.69 187 THR B O 1
ATOM 3207 N N . ASN B 1 188 ? 11.518 -22.049 -8.045 1.00 12.34 188 ASN B N 1
ATOM 3208 C CA . ASN B 1 188 ? 10.895 -22.821 -9.119 1.00 10.39 188 ASN B CA 1
ATOM 3209 C C . ASN B 1 188 ? 9.780 -22.051 -9.761 1.00 12.23 188 ASN B C 1
ATOM 3210 O O . ASN B 1 188 ? 9.567 -22.154 -10.985 1.00 14.14 188 ASN B O 1
ATOM 3215 N N . ASN B 1 189 ? 9.043 -21.266 -8.997 1.00 10.86 189 ASN B N 1
ATOM 3216 C CA . ASN B 1 189 ? 7.943 -20.496 -9.553 1.00 13.33 189 ASN B CA 1
ATOM 3217 C C . ASN B 1 189 ? 8.345 -19.299 -10.424 1.00 17.50 189 ASN B C 1
ATOM 3218 O O . ASN B 1 189 ? 7.487 -18.713 -11.101 1.00 21.23 189 ASN B O 1
ATOM 3223 N N . THR B 1 190 ? 9.631 -18.926 -10.437 1.00 10.23 190 THR B N 1
ATOM 3224 C CA . THR B 1 190 ? 10.012 -17.848 -11.314 1.00 10.09 190 THR B CA 1
ATOM 3225 C C . THR B 1 190 ? 10.818 -18.352 -12.520 1.00 8.84 190 THR B C 1
ATOM 3226 O O . THR B 1 190 ? 11.245 -17.548 -13.363 1.00 10.01 190 THR B O 1
ATOM 3230 N N . GLU B 1 191 ? 10.995 -19.672 -12.644 1.00 9.89 191 GLU B N 1
ATOM 3231 C CA . GLU B 1 191 ? 11.765 -20.195 -13.768 1.00 9.66 191 GLU B CA 1
ATOM 3232 C C . GLU B 1 191 ? 11.131 -19.796 -15.086 1.00 12.23 191 GLU B C 1
ATOM 3233 O O . GLU B 1 191 ? 11.852 -19.478 -16.026 1.00 11.13 191 GLU B O 1
ATOM 3239 N N . ALA B 1 192 ? 9.804 -19.705 -15.166 1.00 13.43 192 ALA B N 1
ATOM 3240 C CA . ALA B 1 192 ? 9.201 -19.370 -16.455 1.00 14.28 192 ALA B CA 1
ATOM 3241 C C . ALA B 1 192 ? 9.520 -17.952 -16.894 1.00 12.96 192 ALA B C 1
ATOM 3242 O O . ALA B 1 192 ? 9.631 -17.691 -18.081 1.00 16.76 192 ALA B O 1
ATOM 3244 N N . LEU B 1 193 ? 9.747 -17.034 -15.951 1.00 13.05 193 LEU B N 1
ATOM 3245 C CA . LEU B 1 193 ? 10.137 -15.675 -16.318 1.00 12.62 193 LEU B CA 1
ATOM 3246 C C . LEU B 1 193 ? 11.577 -15.641 -16.801 1.00 11.95 193 LEU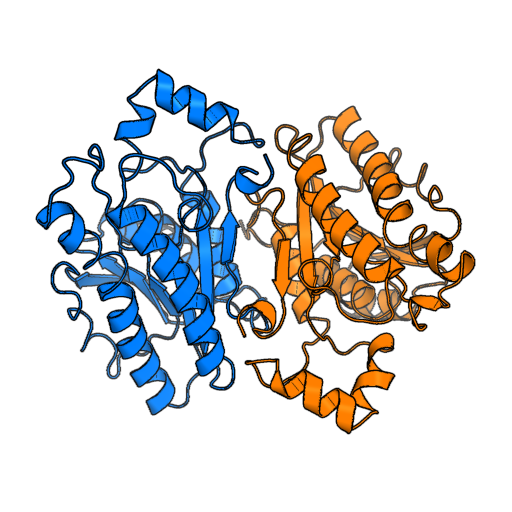 B C 1
ATOM 3247 O O . LEU B 1 193 ? 11.920 -14.943 -17.725 1.00 12.64 193 LEU B O 1
ATOM 3252 N N . ARG B 1 194 ? 12.427 -16.376 -16.102 1.00 9.85 194 ARG B N 1
ATOM 3253 C CA . ARG B 1 194 ? 13.840 -16.449 -16.481 1.00 11.28 194 ARG B CA 1
ATOM 3254 C C . ARG B 1 194 ? 14.040 -17.119 -17.835 1.00 11.06 194 ARG B C 1
ATOM 3255 O O . ARG B 1 194 ? 14.992 -16.809 -18.554 1.00 12.95 194 ARG B O 1
ATOM 3263 N N . ALA B 1 195 ? 13.123 -18.026 -18.200 1.00 10.72 195 ALA B N 1
ATOM 3264 C CA . ALA B 1 195 ? 13.164 -18.764 -19.454 1.00 13.89 195 ALA B CA 1
ATOM 3265 C C . ALA B 1 195 ? 12.651 -17.958 -20.638 1.00 12.19 195 ALA B C 1
ATOM 3266 O O . ALA B 1 195 ? 12.803 -18.401 -21.785 1.00 16.67 195 ALA B O 1
ATOM 3268 N N . ASP B 1 196 ? 12.001 -16.831 -20.385 1.00 11.72 196 ASP B N 1
ATOM 3269 C CA . ASP B 1 196 ? 11.455 -15.997 -21.455 1.00 12.58 196 ASP B CA 1
ATOM 3270 C C . ASP B 1 196 ? 12.478 -14.895 -21.681 1.00 11.13 196 ASP B C 1
ATOM 3271 O O . ASP B 1 196 ? 12.645 -14.015 -20.850 1.00 11.23 196 ASP B O 1
ATOM 3276 N N . ALA B 1 197 ? 13.200 -14.930 -22.773 1.00 11.87 197 ALA B N 1
ATOM 3277 C CA . ALA B 1 197 ? 14.351 -14.059 -22.925 1.00 12.68 197 ALA B CA 1
ATOM 3278 C C . ALA B 1 197 ? 13.959 -12.610 -22.851 1.00 11.65 197 ALA B C 1
ATOM 3279 O O . ALA B 1 197 ? 14.683 -11.793 -22.224 1.00 12.04 197 ALA B O 1
ATOM 3281 N N . ALA B 1 198 ? 12.853 -12.227 -23.499 1.00 10.90 198 ALA B N 1
ATOM 3282 C CA . ALA B 1 198 ? 12.500 -10.821 -23.500 1.00 12.40 198 ALA B CA 1
ATOM 3283 C C . ALA B 1 198 ? 12.035 -10.374 -22.126 1.00 10.54 198 ALA B C 1
ATOM 3284 O O . ALA B 1 198 ? 12.349 -9.249 -21.711 1.00 11.95 198 ALA B O 1
ATOM 3286 N N . ARG B 1 199 ? 11.282 -11.212 -21.427 1.00 11.69 199 ARG B N 1
ATOM 3287 C CA . ARG B 1 199 ? 10.811 -10.831 -20.115 1.00 11.57 199 ARG B CA 1
ATOM 3288 C C . ARG B 1 199 ? 11.993 -10.751 -19.148 1.00 10.33 199 ARG B C 1
ATOM 3289 O O . ARG B 1 199 ? 12.095 -9.819 -18.344 1.00 10.55 199 ARG B O 1
ATOM 3297 N N . ASN B 1 200 ? 12.884 -11.725 -19.231 1.00 9.32 200 ASN B N 1
ATOM 3298 C CA . ASN B 1 200 ? 14.042 -11.729 -18.353 1.00 8.70 200 ASN B CA 1
ATOM 3299 C C . ASN B 1 200 ? 14.913 -10.509 -18.585 1.00 8.26 200 ASN B C 1
ATOM 3300 O O . ASN B 1 200 ? 15.381 -9.895 -17.618 1.00 7.92 200 ASN B O 1
ATOM 3305 N N . LYS B 1 201 ? 15.133 -10.097 -19.836 1.00 8.76 201 LYS B N 1
ATOM 3306 C CA . LYS B 1 201 ? 15.918 -8.922 -20.129 1.00 9.01 201 LYS B CA 1
ATOM 3307 C C . LYS B 1 201 ? 15.261 -7.672 -19.552 1.00 8.64 201 LYS B C 1
ATOM 3308 O O . LYS B 1 201 ? 15.946 -6.833 -18.928 1.00 9.85 201 LYS B O 1
ATOM 3314 N N . ALA B 1 202 ? 13.950 -7.535 -19.712 1.00 8.67 202 ALA B N 1
ATOM 3315 C CA . ALA B 1 202 ? 13.262 -6.370 -19.192 1.00 11.46 202 ALA B CA 1
ATOM 3316 C C . ALA B 1 202 ? 13.336 -6.308 -17.666 1.00 8.50 202 ALA B C 1
ATOM 3317 O O . ALA B 1 202 ? 13.433 -5.212 -17.094 1.00 10.07 202 ALA B O 1
ATOM 3319 N N . ILE B 1 203 ? 13.222 -7.454 -16.998 1.00 8.60 203 ILE B N 1
ATOM 3320 C CA . ILE B 1 203 ? 13.371 -7.510 -15.545 1.00 7.44 203 ILE B CA 1
ATOM 3321 C C . ILE B 1 203 ? 14.795 -7.074 -15.152 1.00 7.37 203 ILE B C 1
ATOM 3322 O O . ILE B 1 203 ? 14.968 -6.177 -14.298 1.00 7.41 203 ILE B O 1
ATOM 3327 N N . LEU B 1 204 ? 15.811 -7.696 -15.762 1.00 7.04 204 LEU B N 1
ATOM 3328 C CA . LEU B 1 204 ? 17.175 -7.377 -15.375 1.00 7.94 204 LEU B CA 1
ATOM 3329 C C . LEU B 1 204 ? 17.530 -5.921 -15.603 1.00 7.54 204 LEU B C 1
ATOM 3330 O O . LEU B 1 204 ? 18.275 -5.344 -14.779 1.00 7.91 204 LEU B O 1
ATOM 3335 N N . GLU B 1 205 ? 16.982 -5.284 -16.635 1.00 7.46 205 GLU B N 1
ATOM 3336 C CA . GLU B 1 205 ? 17.269 -3.865 -16.892 1.00 9.10 205 GLU B CA 1
ATOM 3337 C C . GLU B 1 205 ? 16.774 -2.963 -15.795 1.00 9.83 205 GLU B C 1
ATOM 3338 O O . GLU B 1 205 ? 17.307 -1.881 -15.605 1.00 11.83 205 GLU B O 1
ATOM 3344 N N . ARG B 1 206 ? 15.786 -3.422 -15.034 1.00 6.89 206 ARG B N 1
ATOM 3345 C CA . ARG B 1 206 ? 15.242 -2.644 -13.923 1.00 7.52 206 ARG B CA 1
ATOM 3346 C C . ARG B 1 206 ? 15.793 -3.018 -12.576 1.00 5.99 206 ARG B C 1
ATOM 3347 O O . ARG B 1 206 ? 15.396 -2.426 -11.573 1.00 6.71 206 ARG B O 1
ATOM 3355 N N . ILE B 1 207 ? 16.775 -3.922 -12.524 1.00 4.83 207 ILE B N 1
ATOM 3356 C CA . ILE B 1 207 ? 17.461 -4.296 -11.271 1.00 5.47 207 ILE B CA 1
ATOM 3357 C C . ILE B 1 207 ? 18.866 -3.702 -11.263 1.00 4.79 207 ILE B C 1
ATOM 3358 O O . ILE B 1 207 ? 19.742 -4.188 -11.981 1.00 6.12 207 ILE B O 1
ATOM 3363 N N . PRO B 1 208 ? 19.108 -2.673 -10.447 1.00 4.95 208 PRO B N 1
ATOM 3364 C CA . PRO B 1 208 ? 20.486 -2.112 -10.381 1.00 6.17 208 PRO B CA 1
ATOM 3365 C C . PRO B 1 208 ? 21.588 -3.124 -10.134 1.00 4.97 208 PRO B C 1
ATOM 3366 O O . PRO B 1 208 ? 22.654 -3.030 -10.759 1.00 6.62 208 PRO B O 1
ATOM 3370 N N . ALA B 1 209 ? 21.352 -4.105 -9.262 1.00 5.36 209 ALA B N 1
ATOM 3371 C CA . ALA B 1 209 ? 22.373 -5.117 -8.983 1.00 6.30 209 ALA B CA 1
ATOM 3372 C C . ALA B 1 209 ? 22.695 -5.945 -10.212 1.00 6.36 209 ALA B C 1
ATOM 3373 O O . ALA B 1 209 ? 23.751 -6.606 -10.227 1.00 8.64 209 ALA B O 1
ATOM 3375 N N . GLY B 1 210 ? 21.808 -6.003 -11.220 1.00 5.62 210 GLY B N 1
ATOM 3376 C CA . GLY B 1 210 ? 22.151 -6.696 -12.474 1.00 6.75 210 GLY B CA 1
ATOM 3377 C C . GLY B 1 210 ? 21.935 -8.178 -12.408 1.00 7.73 210 GLY B C 1
ATOM 3378 O O . GLY B 1 210 ? 22.370 -8.864 -13.338 1.00 10.21 210 GLY B O 1
ATOM 3379 N N . ARG B 1 211 ? 21.260 -8.696 -11.391 1.00 7.02 211 ARG B N 1
ATOM 3380 C CA . ARG B 1 211 ? 21.058 -10.162 -11.216 1.00 7.99 211 ARG B CA 1
ATOM 3381 C C . ARG B 1 211 ? 19.761 -10.369 -10.504 1.00 6.49 211 ARG B C 1
ATOM 3382 O O . ARG B 1 211 ? 19.353 -9.491 -9.729 1.00 6.41 211 ARG B O 1
ATOM 3390 N N . TRP B 1 212 ? 19.173 -11.534 -10.683 1.00 6.90 212 TRP B N 1
ATOM 3391 C CA . TRP B 1 212 ? 18.101 -12.027 -9.800 1.00 5.77 212 TRP B CA 1
ATOM 3392 C C . TRP B 1 212 ? 18.665 -12.324 -8.435 1.00 6.77 212 TRP B C 1
ATOM 3393 O O . TRP B 1 212 ? 19.857 -12.637 -8.286 1.00 9.41 212 TRP B O 1
ATOM 3404 N N . GLY B 1 213 ? 17.815 -12.173 -7.434 1.00 5.89 213 GLY B N 1
ATOM 3405 C CA . GLY B 1 213 ? 18.158 -12.563 -6.064 1.00 7.33 213 GLY B CA 1
ATOM 3406 C C . GLY B 1 213 ? 18.150 -14.060 -5.872 1.00 7.72 213 GLY B C 1
ATOM 3407 O O . GLY B 1 213 ? 17.648 -14.817 -6.715 1.00 7.57 213 GLY B O 1
ATOM 3408 N N A HIS B 1 214 ? 18.677 -14.480 -4.738 0.53 8.39 214 HIS B N 1
ATOM 3409 N N B HIS B 1 214 ? 18.767 -14.477 -4.771 0.47 8.43 214 HIS B N 1
ATOM 3410 C CA A HIS B 1 214 ? 18.650 -15.887 -4.343 0.53 8.34 214 HIS B CA 1
ATOM 3411 C CA B HIS B 1 214 ? 18.790 -15.880 -4.329 0.47 9.96 214 HIS B CA 1
ATOM 3412 C C A HIS B 1 214 ? 17.737 -16.032 -3.136 0.53 8.57 214 HIS B C 1
ATOM 3413 C C B HIS B 1 214 ? 17.853 -16.051 -3.154 0.47 7.75 214 HIS B C 1
ATOM 3414 O O A HIS B 1 214 ? 17.525 -15.107 -2.360 0.53 8.20 214 HIS B O 1
ATOM 3415 O O B HIS B 1 214 ? 17.669 -15.154 -2.344 0.47 7.42 214 HIS B O 1
ATOM 3428 N N A SER B 1 215 ? 17.167 -17.218 -2.977 0.53 7.94 215 SER B N 1
ATOM 3429 N N B SER B 1 215 ? 17.259 -17.234 -3.043 0.47 9.42 215 SER B N 1
ATOM 3430 C CA A SER B 1 215 ? 16.272 -17.448 -1.879 0.53 9.21 215 SER B CA 1
ATOM 3431 C CA B SER B 1 215 ? 16.338 -17.473 -1.961 0.47 8.41 215 SER B CA 1
ATOM 3432 C C A SER B 1 215 ? 16.981 -17.228 -0.535 0.53 7.50 215 SER B C 1
ATOM 3433 C C B SER B 1 215 ? 16.982 -17.230 -0.582 0.47 7.95 215 SER B C 1
ATOM 3434 O O A SER B 1 215 ? 16.357 -16.763 0.423 0.53 7.61 215 SER B O 1
ATOM 3435 O O B SER B 1 215 ? 16.317 -16.735 0.338 0.47 6.62 215 SER B O 1
ATOM 3440 N N . GLU B 1 216 ? 18.273 -17.535 -0.462 1.00 8.38 216 GLU B N 1
ATOM 3441 C CA . GLU B 1 216 ? 19.014 -17.281 0.762 1.00 9.16 216 GLU B CA 1
ATOM 3442 C C . GLU B 1 216 ? 19.079 -15.793 1.137 1.00 8.01 216 GLU B C 1
ATOM 3443 O O . GLU B 1 216 ? 19.234 -15.473 2.333 1.00 9.13 216 GLU B O 1
ATOM 3449 N N . ASP B 1 217 ? 18.934 -14.891 0.142 1.00 7.49 217 ASP B N 1
ATOM 3450 C CA . ASP B 1 217 ? 18.925 -13.457 0.437 1.00 7.99 217 ASP B CA 1
ATOM 3451 C C . ASP B 1 217 ? 17.675 -13.118 1.237 1.00 8.56 217 ASP B C 1
ATOM 3452 O O . ASP B 1 217 ? 17.676 -12.316 2.201 1.00 9.25 217 ASP B O 1
ATOM 3457 N N . ILE B 1 218 ? 16.583 -13.771 0.940 1.00 7.19 218 ILE B N 1
ATOM 3458 C CA . ILE B 1 218 ? 15.355 -13.560 1.693 1.00 7.29 218 ILE B CA 1
ATOM 3459 C C . ILE B 1 218 ? 15.468 -14.182 3.067 1.00 7.80 218 ILE B C 1
ATOM 3460 O O . ILE B 1 218 ? 15.039 -13.567 4.065 1.00 7.16 218 ILE B O 1
ATOM 3465 N N . ALA B 1 219 ? 16.101 -15.353 3.161 1.00 7.88 219 ALA B N 1
ATOM 3466 C CA . ALA B 1 219 ? 16.283 -16.019 4.450 1.00 8.73 219 ALA B CA 1
ATOM 3467 C C . ALA B 1 219 ? 17.081 -15.163 5.430 1.00 8.03 219 ALA B C 1
ATOM 3468 O O . ALA B 1 219 ? 16.717 -15.068 6.623 1.00 8.89 219 ALA B O 1
ATOM 3470 N N . GLY B 1 220 ? 18.108 -14.466 4.969 1.00 8.05 220 GLY B N 1
ATOM 3471 C CA . GLY B 1 220 ? 18.914 -13.636 5.832 1.00 8.96 220 GLY B CA 1
ATOM 3472 C C . GLY B 1 220 ? 18.080 -12.515 6.471 1.00 7.59 220 GLY B C 1
ATOM 3473 O O . GLY B 1 220 ? 18.223 -12.177 7.657 1.00 8.01 220 GLY B O 1
ATOM 3474 N N . ALA B 1 221 ? 17.242 -11.880 5.666 1.00 7.23 221 ALA B N 1
ATOM 3475 C CA . ALA B 1 221 ? 16.398 -10.819 6.173 1.00 7.25 221 ALA B CA 1
ATOM 3476 C C . ALA B 1 221 ? 15.364 -11.387 7.171 1.00 6.34 221 ALA B C 1
ATOM 3477 O O . ALA B 1 221 ? 15.019 -10.713 8.162 1.00 6.40 221 ALA B O 1
ATOM 3479 N N . ALA B 1 222 ? 14.855 -12.598 6.924 1.00 7.04 222 ALA B N 1
ATOM 3480 C CA . ALA B 1 222 ? 13.872 -13.199 7.837 1.00 5.64 222 ALA B CA 1
ATOM 3481 C C . ALA B 1 222 ? 14.525 -13.509 9.170 1.00 5.85 222 ALA B C 1
ATOM 3482 O O . ALA B 1 222 ? 13.919 -13.265 10.203 1.00 6.72 222 ALA B O 1
ATOM 3484 N N . VAL B 1 223 ? 15.780 -13.968 9.197 1.00 6.65 223 VAL B N 1
ATOM 3485 C CA . VAL B 1 223 ? 16.481 -14.216 10.472 1.00 6.83 223 VAL B CA 1
ATOM 3486 C C . VAL B 1 223 ? 16.659 -12.893 11.214 1.00 7.74 223 VAL B C 1
ATOM 3487 O O . VAL B 1 223 ? 16.322 -12.779 12.411 1.00 7.07 223 VAL B O 1
ATOM 3491 N N . PHE B 1 224 ? 17.138 -11.865 10.511 1.00 6.56 224 PHE B N 1
ATOM 3492 C CA . PHE B 1 224 ? 17.292 -10.547 11.113 1.00 6.28 224 PHE B CA 1
ATOM 3493 C C . PHE B 1 224 ? 15.971 -10.074 11.764 1.00 6.47 224 PHE B C 1
ATOM 3494 O O . PHE B 1 224 ? 15.941 -9.712 12.953 1.00 5.73 224 PHE B O 1
ATOM 3502 N N . LEU B 1 225 ? 14.879 -10.064 10.997 1.00 6.62 225 LEU B N 1
ATOM 3503 C CA . LEU B 1 225 ? 13.625 -9.507 11.519 1.00 6.07 225 LEU B CA 1
ATOM 3504 C C . LEU B 1 225 ? 13.001 -10.372 12.599 1.00 6.52 225 LEU B C 1
ATOM 3505 O O . LEU B 1 225 ? 12.108 -9.900 13.316 1.00 6.17 225 LEU B O 1
ATOM 3510 N N . SER B 1 226 ? 13.470 -11.606 12.736 1.00 5.96 226 SER B N 1
ATOM 3511 C CA . SER B 1 226 ? 12.982 -12.528 13.776 1.00 6.37 226 SER B CA 1
ATOM 3512 C C . SER B 1 226 ? 13.862 -12.493 15.007 1.00 6.54 226 SER B C 1
ATOM 3513 O O . SER B 1 226 ? 13.589 -13.262 15.942 1.00 8.27 226 SER B O 1
ATOM 3516 N N . SER B 1 227 ? 14.889 -11.651 15.042 1.00 7.03 227 SER B N 1
ATOM 3517 C CA . SER B 1 227 ? 15.896 -11.709 16.084 1.00 7.16 227 SER B CA 1
ATOM 3518 C C . SER B 1 227 ? 15.869 -10.459 16.995 1.00 6.92 227 SER B C 1
ATOM 3519 O O . SER B 1 227 ? 15.214 -9.441 16.687 1.00 7.24 227 SER B O 1
ATOM 3522 N N . ALA B 1 228 ? 16.659 -10.507 18.073 1.00 7.52 228 ALA B N 1
ATOM 3523 C CA . ALA B 1 228 ? 16.811 -9.365 18.966 1.00 7.26 228 ALA B CA 1
ATOM 3524 C C . ALA B 1 228 ? 17.503 -8.191 18.293 1.00 7.18 228 ALA B C 1
ATOM 3525 O O . ALA B 1 228 ? 17.290 -7.044 18.764 1.00 9.86 228 ALA B O 1
ATOM 3527 N N . ALA B 1 229 ? 18.228 -8.435 17.193 1.00 8.01 229 ALA B N 1
ATOM 3528 C CA . ALA B 1 229 ? 18.831 -7.338 16.417 1.00 7.39 229 ALA B CA 1
ATOM 3529 C C . ALA B 1 229 ? 17.787 -6.405 15.818 1.00 6.95 229 ALA B C 1
ATOM 3530 O O . ALA B 1 229 ? 18.145 -5.321 15.342 1.00 7.27 229 ALA B O 1
ATOM 3532 N N . ALA B 1 230 ? 16.524 -6.835 15.778 1.00 6.61 230 ALA B N 1
ATOM 3533 C CA . ALA B 1 230 ? 15.437 -6.038 15.195 1.00 5.62 230 ALA B CA 1
ATOM 3534 C C . ALA B 1 230 ? 14.329 -5.770 16.219 1.00 6.62 230 ALA B C 1
ATOM 3535 O O . ALA B 1 230 ? 13.164 -5.512 15.850 1.00 6.18 230 ALA B O 1
ATOM 3537 N N . ASP B 1 231 ? 14.661 -5.733 17.510 1.00 6.61 231 ASP B N 1
ATOM 3538 C CA . ASP B 1 231 ? 13.610 -5.564 18.522 1.00 5.95 231 ASP B CA 1
ATOM 3539 C C . ASP B 1 231 ? 12.802 -4.255 18.447 1.00 5.85 231 ASP B C 1
ATOM 3540 O O . ASP B 1 231 ? 11.630 -4.253 18.872 1.00 6.26 231 ASP B O 1
ATOM 3545 N N . TYR B 1 232 ? 13.375 -3.174 17.915 1.00 4.70 232 TYR B N 1
ATOM 3546 C CA . TYR B 1 232 ? 12.617 -1.911 17.822 1.00 5.11 232 TYR B CA 1
ATOM 3547 C C . TYR B 1 232 ? 12.050 -1.731 16.397 1.00 5.10 232 TYR B C 1
ATOM 3548 O O . TYR B 1 232 ? 11.495 -0.665 16.100 1.00 5.98 232 TYR B O 1
ATOM 3557 N N . VAL B 1 233 ? 12.167 -2.768 15.548 1.00 5.45 233 VAL B N 1
ATOM 3558 C CA . VAL B 1 233 ? 11.640 -2.689 14.182 1.00 4.90 233 VAL B CA 1
ATOM 3559 C C . VAL B 1 233 ? 10.205 -3.213 14.256 1.00 4.92 233 VAL B C 1
ATOM 3560 O O . VAL B 1 233 ? 9.981 -4.370 14.657 1.00 4.71 233 VAL B O 1
ATOM 3564 N N . HIS B 1 234 ? 9.237 -2.350 13.941 1.00 4.40 234 HIS B N 1
ATOM 3565 C CA . HIS B 1 234 ? 7.811 -2.718 14.025 1.00 4.25 234 HIS B CA 1
ATOM 3566 C C . HIS B 1 234 ? 7.082 -2.084 12.857 1.00 4.62 234 HIS B C 1
ATOM 3567 O O . HIS B 1 234 ? 7.206 -0.863 12.643 1.00 5.49 234 HIS B O 1
ATOM 3574 N N . GLY B 1 235 ? 6.331 -2.873 12.108 1.00 4.52 235 GLY B N 1
ATOM 3575 C CA . GLY B 1 235 ? 5.492 -2.339 11.031 1.00 5.40 235 GLY B CA 1
ATOM 3576 C C . GLY B 1 235 ? 6.304 -2.009 9.800 1.00 5.36 235 GLY B C 1
ATOM 3577 O O . GLY B 1 235 ? 5.751 -1.293 8.937 1.00 6.95 235 GLY B O 1
ATOM 3578 N N . ALA B 1 236 ? 7.560 -2.447 9.680 1.00 5.53 236 ALA B N 1
ATOM 3579 C CA . ALA B 1 236 ? 8.412 -2.104 8.539 1.00 5.02 236 ALA B CA 1
ATOM 3580 C C . ALA B 1 236 ? 8.206 -3.078 7.409 1.00 5.70 236 ALA B C 1
ATOM 3581 O O . ALA B 1 236 ? 7.925 -4.266 7.614 1.00 6.11 236 ALA B O 1
ATOM 3583 N N . ILE B 1 237 ? 8.364 -2.575 6.192 1.00 5.79 237 ILE B N 1
ATOM 3584 C CA . ILE B 1 237 ? 8.343 -3.397 4.979 1.00 6.77 237 ILE B CA 1
ATOM 3585 C C . ILE B 1 237 ? 9.735 -3.252 4.353 1.00 8.64 237 ILE B C 1
ATOM 3586 O O . ILE B 1 237 ? 10.039 -2.195 3.755 1.00 9.67 237 ILE B O 1
ATOM 3591 N N . LEU B 1 238 ? 10.594 -4.247 4.514 1.00 5.83 238 LEU B N 1
ATOM 3592 C CA . LEU B 1 238 ? 11.972 -4.199 4.035 1.00 6.14 238 LEU B CA 1
ATOM 3593 C C . LEU B 1 238 ? 12.046 -4.810 2.634 1.00 6.09 238 LEU B C 1
ATOM 3594 O O . LEU B 1 238 ? 11.777 -6.022 2.457 1.00 6.16 238 LEU B O 1
ATOM 3599 N N . ASN B 1 239 ? 12.326 -3.954 1.651 1.00 6.06 239 ASN B N 1
ATOM 3600 C CA . ASN B 1 239 ? 12.514 -4.468 0.289 1.00 5.79 239 ASN B CA 1
ATOM 3601 C C . ASN B 1 239 ? 13.898 -5.082 0.110 1.00 5.63 239 ASN B C 1
ATOM 3602 O O . ASN B 1 239 ? 14.919 -4.469 0.454 1.00 6.97 239 ASN B O 1
ATOM 3607 N N . VAL B 1 240 ? 13.919 -6.337 -0.386 1.00 4.29 240 VAL B N 1
ATOM 3608 C CA . VAL B 1 240 ? 15.159 -7.080 -0.668 1.00 5.34 240 VAL B CA 1
ATOM 3609 C C . VAL B 1 240 ? 15.131 -7.365 -2.174 1.00 4.98 240 VAL B C 1
ATOM 3610 O O . VAL B 1 240 ? 14.607 -8.402 -2.619 1.00 5.80 240 VAL B O 1
ATOM 3614 N N . ASP B 1 241 ? 15.608 -6.399 -2.959 1.00 4.81 241 ASP B N 1
ATOM 3615 C CA . ASP B 1 241 ? 15.167 -6.282 -4.348 1.00 4.79 241 ASP B CA 1
ATOM 3616 C C . ASP B 1 241 ? 16.236 -5.877 -5.316 1.00 4.36 241 ASP B C 1
ATOM 3617 O O . ASP B 1 241 ? 15.911 -5.542 -6.466 1.00 5.02 241 ASP B O 1
ATOM 3622 N N . GLY B 1 242 ? 17.510 -5.917 -4.925 1.00 4.18 242 GLY B N 1
ATOM 3623 C CA . GLY B 1 242 ? 18.539 -5.580 -5.890 1.00 5.04 242 GLY B CA 1
ATOM 3624 C C . GLY B 1 242 ? 18.562 -4.161 -6.338 1.00 4.49 242 GLY B C 1
ATOM 3625 O O . GLY B 1 242 ? 19.263 -3.805 -7.278 1.00 6.15 242 GLY B O 1
ATOM 3626 N N . GLY B 1 243 ? 17.798 -3.304 -5.648 1.00 4.58 243 GLY B N 1
ATOM 3627 C CA . GLY B 1 243 ? 17.649 -1.920 -6.082 1.00 5.63 243 GLY B CA 1
ATOM 3628 C C . GLY B 1 243 ? 16.394 -1.567 -6.849 1.00 4.58 243 GLY B C 1
ATOM 3629 O O . GLY B 1 243 ? 16.245 -0.409 -7.274 1.00 5.36 243 GLY B O 1
ATOM 3630 N N . TRP B 1 244 ? 15.520 -2.560 -7.081 1.00 4.29 244 TRP B N 1
ATOM 3631 C CA . TRP B 1 244 ? 14.366 -2.331 -7.971 1.00 4.69 244 TRP B CA 1
ATOM 3632 C C . TRP B 1 244 ? 13.597 -1.065 -7.624 1.00 4.48 244 TRP B C 1
ATOM 3633 O O . TRP B 1 244 ? 13.325 -0.226 -8.489 1.00 5.25 244 TRP B O 1
ATOM 3644 N N . LEU B 1 245 ? 13.161 -0.944 -6.371 1.00 4.75 245 LEU B N 1
ATOM 3645 C CA . LEU B 1 245 ? 12.303 0.193 -6.007 1.00 5.71 245 LEU B CA 1
ATOM 3646 C C . LEU B 1 245 ? 13.025 1.538 -6.052 1.00 6.80 245 LEU B C 1
ATOM 3647 O O . LEU B 1 245 ? 12.369 2.592 -6.138 1.00 7.89 245 LEU B O 1
ATOM 3652 N N . ALA B 1 246 ? 14.345 1.528 -5.990 1.00 6.88 246 ALA B N 1
ATOM 3653 C CA . ALA B 1 246 ? 15.116 2.758 -6.103 1.00 7.67 246 ALA B CA 1
ATOM 3654 C C . ALA B 1 246 ? 15.225 3.230 -7.529 1.00 6.89 246 ALA B C 1
ATOM 3655 O O . ALA B 1 246 ? 15.533 4.400 -7.800 1.00 8.75 246 ALA B O 1
ATOM 3657 N N . ARG B 1 247 ? 14.964 2.358 -8.499 1.00 6.44 247 ARG B N 1
ATOM 3658 C CA . ARG B 1 247 ? 15.303 2.609 -9.896 1.00 7.23 247 ARG B CA 1
ATOM 3659 C C . ARG B 1 247 ? 14.144 3.068 -10.777 1.00 8.73 247 ARG B C 1
ATOM 3660 O O . ARG B 1 247 ? 14.425 3.680 -11.834 1.00 10.04 247 ARG B O 1
#

Solvent-accessible surface area: 20210 Å² total; per-residue (Å²): 125,75,12,39,1,141,82,57,48,0,0,0,4,18,0,25,55,15,25,0,28,11,0,0,30,14,0,8,80,24,32,1,58,0,12,0,0,5,167,149,58,2,98,108,0,49,98,59,1,72,185,85,70,29,91,31,51,47,57,115,18,71,17,70,78,16,88,35,1,110,121,26,4,89,114,27,52,14,23,0,0,0,8,21,29,36,36,32,69,71,23,66,70,146,126,35,51,136,111,31,102,63,64,0,29,39,20,2,43,96,3,10,54,68,3,0,63,7,1,1,110,25,7,67,86,103,68,156,53,0,3,1,0,0,7,2,10,4,15,11,94,62,44,41,104,102,6,37,0,21,21,40,0,10,79,23,0,7,34,36,0,85,86,4,0,40,100,26,6,73,115,31,0,8,0,0,0,0,0,9,12,28,6,101,23,102,55,9,101,65,13,62,88,70,84,78,68,42,125,58,4,63,109,104,2,4,19,47,101,32,3,98,12,128,26,0,14,9,0,0,7,0,1,1,2,62,10,0,61,1,1,8,5,2,30,3,15,0,0,0,0,14,47,18,127,249,80,63,10,42,2,130,78,103,48,0,0,0,4,18,0,35,56,17,26,0,28,11,0,0,31,16,0,8,80,24,24,2,58,0,12,0,0,4,157,148,60,1,88,112,0,40,79,62,1,70,175,91,69,29,91,32,51,46,58,113,18,70,18,73,66,17,70,31,1,114,112,28,3,90,108,27,43,13,20,0,0,0,7,21,26,39,50,44,72,116,25,75,70,133,132,35,50,137,112,27,106,62,65,0,29,39,26,2,42,96,3,11,55,66,2,0,78,14,1,0,151,23,6,65,84,96,73,129,59,5,22,1,0,0,8,2,11,10,31,11,97,65,44,47,145,102,5,40,0,35,21,41,0,10,80,22,0,8,35,36,0,87,92,5,0,39,114,26,5,70,133,29,0,8,0,0,0,0,0,11,17,46,7,69,22,107,117,27,94,82,26,71,89,71,84,78,98,33,131,53,4,53,118,106,6,16,18,46,77,12,0,87,26,137,18,0,6,8,0,0,6,0,1,3,2,62,9,1,69,2,1,8,6,2,28,2,14,1,0,0,0,16,44,16,157

Sequence (491 aa):
NPFSLEGRKALVTGANTGLGQAIAVGLAAAGAEVVCAARRAPDETLDIIAKDGGNASALLIDFADPLAAKDSFTDAGFDILVNNAGIIRRADSVEFSELDWDEVMMDVNLKALFFTTQAFAKELLAKGRRSGKVVNIASLLSFQGGIRVPSYTAAKHGVAGLTKLLANEWAAKGINVNAIAPGYIETNNTEALRADAARNKAILERIPAGRWGHSEDIAGAAVFLSSAAADDYVHGAILNVDGGWLARKNPFSLEGRKALVTGANTGLGQAIAVGLAAAGAEVVCAARRAPDETLDIIAKDGGNASALLIDFADPLAAKDSFTDAGFDILVNNAGIIRRADSVEFSELDWDEVMMDVNLKALFFTTQAFAKELLAKGRSGKVVNIASLLSFQGGIRVPSYTAAKHGVAGLTKLLANNEWAAKGINVNAIAPGYIETNNTEALRADAARNKAILERIPAGRWGHHSSEDIAGAAVFLSSAAADYVHGAILNVDGGWLAR